Protein AF-A0A016WN87-F1 (afdb_monomer_lite)

Secondary structure (DSSP, 8-state):
---SS--HHHHHHHHHHHHHHHHHHHHH--TT-HHHHHHHHHHHHHHHHHHHHHHH---S-HHHHHHHHTTPPPPPP-TTT-SSSEETTEETTTTEE--TT-EEETTTTEEETT--EEETTTTEEESTTTHHHHHHHHHHHHHHHHHHHHHHHHHHHHHHH-HHHHHHHHHHHHSS---HHHHHHHHHHHHHHHHHHHHHHHHHHHHHHHHHHTT--HHHHHHHHHHHHHHHHHHHHHHHHHHHTTTHHHHHHHHHHHHHHHHHHHHHHHHHHHHHHTT--B-GGG-BPPPEES-BPPEE-HHHHHHHHHTTT-TT-S-TT-EEEEEE----SSS--HHHHHHHHHHHHHGGGGGS--SS--B--TTTSHHHHHHH-TT--EEEEEEEEETTEEEEEEEESS-PPTTSBSSEEPSSTTHHHHSS-TT-EEETTEEESS-------HHHHHHHHHHHHHHHHHHHTT--B-GGGPBPPPEES-PPPEE-HHHHHHHHHHTT-TT-S-TT-EEEEEE--SSSS---HHHHHHHHHHHHHGGGGGS--SS--B--HHHHHHHHHHH-TT--EEEEEEEEETTEEEEEEEESS-PPTTSBSSEE--S-----

Structure (mmCIF, N/CA/C/O backbone):
data_AF-A0A016WN87-F1
#
_entry.id   AF-A0A016WN87-F1
#
loop_
_atom_site.group_PDB
_atom_site.id
_atom_site.type_symbol
_atom_site.label_atom_id
_atom_site.label_alt_id
_atom_site.label_comp_id
_atom_site.label_asym_id
_atom_site.label_entity_id
_atom_site.label_seq_id
_atom_site.pdbx_PDB_ins_code
_atom_site.Cartn_x
_atom_site.Cartn_y
_atom_site.Cartn_z
_atom_site.occupancy
_atom_site.B_iso_or_equiv
_atom_site.auth_seq_id
_atom_site.auth_comp_id
_atom_site.auth_asym_id
_atom_site.auth_atom_id
_atom_site.pdbx_PDB_model_num
ATOM 1 N N . MET A 1 1 ? -21.874 7.101 -23.740 1.00 40.75 1 MET A N 1
ATOM 2 C CA . MET A 1 1 ? -20.552 7.629 -23.352 1.00 40.75 1 MET A CA 1
ATOM 3 C C . MET A 1 1 ? -19.689 6.450 -22.930 1.00 40.75 1 MET A C 1
ATOM 5 O O . MET A 1 1 ? -19.872 5.931 -21.836 1.00 40.75 1 MET A O 1
ATOM 9 N N . LEU A 1 2 ? -18.854 5.959 -23.849 1.00 48.97 2 LEU A N 1
ATOM 10 C CA . LEU A 1 2 ? -17.758 5.023 -23.563 1.00 48.97 2 LEU A CA 1
ATOM 11 C C . LEU A 1 2 ? -16.657 5.788 -22.791 1.00 48.97 2 LEU A C 1
ATOM 13 O O . LEU A 1 2 ? -16.644 7.016 -22.855 1.00 48.97 2 LEU A O 1
ATOM 17 N N . CYS A 1 3 ? -15.809 5.097 -22.015 1.00 54.56 3 CYS A N 1
ATOM 18 C CA . CYS A 1 3 ? -14.796 5.657 -21.096 1.00 54.56 3 CYS A CA 1
ATOM 19 C C . CYS A 1 3 ? -14.256 7.048 -21.502 1.00 54.56 3 CYS A C 1
ATOM 21 O O . CYS A 1 3 ? -13.516 7.177 -22.469 1.00 54.56 3 CYS A O 1
ATOM 23 N N . HIS A 1 4 ? -14.587 8.090 -20.730 1.00 58.31 4 HIS A N 1
ATOM 24 C CA . HIS A 1 4 ? -14.356 9.493 -21.114 1.00 58.31 4 HIS A CA 1
ATOM 25 C C . HIS A 1 4 ? -12.894 9.962 -21.142 1.00 58.31 4 HIS A C 1
ATOM 27 O O . HIS A 1 4 ? -12.640 11.107 -21.508 1.00 58.31 4 HIS A O 1
ATOM 33 N N . ARG A 1 5 ? -11.927 9.121 -20.760 1.00 70.88 5 ARG A N 1
ATOM 34 C CA . ARG A 1 5 ? -10.503 9.453 -20.872 1.00 70.88 5 ARG A CA 1
ATOM 35 C C . ARG A 1 5 ? -9.743 8.271 -21.472 1.00 70.88 5 ARG A C 1
ATOM 37 O O . ARG A 1 5 ? -9.840 7.172 -20.911 1.00 70.88 5 ARG A O 1
ATOM 44 N N . PRO A 1 6 ? -9.019 8.466 -22.589 1.00 75.88 6 PRO A N 1
ATOM 45 C CA . PRO A 1 6 ? -8.163 7.426 -23.133 1.00 75.88 6 PRO A CA 1
ATOM 46 C C . PRO A 1 6 ? -7.098 7.061 -22.096 1.00 75.88 6 PRO A C 1
ATOM 48 O O . PRO A 1 6 ? -6.611 7.916 -21.352 1.00 75.88 6 PRO A O 1
ATOM 51 N N . SER A 1 7 ? -6.777 5.773 -21.986 1.00 79.94 7 SER A N 1
ATOM 52 C CA . SER A 1 7 ? -5.687 5.347 -21.108 1.00 79.94 7 SER A CA 1
ATOM 53 C C . SER A 1 7 ? -4.349 5.784 -21.725 1.00 79.94 7 SER A C 1
ATOM 55 O O . SER A 1 7 ? -4.220 5.824 -22.949 1.00 79.94 7 SER A O 1
ATOM 57 N N . GLY A 1 8 ? -3.331 6.081 -20.908 1.00 81.88 8 GLY A N 1
ATOM 58 C CA . GLY A 1 8 ? -1.997 6.404 -21.438 1.00 81.88 8 GLY A CA 1
ATOM 59 C C . GLY A 1 8 ? -1.437 5.294 -22.339 1.00 81.88 8 GLY A C 1
ATOM 60 O O . GLY A 1 8 ? -0.814 5.578 -23.353 1.00 81.88 8 GLY A O 1
ATOM 61 N N . LEU A 1 9 ? -1.751 4.030 -22.033 1.00 77.56 9 LEU A N 1
ATOM 62 C CA . LEU A 1 9 ? -1.345 2.868 -22.832 1.00 77.56 9 LEU A CA 1
ATOM 63 C C . LEU A 1 9 ? -2.147 2.719 -24.135 1.00 77.56 9 LEU A C 1
ATOM 65 O O . LEU A 1 9 ? -1.607 2.238 -25.124 1.00 77.56 9 LEU A O 1
ATOM 69 N N . GLN A 1 10 ? -3.402 3.170 -24.174 1.00 83.25 10 GLN A N 1
ATOM 70 C CA . GLN A 1 10 ? -4.191 3.251 -25.406 1.00 83.25 10 GLN A CA 1
ATOM 71 C C . GLN A 1 10 ? -3.630 4.330 -26.339 1.00 83.25 10 GLN A C 1
ATOM 73 O O . GLN A 1 10 ? -3.434 4.074 -27.524 1.00 83.25 10 GLN A O 1
ATOM 78 N N . LEU A 1 11 ? -3.323 5.517 -25.801 1.00 85.12 11 LEU A N 1
ATOM 79 C CA . LEU A 1 11 ? -2.673 6.582 -26.569 1.00 85.12 11 LEU A CA 1
ATOM 80 C C . LEU A 1 11 ? -1.308 6.132 -27.087 1.00 85.12 11 LEU A C 1
ATOM 82 O O . LEU A 1 11 ? -1.008 6.341 -28.257 1.00 85.12 11 LEU A O 1
ATOM 86 N N . LEU A 1 12 ? -0.525 5.452 -26.247 1.00 81.69 12 LEU A N 1
ATOM 87 C CA . LEU A 1 12 ? 0.744 4.859 -26.650 1.00 81.69 12 LEU A CA 1
ATOM 88 C C . LEU A 1 12 ? 0.551 3.821 -27.762 1.00 81.69 12 LEU A C 1
ATOM 90 O O . LEU A 1 12 ? 1.290 3.847 -28.734 1.00 81.69 12 LEU A O 1
ATOM 94 N N . SER A 1 13 ? -0.453 2.945 -27.669 1.00 80.50 13 SER A N 1
ATOM 95 C CA . SER A 1 13 ? -0.749 1.962 -28.721 1.00 80.50 13 SER A CA 1
ATOM 96 C C . SER A 1 13 ? -1.072 2.632 -30.056 1.00 80.50 13 SER A C 1
ATOM 98 O O . SER A 1 13 ? -0.593 2.178 -31.094 1.00 80.50 13 SER A O 1
ATOM 100 N N . TYR A 1 14 ? -1.868 3.704 -30.051 1.00 83.62 14 TYR A N 1
ATOM 101 C CA . TYR A 1 14 ? -2.178 4.455 -31.269 1.00 83.62 14 TYR A CA 1
ATOM 102 C C . TYR A 1 14 ? -0.963 5.189 -31.810 1.00 83.62 14 TYR A C 1
ATOM 104 O O . TYR A 1 14 ? -0.691 5.096 -33.002 1.00 83.62 14 TYR A O 1
ATOM 112 N N . PHE A 1 15 ? -0.201 5.848 -30.941 1.00 82.00 15 PHE A N 1
ATOM 113 C CA . PHE A 1 15 ? 1.028 6.532 -31.318 1.00 82.00 15 PHE A CA 1
ATOM 114 C C . PHE A 1 15 ? 2.044 5.566 -31.933 1.00 82.00 15 PHE A C 1
ATOM 116 O O . PHE A 1 15 ? 2.549 5.822 -33.020 1.00 82.00 15 PHE A O 1
ATOM 123 N N . LEU A 1 16 ? 2.279 4.417 -31.293 1.00 78.12 16 LEU A N 1
ATOM 124 C CA . LEU A 1 16 ? 3.159 3.377 -31.818 1.00 78.12 16 LEU A CA 1
ATOM 125 C C . LEU A 1 16 ? 2.645 2.837 -33.151 1.00 78.12 16 LEU A C 1
ATOM 127 O O . LEU A 1 16 ? 3.438 2.659 -34.057 1.00 78.12 16 LEU A O 1
ATOM 131 N N . THR A 1 17 ? 1.339 2.630 -33.322 1.00 77.44 17 THR A N 1
ATOM 132 C CA . THR A 1 17 ? 0.797 2.156 -34.610 1.00 77.44 17 THR A CA 1
ATOM 133 C C . THR A 1 17 ? 0.990 3.193 -35.721 1.00 77.44 17 THR A C 1
ATOM 135 O O . THR A 1 17 ? 1.412 2.843 -36.819 1.00 77.44 17 THR A O 1
ATOM 138 N N . VAL A 1 18 ? 0.737 4.473 -35.429 1.00 79.88 18 VAL A N 1
ATOM 139 C CA . VAL A 1 18 ? 0.910 5.593 -36.371 1.00 79.88 18 VAL A CA 1
ATOM 140 C C . VAL A 1 18 ? 2.382 5.847 -36.696 1.00 79.88 18 VAL A C 1
ATOM 142 O O . VAL A 1 18 ? 2.680 6.252 -37.810 1.00 79.88 18 VAL A O 1
ATOM 145 N N . LEU A 1 19 ? 3.300 5.596 -35.762 1.00 80.31 19 LEU A N 1
ATOM 146 C CA . LEU A 1 19 ? 4.742 5.733 -35.977 1.00 80.31 19 LEU A CA 1
ATOM 147 C C . LEU A 1 19 ? 5.334 4.522 -36.712 1.00 80.31 19 LEU A C 1
ATOM 149 O O . LEU A 1 19 ? 6.142 4.679 -37.622 1.00 80.31 19 LEU A O 1
ATOM 153 N N . LEU A 1 20 ? 4.931 3.310 -36.329 1.00 78.69 20 LEU A N 1
ATOM 154 C CA . LEU A 1 20 ? 5.464 2.067 -36.883 1.00 78.69 20 LEU A CA 1
ATOM 155 C C . LEU A 1 20 ? 4.957 1.800 -38.295 1.00 78.69 20 LEU A C 1
ATOM 157 O O . LEU A 1 20 ? 5.686 1.197 -39.070 1.00 78.69 20 LEU A O 1
ATOM 161 N N . PHE A 1 21 ? 3.754 2.257 -38.654 1.00 82.19 21 PHE A N 1
ATOM 162 C CA . PHE A 1 21 ? 3.209 2.052 -39.994 1.00 82.19 21 PHE A CA 1
ATOM 163 C C . PHE A 1 21 ? 4.050 2.741 -41.091 1.00 82.19 21 PHE A C 1
ATOM 165 O O . PHE A 1 21 ? 4.522 2.037 -41.980 1.00 82.19 21 PHE A O 1
ATOM 172 N N . PRO A 1 22 ? 4.353 4.055 -41.030 1.00 78.94 22 PRO A N 1
ATOM 173 C CA . PRO A 1 22 ? 5.242 4.709 -41.988 1.00 78.94 22 PRO A CA 1
ATOM 174 C C . PRO A 1 22 ? 6.662 4.148 -41.973 1.00 78.94 22 PRO A C 1
ATOM 176 O O . PRO A 1 22 ? 7.257 4.028 -43.035 1.00 78.94 22 PRO A O 1
ATOM 179 N N . VAL A 1 23 ? 7.200 3.773 -40.805 1.00 81.19 23 VAL A N 1
ATOM 180 C CA . VAL A 1 23 ? 8.547 3.181 -40.696 1.00 81.19 23 VAL A CA 1
ATOM 181 C C . VAL A 1 23 ? 8.592 1.792 -41.338 1.00 81.19 23 VAL A C 1
ATOM 183 O O . VAL A 1 23 ? 9.526 1.494 -42.078 1.00 81.19 23 VAL A O 1
ATOM 186 N N . ALA A 1 24 ? 7.570 0.963 -41.115 1.00 77.81 24 ALA A N 1
ATOM 187 C CA . ALA A 1 24 ? 7.447 -0.355 -41.724 1.00 77.81 24 ALA A CA 1
ATOM 188 C C . ALA A 1 24 ? 7.248 -0.252 -43.239 1.00 77.81 24 ALA A C 1
ATOM 190 O O . ALA A 1 24 ? 7.931 -0.950 -43.989 1.00 77.81 24 ALA A O 1
ATOM 191 N N . CYS A 1 25 ? 6.387 0.663 -43.696 1.00 76.62 25 CYS A N 1
ATOM 192 C CA . CYS A 1 25 ? 6.214 0.980 -45.111 1.00 76.62 25 CYS A CA 1
ATOM 193 C C . CYS A 1 25 ? 7.535 1.455 -45.719 1.00 76.62 25 CYS A C 1
ATOM 195 O O . CYS A 1 25 ? 8.011 0.830 -46.653 1.00 76.62 25 CYS A O 1
ATOM 197 N N . PHE A 1 26 ? 8.190 2.463 -45.138 1.00 77.31 26 PHE A N 1
ATOM 198 C CA . PHE A 1 26 ? 9.492 2.953 -45.588 1.00 77.31 26 PHE A CA 1
ATOM 199 C C . PHE A 1 26 ? 10.503 1.805 -45.698 1.00 77.31 26 PHE A C 1
ATOM 201 O O . PHE A 1 26 ? 11.022 1.576 -46.782 1.00 77.31 26 PHE A O 1
ATOM 208 N N . SER A 1 27 ? 10.673 0.985 -44.651 1.00 69.50 27 SER A N 1
ATOM 209 C CA . SER A 1 27 ? 11.589 -0.168 -44.677 1.00 69.50 27 SER A CA 1
ATOM 210 C C . SER A 1 27 ? 11.236 -1.246 -45.712 1.00 69.50 27 SER A C 1
ATOM 212 O O . SER A 1 27 ? 12.127 -1.969 -46.147 1.00 69.50 27 SER A O 1
ATOM 214 N N . SER A 1 28 ? 9.966 -1.357 -46.123 1.00 65.56 28 SER A N 1
ATOM 215 C CA . SER A 1 28 ? 9.468 -2.372 -47.067 1.00 65.56 28 SER A CA 1
ATOM 216 C C . SER A 1 28 ? 9.258 -1.851 -48.493 1.00 65.56 28 SER A C 1
ATOM 218 O O . SER A 1 28 ? 8.869 -2.621 -49.367 1.00 65.56 28 SER A O 1
ATOM 220 N N . VAL A 1 29 ? 9.550 -0.577 -48.775 1.00 64.81 29 VAL A N 1
ATOM 221 C CA . VAL A 1 29 ? 9.397 0.053 -50.104 1.00 64.81 29 VAL A CA 1
ATOM 222 C C . VAL A 1 29 ? 10.481 -0.388 -51.112 1.00 64.81 29 VAL A C 1
ATOM 224 O O . VAL A 1 29 ? 10.650 0.225 -52.157 1.00 64.81 29 VAL A O 1
ATOM 227 N N . SER A 1 30 ? 11.186 -1.505 -50.897 1.00 61.44 30 SER A N 1
ATOM 228 C CA . SER A 1 30 ? 12.009 -2.060 -51.982 1.00 61.44 30 SER A CA 1
ATOM 229 C C . SER A 1 30 ? 11.111 -2.588 -53.111 1.00 61.44 30 SER A C 1
ATOM 231 O O . SER A 1 30 ? 10.244 -3.437 -52.884 1.00 61.44 30 SER A O 1
ATOM 233 N N . LEU A 1 31 ? 11.338 -2.110 -54.341 1.00 54.25 31 LEU A N 1
ATOM 234 C CA . LEU A 1 31 ? 10.675 -2.551 -55.584 1.00 54.25 31 LEU A CA 1
ATOM 235 C C . LEU A 1 31 ? 10.797 -4.069 -55.842 1.00 54.25 31 LEU A C 1
ATOM 237 O O . LEU A 1 31 ? 10.104 -4.593 -56.710 1.00 54.25 31 LEU A O 1
ATOM 241 N N . ALA A 1 32 ? 11.621 -4.786 -55.074 1.00 60.16 32 ALA A N 1
ATOM 242 C CA . ALA A 1 32 ? 11.737 -6.238 -55.124 1.00 60.16 32 ALA A CA 1
ATOM 243 C C . ALA A 1 32 ? 10.459 -6.982 -54.668 1.00 60.16 32 ALA A C 1
ATOM 245 O O . ALA A 1 32 ? 10.272 -8.137 -55.048 1.00 60.16 32 ALA A O 1
ATOM 246 N N . PHE A 1 33 ? 9.556 -6.354 -53.888 1.00 66.44 33 PHE A N 1
ATOM 247 C CA . PHE A 1 33 ? 8.383 -7.042 -53.307 1.00 66.44 33 PHE A CA 1
ATOM 248 C C . PHE A 1 33 ? 7.071 -6.214 -53.246 1.00 66.44 33 PHE A C 1
ATOM 250 O O . PHE A 1 33 ? 6.437 -6.140 -52.189 1.00 66.44 33 PHE A O 1
ATOM 257 N N . PRO A 1 34 ? 6.567 -5.644 -54.359 1.00 72.31 34 PRO A N 1
ATOM 258 C CA . PRO A 1 34 ? 5.395 -4.752 -54.358 1.00 72.31 34 PRO A CA 1
ATOM 259 C C . PRO A 1 34 ? 4.102 -5.423 -53.856 1.00 72.31 34 PRO A C 1
ATOM 261 O O . PRO A 1 34 ? 3.279 -4.803 -53.176 1.00 72.31 34 PRO A O 1
ATOM 264 N N . ILE A 1 35 ? 3.931 -6.717 -54.136 1.00 80.25 35 ILE A N 1
ATOM 265 C CA . ILE A 1 35 ? 2.786 -7.506 -53.656 1.00 80.25 35 ILE A CA 1
ATOM 266 C C . ILE A 1 35 ? 2.864 -7.698 -52.133 1.00 80.25 35 ILE A C 1
ATOM 268 O O . ILE A 1 35 ? 1.859 -7.586 -51.436 1.00 80.25 35 ILE A O 1
ATOM 272 N N . CYS A 1 36 ? 4.055 -7.933 -51.578 1.00 78.31 36 CYS A N 1
ATOM 273 C CA . CYS A 1 36 ? 4.224 -8.088 -50.133 1.00 78.31 36 CYS A CA 1
ATOM 274 C C . CYS A 1 36 ? 3.959 -6.770 -49.397 1.00 78.31 36 CYS A C 1
ATOM 276 O O . CYS A 1 36 ? 3.286 -6.775 -48.368 1.00 78.31 36 CYS A O 1
ATOM 278 N N . THR A 1 37 ? 4.425 -5.643 -49.939 1.00 77.50 37 THR A N 1
ATOM 279 C CA . THR A 1 37 ? 4.228 -4.311 -49.348 1.00 77.50 37 THR A CA 1
ATOM 280 C C . THR A 1 37 ? 2.756 -3.897 -49.364 1.00 77.50 37 THR A C 1
ATOM 282 O O . THR A 1 37 ? 2.237 -3.411 -48.360 1.00 77.50 37 THR A O 1
ATOM 285 N N . THR A 1 38 ? 2.032 -4.167 -50.454 1.00 83.00 38 THR A N 1
ATOM 286 C CA . THR A 1 38 ? 0.580 -3.918 -50.526 1.00 83.00 38 THR A CA 1
ATOM 287 C C . THR A 1 38 ? -0.213 -4.809 -49.564 1.00 83.00 38 THR A C 1
ATOM 289 O O . THR A 1 38 ? -1.077 -4.307 -48.840 1.00 83.00 38 THR A O 1
ATOM 292 N N . CYS A 1 39 ? 0.121 -6.100 -49.463 1.00 86.50 39 CYS A N 1
ATOM 293 C CA . CYS A 1 39 ? -0.459 -7.013 -48.471 1.00 86.50 39 CYS A CA 1
ATOM 294 C C . CYS A 1 39 ? -0.174 -6.574 -47.026 1.00 86.50 39 CYS A C 1
ATOM 296 O O . CYS A 1 39 ? -1.052 -6.668 -46.162 1.00 86.50 39 CYS A O 1
ATOM 298 N N . LEU A 1 40 ? 1.033 -6.070 -46.754 1.00 85.25 40 LEU A N 1
ATOM 299 C CA . LEU A 1 40 ? 1.427 -5.561 -45.444 1.00 85.25 40 LEU A CA 1
ATOM 300 C C . LEU A 1 40 ? 0.596 -4.327 -45.069 1.00 85.25 40 LEU A C 1
ATOM 302 O O . LEU A 1 40 ? 0.001 -4.297 -43.991 1.00 85.25 40 LEU A O 1
ATOM 306 N N . ILE A 1 41 ? 0.473 -3.356 -45.980 1.00 87.00 41 ILE A N 1
ATOM 307 C CA . ILE A 1 41 ? -0.356 -2.157 -45.790 1.00 87.00 41 ILE A CA 1
ATOM 308 C C . ILE A 1 41 ? -1.813 -2.541 -45.513 1.00 87.00 41 ILE A C 1
ATOM 310 O O . ILE A 1 41 ? -2.392 -2.085 -44.525 1.00 87.00 41 ILE A O 1
ATOM 314 N N . ALA A 1 42 ? -2.393 -3.419 -46.336 1.00 90.56 42 ALA A N 1
ATOM 315 C CA . ALA A 1 42 ? -3.761 -3.896 -46.146 1.00 90.56 42 ALA A CA 1
ATOM 316 C C . ALA A 1 42 ? -3.948 -4.569 -44.774 1.00 90.56 42 ALA A C 1
ATOM 318 O O . ALA A 1 42 ? -4.954 -4.344 -44.098 1.00 90.56 42 ALA A O 1
ATOM 319 N N . SER A 1 43 ? -2.950 -5.334 -44.322 1.00 91.06 43 SER A N 1
ATOM 320 C CA . SER A 1 43 ? -2.962 -6.000 -43.017 1.00 91.06 43 SER A CA 1
ATOM 321 C C . SER A 1 43 ? -2.903 -5.011 -41.845 1.00 91.06 43 SER A C 1
ATOM 323 O O . SER A 1 43 ? -3.639 -5.189 -40.873 1.00 91.06 43 SER A O 1
ATOM 325 N N . TYR A 1 44 ? -2.105 -3.938 -41.931 1.00 90.88 44 TYR A N 1
ATOM 326 C CA . TYR A 1 44 ? -2.117 -2.861 -40.927 1.00 90.88 44 TYR A CA 1
ATOM 327 C C . TYR A 1 44 ? -3.463 -2.152 -40.865 1.00 90.88 44 TYR A C 1
ATOM 329 O O . TYR A 1 44 ? -3.997 -1.959 -39.773 1.00 90.88 44 TYR A O 1
ATOM 337 N N . VAL A 1 45 ? -4.024 -1.786 -42.022 1.00 91.19 45 VAL A N 1
ATOM 338 C CA . VAL A 1 45 ? -5.336 -1.129 -42.099 1.00 91.19 45 VAL A CA 1
ATOM 339 C C . VAL A 1 45 ? -6.404 -2.017 -41.465 1.00 91.19 45 VAL A C 1
ATOM 341 O O . VAL A 1 45 ? -7.206 -1.542 -40.661 1.00 91.19 45 VAL A O 1
ATOM 344 N N . PHE A 1 46 ? -6.376 -3.318 -41.755 1.00 93.75 46 PHE A N 1
ATOM 345 C CA . PHE A 1 46 ? -7.298 -4.287 -41.177 1.00 93.75 46 PHE A CA 1
ATOM 346 C C . PHE A 1 46 ? -7.165 -4.394 -39.650 1.00 93.75 46 PHE A C 1
ATOM 348 O O . PHE A 1 46 ? -8.162 -4.258 -38.939 1.00 93.75 46 PHE A O 1
ATOM 355 N N . VAL A 1 47 ? -5.947 -4.571 -39.123 1.00 93.06 47 VAL A N 1
ATOM 356 C CA . VAL A 1 47 ? -5.696 -4.640 -37.670 1.00 93.06 47 VAL A CA 1
ATOM 357 C C . VAL A 1 47 ? -6.096 -3.338 -36.972 1.00 93.06 47 VAL A C 1
ATOM 359 O O . VAL A 1 47 ? -6.692 -3.362 -35.891 1.00 93.06 47 VAL A O 1
ATOM 362 N N . TYR A 1 48 ? -5.821 -2.191 -37.593 1.00 90.88 48 TYR A N 1
ATOM 363 C CA . TYR A 1 48 ? -6.195 -0.888 -37.054 1.00 90.88 48 TYR A CA 1
ATOM 364 C C . TYR A 1 48 ? -7.718 -0.705 -37.018 1.00 90.88 48 TYR A C 1
ATOM 366 O O . TYR A 1 48 ? -8.267 -0.294 -35.993 1.00 90.88 48 TYR A O 1
ATOM 374 N N . ALA A 1 49 ? -8.420 -1.107 -38.080 1.00 92.62 49 ALA A N 1
ATOM 375 C CA . ALA A 1 49 ? -9.878 -1.103 -38.125 1.00 92.62 49 ALA A CA 1
ATOM 376 C C . ALA A 1 49 ? -10.487 -2.010 -37.041 1.00 92.62 49 ALA A C 1
ATOM 378 O O . ALA A 1 49 ? -11.414 -1.596 -36.344 1.00 92.62 49 ALA A O 1
ATOM 379 N N . GLN A 1 50 ? -9.937 -3.212 -36.831 1.00 93.94 50 GLN A N 1
ATOM 380 C CA . GLN A 1 50 ? -10.354 -4.105 -35.743 1.00 93.94 50 GLN A CA 1
ATOM 381 C C . GLN A 1 50 ? -10.146 -3.470 -34.361 1.00 93.94 50 GLN A C 1
ATOM 383 O O . GLN A 1 50 ? -11.015 -3.584 -33.494 1.00 93.94 50 GLN A O 1
ATOM 388 N N . ASN A 1 51 ? -9.007 -2.803 -34.147 1.00 91.75 51 ASN A N 1
ATOM 389 C CA . ASN A 1 51 ? -8.687 -2.140 -32.885 1.00 91.75 51 ASN A CA 1
ATOM 390 C C . ASN A 1 51 ? -9.664 -0.988 -32.583 1.00 91.75 51 ASN A C 1
ATOM 392 O O . ASN A 1 51 ? -10.228 -0.934 -31.486 1.00 91.75 51 ASN A O 1
ATOM 396 N N . ILE A 1 52 ? -9.931 -0.125 -33.571 1.00 91.12 52 ILE A N 1
ATOM 397 C CA . ILE A 1 52 ? -10.936 0.944 -33.466 1.00 91.12 52 ILE A CA 1
ATOM 398 C C . ILE A 1 52 ? -12.306 0.339 -33.167 1.00 91.12 52 ILE A C 1
ATOM 400 O O . ILE A 1 52 ? -12.969 0.741 -32.210 1.00 91.12 52 ILE A O 1
ATOM 404 N N . PHE A 1 53 ? -12.717 -0.664 -33.942 1.00 94.75 53 PHE A N 1
ATOM 405 C CA . PHE A 1 53 ? -14.010 -1.310 -33.764 1.00 94.75 53 PHE A CA 1
ATOM 406 C C . PHE A 1 53 ? -14.176 -1.864 -32.344 1.00 94.75 53 PHE A C 1
ATOM 408 O O . PHE A 1 53 ? -15.172 -1.576 -31.685 1.00 94.75 53 PHE A O 1
ATOM 415 N N . LEU A 1 54 ? -13.182 -2.592 -31.827 1.00 94.25 54 LEU A N 1
ATOM 416 C CA . LEU A 1 54 ? -13.199 -3.143 -30.468 1.00 94.25 54 LEU A CA 1
ATOM 417 C C . LEU A 1 54 ? -13.141 -2.078 -29.368 1.00 94.25 54 LEU A C 1
ATOM 419 O O . LEU A 1 54 ? -13.744 -2.268 -28.309 1.00 94.25 54 LEU A O 1
ATOM 423 N N . THR A 1 55 ? -12.458 -0.959 -29.609 1.00 91.62 55 THR A N 1
ATOM 424 C CA . THR A 1 55 ? -12.443 0.192 -28.696 1.00 91.62 55 THR A CA 1
ATOM 425 C C . THR A 1 55 ? -13.847 0.772 -28.518 1.00 91.62 55 THR A C 1
ATOM 427 O O . THR A 1 55 ? -14.249 1.082 -27.396 1.00 91.62 55 THR A O 1
ATOM 430 N N . PHE A 1 56 ? -14.616 0.874 -29.606 1.00 91.50 56 PHE A N 1
ATOM 431 C CA . PHE A 1 56 ? -15.963 1.455 -29.588 1.00 91.50 56 PHE A CA 1
ATOM 432 C C . PHE A 1 56 ? -17.098 0.433 -29.443 1.00 91.50 56 PHE A C 1
ATOM 434 O O . PHE A 1 56 ? -18.262 0.820 -29.329 1.00 91.50 56 PHE A O 1
ATOM 441 N N . PHE A 1 57 ? -16.785 -0.863 -29.406 1.00 94.19 57 PHE A N 1
ATOM 442 C CA . PHE A 1 57 ? -17.780 -1.921 -29.288 1.00 94.19 57 PHE A CA 1
ATOM 443 C C . PHE A 1 57 ? -18.527 -1.842 -27.947 1.00 94.19 57 PHE A C 1
ATOM 445 O O . PHE A 1 57 ? -17.925 -2.005 -26.881 1.00 94.19 57 PHE A O 1
ATOM 452 N N . ASP A 1 58 ? -19.849 -1.637 -27.978 1.00 92.00 58 ASP A N 1
ATOM 453 C CA . ASP A 1 58 ? -20.654 -1.597 -26.754 1.00 92.00 58 ASP A CA 1
ATOM 454 C C . ASP A 1 58 ? -20.896 -3.016 -26.214 1.00 92.00 58 ASP A C 1
ATOM 456 O O . ASP A 1 58 ? -21.676 -3.805 -26.749 1.00 92.00 58 ASP A O 1
ATOM 460 N N . VAL A 1 59 ? -20.210 -3.344 -25.120 1.00 94.00 59 VAL A N 1
ATOM 461 C CA . VAL A 1 59 ? -20.328 -4.635 -24.428 1.00 94.00 59 VAL A CA 1
ATOM 462 C C . VAL A 1 59 ? -21.449 -4.647 -23.371 1.00 94.00 59 VAL A C 1
ATOM 464 O O . VAL A 1 59 ? -21.656 -5.658 -22.697 1.00 94.00 59 VAL A O 1
ATOM 467 N N . SER A 1 60 ? -22.192 -3.544 -23.217 1.00 91.62 60 SER A N 1
ATOM 468 C CA . SER A 1 60 ? -23.278 -3.421 -22.236 1.00 91.62 60 SER A CA 1
ATOM 469 C C . SER A 1 60 ? -24.396 -4.460 -22.475 1.00 91.62 60 SER A C 1
ATOM 471 O O . SER A 1 60 ? -24.700 -4.790 -23.628 1.00 91.62 60 SER A O 1
ATOM 473 N N . PRO A 1 61 ? -25.054 -4.972 -21.416 1.00 91.50 61 PRO A N 1
ATOM 474 C CA . PRO A 1 61 ? -26.283 -5.756 -21.523 1.00 91.50 61 PRO A CA 1
ATOM 475 C C . PRO A 1 61 ? -27.383 -4.984 -22.253 1.00 91.50 61 PRO A C 1
ATOM 477 O O . PRO A 1 61 ? -27.444 -3.758 -22.156 1.00 91.50 61 PRO A O 1
ATOM 480 N N . ASP A 1 62 ? -28.276 -5.693 -22.942 1.00 90.88 62 ASP A N 1
ATOM 481 C CA . ASP A 1 62 ? -29.313 -5.063 -23.776 1.00 90.88 62 ASP A CA 1
ATOM 482 C C . ASP A 1 62 ? -30.257 -4.182 -22.945 1.00 90.88 62 ASP A C 1
ATOM 484 O O . ASP A 1 62 ? -30.568 -3.059 -23.339 1.00 90.88 62 ASP A O 1
ATOM 488 N N . GLU A 1 63 ? -30.607 -4.626 -21.734 1.00 89.38 63 GLU A N 1
ATOM 489 C CA . GLU A 1 63 ? -31.400 -3.843 -20.778 1.00 89.38 63 GLU A CA 1
ATOM 490 C C . GLU A 1 63 ? -30.723 -2.507 -20.425 1.00 89.38 63 GLU A C 1
ATOM 492 O O . GLU A 1 63 ? -31.370 -1.459 -20.386 1.00 89.38 63 GLU A O 1
ATOM 497 N N . LEU A 1 64 ? -29.394 -2.500 -20.259 1.00 89.44 64 LEU A N 1
ATOM 498 C CA . LEU A 1 64 ? -28.638 -1.275 -19.987 1.00 89.44 64 LEU A CA 1
ATOM 499 C C . LEU A 1 64 ? -28.629 -0.326 -21.192 1.00 89.44 64 LEU A C 1
ATOM 501 O O . LEU A 1 64 ? -28.673 0.893 -21.017 1.00 89.44 64 LEU A O 1
ATOM 505 N N . VAL A 1 65 ? -28.570 -0.872 -22.410 1.00 89.75 65 VAL A N 1
ATOM 506 C CA . VAL A 1 65 ? -28.630 -0.088 -23.652 1.00 89.75 65 VAL A CA 1
ATOM 507 C C . VAL A 1 65 ? -29.993 0.591 -23.785 1.00 89.75 65 VAL A C 1
ATOM 509 O O . VAL A 1 65 ? -30.047 1.786 -24.077 1.00 89.75 65 VAL A O 1
ATOM 512 N N . ILE A 1 66 ? -31.083 -0.136 -23.519 1.00 90.69 66 ILE A N 1
ATOM 513 C CA . ILE A 1 66 ? -32.452 0.400 -23.556 1.00 90.69 66 ILE A CA 1
ATOM 514 C C . ILE A 1 66 ? -32.611 1.538 -22.540 1.00 90.69 66 ILE A C 1
ATOM 516 O O . ILE A 1 66 ? -33.013 2.640 -22.916 1.00 90.69 66 ILE A O 1
ATOM 520 N N . ARG A 1 67 ? -32.210 1.329 -21.279 1.00 89.50 67 ARG A N 1
ATOM 521 C CA . ARG A 1 67 ? -32.304 2.361 -20.226 1.00 89.50 67 ARG A CA 1
ATOM 522 C C . ARG A 1 67 ? -31.482 3.606 -20.551 1.00 89.50 67 ARG A C 1
ATOM 524 O O . ARG A 1 67 ? -31.933 4.727 -20.326 1.00 89.50 67 ARG A O 1
ATOM 531 N N . ARG A 1 68 ? -30.301 3.434 -21.156 1.00 87.94 68 ARG A N 1
ATOM 532 C CA . ARG A 1 68 ? -29.478 4.562 -21.615 1.00 87.94 68 ARG A CA 1
ATOM 533 C C . ARG A 1 68 ? -30.172 5.358 -22.725 1.00 87.94 68 ARG A C 1
ATOM 535 O O . ARG A 1 68 ? -30.108 6.583 -22.694 1.00 87.94 68 ARG A O 1
ATOM 542 N N . LYS A 1 69 ? -30.843 4.692 -23.677 1.00 90.25 69 LYS A N 1
ATOM 543 C CA . LYS A 1 69 ? -31.646 5.363 -24.722 1.00 90.25 69 LYS A CA 1
ATOM 544 C C . LYS A 1 69 ? -32.820 6.151 -24.132 1.00 90.25 69 LYS A C 1
ATOM 546 O O . LYS A 1 69 ? -33.171 7.189 -24.671 1.00 90.25 69 LYS A O 1
ATOM 551 N N . GLN A 1 70 ? -33.362 5.702 -23.001 1.00 90.31 70 GLN A N 1
ATOM 552 C CA . GLN A 1 70 ? -34.386 6.415 -22.226 1.00 90.31 70 GLN A CA 1
ATOM 553 C C . GLN A 1 70 ? -33.821 7.559 -21.359 1.00 90.31 70 GLN A C 1
ATOM 555 O O . GLN A 1 70 ? -34.560 8.182 -20.605 1.00 90.31 70 GLN A O 1
ATOM 560 N N . GLY A 1 71 ? -32.513 7.836 -21.417 1.00 87.00 71 GLY A N 1
ATOM 561 C CA . GLY A 1 71 ? -31.874 8.896 -20.630 1.00 87.00 71 GLY A CA 1
ATOM 562 C C . GLY A 1 71 ? -31.603 8.536 -19.164 1.00 87.00 71 GLY A C 1
ATOM 563 O O . GLY A 1 71 ? -31.122 9.381 -18.407 1.00 87.00 71 GLY A O 1
ATOM 564 N N . ILE A 1 72 ? -31.847 7.288 -18.754 1.00 84.19 72 ILE A N 1
ATOM 565 C CA . ILE A 1 72 ? -31.621 6.825 -17.383 1.00 84.19 72 ILE A CA 1
ATOM 566 C C . ILE A 1 72 ? -30.119 6.609 -17.171 1.00 84.19 72 ILE A C 1
ATOM 568 O O . ILE A 1 72 ? -29.479 5.794 -17.843 1.00 84.19 72 ILE A O 1
ATOM 572 N N . LYS A 1 73 ? -29.538 7.352 -16.226 1.00 80.81 73 LYS A N 1
ATOM 573 C CA . LYS A 1 73 ? -28.109 7.277 -15.893 1.00 80.81 73 LYS A CA 1
ATOM 574 C C . LYS A 1 73 ? -27.864 6.286 -14.745 1.00 80.81 73 LYS A C 1
ATOM 576 O O . LYS A 1 73 ? -28.708 6.186 -13.856 1.00 80.81 73 LYS A O 1
ATOM 581 N N . PRO A 1 74 ? -26.713 5.583 -14.725 1.00 81.44 74 PRO A N 1
ATOM 582 C CA . PRO A 1 74 ? -26.320 4.773 -13.575 1.00 81.44 74 PRO A CA 1
ATOM 583 C C . PRO A 1 74 ? -26.246 5.621 -12.303 1.00 81.44 74 PRO A C 1
ATOM 585 O O . PRO A 1 74 ? -25.735 6.745 -12.332 1.00 81.44 74 PRO A O 1
ATOM 588 N N . VAL A 1 75 ? -26.728 5.071 -11.194 1.00 86.44 75 VAL A N 1
ATOM 589 C CA . VAL A 1 75 ? -26.698 5.738 -9.888 1.00 86.44 75 VAL A CA 1
ATOM 590 C C . VAL A 1 75 ? -25.347 5.526 -9.210 1.00 86.44 75 VAL A C 1
ATOM 592 O O . VAL A 1 75 ? -24.612 4.591 -9.528 1.00 86.44 75 VAL A O 1
ATOM 595 N N . LYS A 1 76 ? -24.984 6.394 -8.265 1.00 79.81 76 LYS A N 1
ATOM 596 C CA . LYS A 1 76 ? -23.822 6.120 -7.413 1.00 79.81 76 LYS A CA 1
ATOM 597 C C . LYS A 1 76 ? -24.141 4.916 -6.528 1.00 79.81 76 LYS A C 1
ATOM 599 O O . LYS A 1 76 ? -25.250 4.807 -6.016 1.00 79.81 76 LYS A O 1
ATOM 604 N N . PHE A 1 77 ? -23.170 4.023 -6.369 1.00 81.19 77 PHE A N 1
ATOM 605 C CA . PHE A 1 77 ? -23.301 2.919 -5.426 1.00 81.19 77 PHE A CA 1
ATOM 606 C C . PHE A 1 77 ? -23.403 3.469 -4.005 1.00 81.19 77 PHE A C 1
ATOM 608 O O . PHE A 1 77 ? -22.576 4.301 -3.628 1.00 81.19 77 PHE A O 1
ATOM 615 N N . ASP A 1 78 ? -24.387 2.992 -3.249 1.00 76.94 78 ASP A N 1
ATOM 616 C CA . ASP A 1 78 ? -24.569 3.304 -1.834 1.00 76.94 78 ASP A CA 1
ATOM 617 C C . ASP A 1 78 ? -24.286 2.042 -0.999 1.00 76.94 78 ASP A C 1
ATOM 619 O O . ASP A 1 78 ? -25.155 1.166 -0.913 1.00 76.94 78 ASP A O 1
ATOM 623 N N . PRO A 1 79 ? -23.088 1.931 -0.392 1.00 62.25 79 PRO A N 1
ATOM 624 C CA . PRO A 1 79 ? -22.720 0.794 0.450 1.00 62.25 79 PRO A CA 1
ATOM 625 C C . PRO A 1 79 ? -23.605 0.628 1.694 1.00 62.25 79 PRO A C 1
ATOM 627 O O . PRO A 1 79 ? -23.584 -0.434 2.302 1.00 62.25 79 PRO A O 1
ATOM 630 N N . ARG A 1 80 ? -24.390 1.652 2.077 1.00 65.12 80 ARG A N 1
ATOM 631 C CA . ARG A 1 80 ? -25.319 1.586 3.221 1.00 65.12 80 ARG A CA 1
ATOM 632 C C . ARG A 1 80 ? -26.599 0.819 2.898 1.00 65.12 80 ARG A C 1
ATOM 634 O O . ARG A 1 80 ? -27.264 0.330 3.801 1.00 65.12 80 ARG A O 1
ATOM 641 N N . ARG A 1 81 ? -26.975 0.750 1.616 1.00 63.91 81 ARG A N 1
ATOM 642 C CA . ARG A 1 81 ? -28.190 0.059 1.145 1.00 63.91 81 ARG A CA 1
ATOM 643 C C . ARG A 1 81 ? -27.905 -1.332 0.597 1.00 63.91 81 ARG A C 1
ATOM 645 O O . ARG A 1 81 ? -28.796 -2.174 0.590 1.00 63.91 81 ARG A O 1
ATOM 652 N N . HIS A 1 82 ? -26.682 -1.550 0.123 1.00 63.88 82 HIS A N 1
ATOM 653 C CA . HIS A 1 82 ? -26.272 -2.768 -0.560 1.00 63.88 82 HIS A CA 1
ATOM 654 C C . HIS A 1 82 ? -24.847 -3.155 -0.137 1.00 63.88 82 HIS A C 1
ATOM 656 O O . HIS A 1 82 ? -23.911 -2.382 -0.324 1.00 63.88 82 HIS A O 1
ATOM 662 N N . SER A 1 83 ? -24.676 -4.375 0.370 1.00 63.62 83 SER A N 1
ATOM 663 C CA . SER A 1 83 ? -23.392 -5.026 0.672 1.00 63.62 83 SER A CA 1
ATOM 664 C C . SER A 1 83 ? -22.500 -5.219 -0.565 1.00 63.62 83 SER A C 1
ATOM 666 O O . SER A 1 83 ? -21.270 -5.147 -0.487 1.00 63.62 83 SER A O 1
ATOM 668 N N . HIS A 1 84 ? -23.098 -5.436 -1.742 1.00 69.31 84 HIS A N 1
ATOM 669 C CA . HIS A 1 84 ? -22.384 -5.649 -2.999 1.00 69.31 84 HIS A CA 1
ATOM 670 C C . HIS A 1 84 ? -23.002 -4.872 -4.169 1.00 69.31 84 HIS A C 1
ATOM 672 O O . HIS A 1 84 ? -24.198 -4.595 -4.239 1.00 69.31 84 HIS A O 1
ATOM 678 N N . VAL A 1 85 ? -22.166 -4.543 -5.162 1.00 80.31 85 VAL A N 1
ATOM 679 C CA . VAL A 1 85 ? -22.612 -3.863 -6.394 1.00 80.31 85 VAL A CA 1
ATOM 680 C C . VAL A 1 85 ? -23.625 -4.701 -7.176 1.00 80.31 85 VAL A C 1
ATOM 682 O O . VAL A 1 85 ? -24.492 -4.146 -7.851 1.00 80.31 85 VAL A O 1
ATOM 685 N N . ILE A 1 86 ? -23.491 -6.025 -7.104 1.00 84.88 86 ILE A N 1
ATOM 686 C CA . ILE A 1 86 ? -24.449 -6.978 -7.651 1.00 84.88 86 ILE A CA 1
ATOM 687 C C . ILE A 1 86 ? -24.905 -7.881 -6.508 1.00 84.88 86 ILE A C 1
ATOM 689 O O . ILE A 1 86 ? -24.080 -8.583 -5.926 1.00 84.88 86 ILE A O 1
ATOM 693 N N . GLU A 1 87 ? -26.203 -7.892 -6.230 1.00 80.88 87 GLU A N 1
ATOM 694 C CA . GLU A 1 87 ? -26.830 -8.696 -5.180 1.00 80.88 87 GLU A CA 1
ATOM 695 C C . GLU A 1 87 ? -28.003 -9.463 -5.761 1.00 80.88 87 GLU A C 1
ATOM 697 O O . GLU A 1 87 ? -28.817 -8.887 -6.475 1.00 80.88 87 GLU A O 1
ATOM 702 N N . ARG A 1 88 ? -28.086 -10.768 -5.474 1.00 86.00 88 ARG A N 1
ATOM 703 C CA . ARG A 1 88 ? -29.197 -11.630 -5.924 1.00 86.00 88 ARG A CA 1
ATOM 704 C C . ARG A 1 88 ? -29.526 -11.477 -7.424 1.00 86.00 88 ARG A C 1
ATOM 706 O O . ARG A 1 88 ? -30.682 -11.519 -7.820 1.00 86.00 88 ARG A O 1
ATOM 713 N N . GLY A 1 89 ? -28.502 -11.282 -8.261 1.00 87.12 89 GLY A N 1
ATOM 714 C CA . GLY A 1 89 ? -28.678 -11.105 -9.707 1.00 87.12 89 GLY A CA 1
ATOM 715 C C . GLY A 1 89 ? -29.165 -9.717 -10.136 1.00 87.12 89 GLY A C 1
ATOM 716 O O . GLY A 1 89 ? -29.592 -9.561 -11.272 1.00 87.12 89 GLY A O 1
ATOM 717 N N . PHE A 1 90 ? -29.079 -8.695 -9.285 1.00 90.19 90 PHE A N 1
ATOM 718 C CA . PHE A 1 90 ? -29.431 -7.314 -9.615 1.00 90.19 90 PHE A CA 1
ATOM 719 C C . PHE A 1 90 ? -28.240 -6.379 -9.400 1.00 90.19 90 PHE A C 1
ATOM 721 O O . PHE A 1 90 ? -27.554 -6.471 -8.385 1.00 90.19 90 PHE A O 1
ATOM 728 N N . CYS A 1 91 ? -27.961 -5.487 -10.355 1.00 90.81 91 CYS A N 1
ATOM 729 C CA . CYS A 1 91 ? -26.905 -4.489 -10.207 1.00 90.81 91 CYS A CA 1
ATOM 730 C C . CYS A 1 91 ? -27.452 -3.180 -9.641 1.00 90.81 91 CYS A C 1
ATOM 732 O O . CYS A 1 91 ? -28.183 -2.466 -10.320 1.00 90.81 91 CYS A O 1
ATOM 734 N N . ASN A 1 92 ? -26.976 -2.792 -8.462 1.00 90.31 92 ASN A N 1
ATOM 735 C CA . ASN A 1 92 ? -27.439 -1.606 -7.740 1.00 90.31 92 ASN A CA 1
ATOM 736 C C . ASN A 1 92 ? -26.934 -0.276 -8.331 1.00 90.31 92 ASN A C 1
ATOM 738 O O . ASN A 1 92 ? -27.458 0.784 -8.009 1.00 90.31 92 ASN A O 1
ATOM 742 N N . ILE A 1 93 ? -25.944 -0.313 -9.228 1.00 90.19 93 ILE A N 1
ATOM 743 C CA . ILE A 1 93 ? -25.430 0.870 -9.943 1.00 90.19 93 ILE A CA 1
ATOM 744 C C . ILE A 1 93 ? -26.163 1.060 -11.270 1.00 90.19 93 ILE A C 1
ATOM 746 O O . ILE A 1 93 ? -26.707 2.126 -11.558 1.00 90.19 93 ILE A O 1
ATOM 750 N N . CYS A 1 94 ? -26.167 0.016 -12.101 1.00 89.44 94 CYS A N 1
ATOM 751 C CA . CYS A 1 94 ? -26.828 0.039 -13.403 1.00 89.44 94 CYS A CA 1
ATOM 752 C C . CYS A 1 94 ? -28.354 -0.046 -13.285 1.00 89.44 94 CYS A C 1
ATOM 754 O O . CYS A 1 94 ? -29.043 0.338 -14.230 1.00 89.44 94 CYS A O 1
ATOM 756 N N . GLN A 1 95 ? -28.861 -0.504 -12.135 1.00 91.56 95 GLN A N 1
ATOM 757 C CA . GLN A 1 95 ? -30.280 -0.673 -11.828 1.00 91.56 95 GLN A CA 1
ATOM 758 C C . GLN A 1 95 ? -30.963 -1.579 -12.872 1.00 91.56 95 GLN A C 1
ATOM 760 O O . GLN A 1 95 ? -31.958 -1.202 -13.483 1.00 91.56 95 GLN A O 1
ATOM 765 N N . ILE A 1 96 ? -30.350 -2.741 -13.125 1.00 91.06 96 ILE A N 1
ATOM 766 C CA . ILE A 1 96 ? -30.798 -3.774 -14.078 1.00 91.06 96 ILE A CA 1
ATOM 767 C C . ILE A 1 96 ? -30.621 -5.160 -13.465 1.00 91.06 96 ILE A C 1
ATOM 769 O O . ILE A 1 96 ? -29.719 -5.363 -12.639 1.00 91.06 96 ILE A O 1
ATOM 773 N N . HIS A 1 97 ? -31.398 -6.128 -13.941 1.00 91.50 97 HIS A N 1
ATOM 774 C CA . HIS A 1 97 ? -31.124 -7.530 -13.651 1.00 91.50 97 HIS A CA 1
ATOM 775 C C . HIS A 1 97 ? -29.937 -8.015 -14.488 1.00 91.50 97 HIS A C 1
ATOM 777 O O . HIS A 1 97 ? -29.745 -7.650 -15.648 1.00 91.50 97 HIS A O 1
ATOM 783 N N . VAL A 1 98 ? -29.084 -8.824 -13.872 1.00 92.06 98 VAL A N 1
ATOM 784 C CA . VAL A 1 98 ? -27.854 -9.327 -14.469 1.00 92.06 98 VAL A CA 1
ATOM 785 C C . VAL A 1 98 ? -27.820 -10.845 -14.426 1.00 92.06 98 VAL A C 1
ATOM 787 O O . VAL A 1 98 ? -28.191 -11.480 -13.443 1.00 92.06 98 VAL A O 1
ATOM 790 N N . LYS A 1 99 ? -27.319 -11.442 -15.508 1.00 90.12 99 LYS A N 1
ATOM 791 C CA . LYS A 1 99 ? -27.123 -12.891 -15.600 1.00 90.12 99 LYS A CA 1
ATOM 792 C C . LYS A 1 99 ? -25.973 -13.344 -14.705 1.00 90.12 99 LYS A C 1
ATOM 794 O O . LYS A 1 99 ? -25.090 -12.554 -14.352 1.00 90.12 99 LYS A O 1
ATOM 799 N N . GLU A 1 100 ? -25.916 -14.640 -14.425 1.00 84.31 100 GLU A N 1
ATOM 800 C CA . GLU A 1 100 ? -24.775 -15.246 -13.744 1.00 84.31 100 GLU A CA 1
ATOM 801 C C . GLU A 1 100 ? -23.441 -14.903 -14.428 1.00 84.31 100 GLU A C 1
ATOM 803 O O . GLU A 1 100 ? -23.351 -14.752 -15.649 1.00 84.31 100 GLU A O 1
ATOM 808 N N . LYS A 1 101 ? -22.371 -14.799 -13.629 1.00 83.25 101 LYS A N 1
ATOM 809 C CA . LYS A 1 101 ? -21.012 -14.433 -14.084 1.00 83.25 101 LYS A CA 1
ATOM 810 C C . LYS A 1 101 ? -20.892 -13.008 -14.654 1.00 83.25 101 LYS A C 1
ATOM 812 O O . LYS A 1 101 ? -19.829 -12.659 -15.174 1.00 83.25 101 LYS A O 1
ATOM 817 N N . THR A 1 102 ? -21.931 -12.179 -14.545 1.00 89.69 102 THR A N 1
ATOM 818 C CA . THR A 1 102 ? -21.852 -10.744 -14.843 1.00 89.69 102 THR A CA 1
ATOM 819 C C . THR A 1 102 ? -21.037 -10.023 -13.778 1.00 89.69 102 THR A C 1
ATOM 821 O O . THR A 1 102 ? -21.120 -10.341 -12.591 1.00 89.69 102 THR A O 1
ATOM 824 N N . LYS A 1 103 ? -20.253 -9.025 -14.194 1.00 89.44 103 LYS A N 1
ATOM 825 C CA . LYS A 1 103 ? -19.595 -8.094 -13.271 1.00 89.44 103 LYS A CA 1
ATOM 826 C C . LYS A 1 103 ? -19.817 -6.657 -13.679 1.00 89.44 103 LYS A C 1
ATOM 828 O O . LYS A 1 103 ? -19.844 -6.340 -14.864 1.00 89.44 103 LYS A O 1
ATOM 833 N N . HIS A 1 104 ? -19.910 -5.790 -12.679 1.00 90.50 104 HIS A N 1
ATOM 834 C CA . HIS A 1 104 ? -19.863 -4.352 -12.881 1.00 90.50 104 HIS A CA 1
ATOM 835 C C . HIS A 1 104 ? -18.411 -3.895 -12.972 1.00 90.50 104 HIS A C 1
ATOM 837 O O . HIS A 1 104 ? -17.650 -4.007 -12.008 1.00 90.50 104 HIS A O 1
ATOM 843 N N . CYS A 1 105 ? -18.007 -3.373 -14.125 1.00 88.56 105 CYS A N 1
ATOM 844 C CA . CYS A 1 105 ? -16.705 -2.744 -14.260 1.00 88.56 105 CYS A CA 1
ATOM 845 C C . CYS A 1 105 ? -16.796 -1.304 -13.757 1.00 88.56 105 CYS A C 1
ATOM 847 O O . CYS A 1 105 ? -17.367 -0.451 -14.429 1.00 88.56 105 CYS A O 1
ATOM 849 N N . ARG A 1 106 ? -16.171 -1.003 -12.614 1.00 84.69 106 ARG A N 1
ATOM 850 C CA . ARG A 1 106 ? -16.123 0.365 -12.065 1.00 84.69 106 ARG A CA 1
ATOM 851 C C . ARG A 1 106 ? -15.527 1.383 -13.047 1.00 84.69 106 ARG A C 1
ATOM 853 O O . ARG A 1 106 ? -15.961 2.526 -13.067 1.00 84.69 106 ARG A O 1
ATOM 860 N N . ARG A 1 107 ? -14.551 0.968 -13.863 1.00 83.31 107 ARG A N 1
ATOM 861 C CA . ARG A 1 107 ? -13.835 1.846 -14.804 1.00 83.31 107 ARG A CA 1
ATOM 862 C C . ARG A 1 107 ? -14.689 2.264 -15.999 1.00 83.31 107 ARG A C 1
ATOM 864 O O . ARG A 1 107 ? -14.701 3.438 -16.349 1.00 83.31 107 ARG A O 1
ATOM 871 N N . CYS A 1 108 ? -15.418 1.320 -16.589 1.00 84.25 108 CYS A N 1
ATOM 872 C CA . CYS A 1 108 ? -16.373 1.610 -17.663 1.00 84.25 108 CYS A CA 1
ATOM 873 C C . CYS A 1 108 ? -17.750 2.036 -17.132 1.00 84.25 108 CYS A C 1
ATOM 875 O O . CYS A 1 108 ? -18.573 2.526 -17.894 1.00 84.25 108 CYS A O 1
ATOM 877 N N . ASN A 1 109 ? -17.991 1.845 -15.834 1.00 88.00 109 ASN A N 1
ATOM 878 C CA . ASN A 1 109 ? -19.261 2.038 -15.144 1.00 88.00 109 ASN A CA 1
ATOM 879 C C . ASN A 1 109 ? -20.453 1.338 -15.825 1.00 88.00 109 ASN A C 1
ATOM 881 O O . ASN A 1 109 ? -21.545 1.895 -15.936 1.00 88.00 109 ASN A O 1
ATOM 885 N N . ILE A 1 110 ? -20.225 0.107 -16.287 1.00 90.19 110 ILE A N 1
ATOM 886 C CA . ILE A 1 110 ? -21.227 -0.752 -16.925 1.00 90.19 110 ILE A CA 1
ATOM 887 C C . ILE A 1 110 ? -21.123 -2.178 -16.384 1.00 90.19 110 ILE A C 1
ATOM 889 O O . ILE A 1 110 ? -20.043 -2.639 -15.999 1.00 90.19 110 ILE A O 1
ATOM 893 N N . CYS A 1 111 ? -22.241 -2.895 -16.412 1.00 93.38 111 CYS A N 1
ATOM 894 C CA . CYS A 1 111 ? -22.249 -4.346 -16.273 1.00 93.38 111 CYS A CA 1
ATOM 895 C C . CYS A 1 111 ? -21.739 -5.013 -17.552 1.00 93.38 111 CYS A C 1
ATOM 897 O O . CYS A 1 111 ? -21.927 -4.487 -18.643 1.00 93.38 111 CYS A O 1
ATOM 899 N N . VAL A 1 112 ? -21.093 -6.169 -17.414 1.00 94.62 112 VAL A N 1
ATOM 900 C CA . VAL A 1 112 ? -20.523 -6.945 -18.521 1.00 94.62 112 VAL A CA 1
ATOM 901 C C . VAL A 1 112 ? -20.809 -8.424 -18.281 1.00 94.62 112 VAL A C 1
ATOM 903 O O . VAL A 1 112 ? -20.349 -8.993 -17.286 1.00 94.62 112 VAL A O 1
ATOM 906 N N . GLU A 1 113 ? -21.574 -9.046 -19.180 1.00 94.19 113 GLU A N 1
ATOM 907 C CA . GLU A 1 113 ? -21.887 -10.480 -19.115 1.00 94.19 113 GLU A CA 1
ATOM 908 C C . GLU A 1 113 ? -20.631 -11.332 -19.342 1.00 94.19 113 GLU A C 1
ATOM 910 O O . GLU A 1 113 ? -19.859 -11.068 -20.268 1.00 94.19 113 GLU A O 1
ATOM 915 N N . VAL A 1 114 ? -20.460 -12.388 -18.533 1.00 92.94 114 VAL A N 1
ATOM 916 C CA . VAL A 1 114 ? -19.286 -13.287 -18.561 1.00 92.94 114 VAL A CA 1
ATOM 917 C C . VAL A 1 114 ? -17.990 -12.472 -18.617 1.00 92.94 114 VAL A C 1
ATOM 919 O O . VAL A 1 114 ? -17.226 -12.530 -19.580 1.00 92.94 114 VAL A O 1
ATOM 922 N N . PHE A 1 115 ? -17.794 -11.641 -17.595 1.00 94.00 115 PHE A N 1
ATOM 923 C CA . PHE A 1 115 ? -16.685 -10.694 -17.548 1.00 94.00 115 PHE A CA 1
ATOM 924 C C . PHE A 1 115 ? -15.328 -11.408 -17.608 1.00 94.00 115 PHE A C 1
ATOM 926 O O . PHE A 1 115 ? -15.042 -12.289 -16.787 1.00 94.00 115 PHE A O 1
ATOM 933 N N . ASP A 1 116 ? -14.486 -10.992 -18.558 1.00 94.19 116 ASP A N 1
ATOM 934 C CA . ASP A 1 116 ? -13.123 -11.495 -18.693 1.00 94.19 116 ASP A CA 1
ATOM 935 C C . ASP A 1 116 ? -12.115 -10.561 -18.035 1.00 94.19 116 ASP A C 1
ATOM 937 O O . ASP A 1 116 ? -11.457 -10.955 -17.076 1.00 94.19 116 ASP A O 1
ATOM 941 N N . HIS A 1 117 ? -12.019 -9.323 -18.513 1.00 93.44 117 HIS A N 1
ATOM 942 C CA . HIS A 1 117 ? -11.193 -8.277 -17.918 1.00 93.44 117 HIS A CA 1
ATOM 943 C C . HIS A 1 117 ? -11.556 -6.902 -18.501 1.00 93.44 117 HIS A C 1
ATOM 945 O O . HIS A 1 117 ? -12.312 -6.781 -19.464 1.00 93.44 117 HIS A O 1
ATOM 951 N N . HIS A 1 118 ? -11.003 -5.838 -17.922 1.00 91.50 118 HIS A N 1
ATOM 952 C CA . HIS A 1 118 ? -10.958 -4.533 -18.576 1.00 91.50 118 HIS A CA 1
ATOM 953 C C . HIS A 1 118 ? -9.621 -4.409 -19.308 1.00 91.50 118 HIS A C 1
ATOM 955 O O . HIS A 1 118 ? -8.571 -4.417 -18.663 1.00 91.50 118 HIS A O 1
ATOM 961 N N . CYS A 1 119 ? -9.650 -4.330 -20.638 1.00 91.81 119 CYS A N 1
ATOM 962 C CA . CY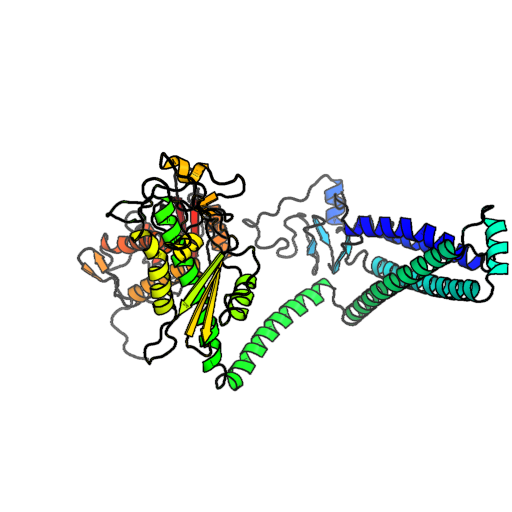S A 1 119 ? -8.444 -4.225 -21.445 1.00 91.81 119 CYS A CA 1
ATOM 963 C C . CYS A 1 119 ? -7.972 -2.773 -21.464 1.00 91.81 119 CYS A C 1
ATOM 965 O O . CYS A 1 119 ? -8.635 -1.895 -22.010 1.00 91.81 119 CYS A O 1
ATOM 967 N N . ILE A 1 120 ? -6.803 -2.523 -20.884 1.00 88.19 120 ILE A N 1
ATOM 968 C CA . ILE A 1 120 ? -6.184 -1.193 -20.836 1.00 88.19 120 ILE A CA 1
ATOM 969 C C . ILE A 1 120 ? -5.778 -0.660 -22.218 1.00 88.19 120 ILE A C 1
ATOM 971 O O . ILE A 1 120 ? -5.804 0.554 -22.409 1.00 88.19 120 ILE A O 1
ATOM 975 N N . TRP A 1 121 ? -5.451 -1.546 -23.164 1.00 87.94 121 TRP A N 1
ATOM 976 C CA . TRP A 1 121 ? -5.008 -1.205 -24.522 1.00 87.94 121 TRP A CA 1
ATOM 977 C C . TRP A 1 121 ? -6.166 -0.764 -25.420 1.00 87.94 121 TRP A C 1
ATOM 979 O O . TRP A 1 121 ? -6.034 0.199 -26.162 1.00 87.94 121 TRP A O 1
ATOM 989 N N . LEU A 1 122 ? -7.321 -1.422 -25.289 1.00 90.44 122 LEU A N 1
ATOM 990 C CA . LEU A 1 122 ? -8.569 -1.032 -25.961 1.00 90.44 122 LEU A CA 1
ATOM 991 C C . LEU A 1 122 ? -9.361 0.012 -25.156 1.00 90.44 122 LEU A C 1
ATOM 993 O O . LEU A 1 122 ? -10.346 0.556 -25.642 1.00 90.44 122 LEU A O 1
ATOM 997 N N . ASN A 1 123 ? -8.968 0.240 -23.895 1.00 89.25 123 ASN A N 1
ATOM 998 C CA . ASN A 1 123 ? -9.702 1.024 -22.895 1.00 89.25 123 ASN A CA 1
ATOM 999 C C . ASN A 1 123 ? -11.198 0.652 -22.826 1.00 89.25 123 ASN A C 1
ATOM 1001 O O . ASN A 1 123 ? -12.065 1.495 -22.597 1.00 89.25 123 ASN A O 1
ATOM 1005 N N . ASN A 1 124 ? -11.488 -0.634 -23.030 1.00 92.06 124 ASN A N 1
ATOM 1006 C CA . ASN A 1 124 ? -12.830 -1.195 -23.091 1.00 92.06 124 ASN A CA 1
ATOM 1007 C C . ASN A 1 124 ? -12.871 -2.551 -22.367 1.00 92.06 124 ASN A C 1
ATOM 1009 O O . ASN A 1 124 ? -11.849 -3.209 -22.147 1.00 92.06 124 ASN A O 1
ATOM 1013 N N . CYS A 1 125 ? -14.061 -2.973 -21.955 1.00 95.38 125 CYS A N 1
ATOM 1014 C CA . CYS A 1 125 ? -14.255 -4.261 -21.304 1.00 95.38 125 CYS A CA 1
ATOM 1015 C C . CYS A 1 125 ? -14.311 -5.412 -22.311 1.00 95.38 125 CYS A C 1
ATOM 1017 O O . CYS A 1 125 ? -14.963 -5.317 -23.348 1.00 95.38 125 CYS A O 1
ATOM 1019 N N . ILE A 1 126 ? -13.677 -6.528 -21.950 1.00 97.19 126 ILE A N 1
ATOM 1020 C CA . ILE A 1 126 ? -13.769 -7.798 -22.664 1.00 97.19 126 ILE A CA 1
ATOM 1021 C C . ILE A 1 126 ? -14.716 -8.718 -21.895 1.00 97.19 126 ILE A C 1
ATOM 1023 O O . ILE A 1 126 ? -14.563 -8.945 -20.690 1.00 97.19 126 ILE A O 1
ATOM 1027 N N . GLY A 1 127 ? -15.711 -9.242 -22.600 1.00 95.62 127 GLY A N 1
ATOM 1028 C CA . GLY A 1 127 ? -16.720 -10.142 -22.054 1.00 95.62 127 GLY A CA 1
ATOM 1029 C C . GLY A 1 127 ? -17.401 -10.948 -23.151 1.00 95.62 127 GLY A C 1
ATOM 1030 O O . GLY A 1 127 ? -16.919 -11.012 -24.282 1.00 95.62 127 GLY A O 1
ATOM 1031 N N . LYS A 1 128 ? -18.551 -11.551 -22.840 1.00 95.06 128 LYS A N 1
ATOM 1032 C CA . LYS A 1 128 ? -19.243 -12.493 -23.737 1.00 95.06 128 LYS A CA 1
ATOM 1033 C C . LYS A 1 128 ? -19.414 -11.979 -25.173 1.00 95.06 128 LYS A C 1
ATOM 1035 O O . LYS A 1 128 ? -19.170 -12.729 -26.114 1.00 95.06 128 LYS A O 1
ATOM 1040 N N . LYS A 1 129 ? -19.843 -10.720 -25.337 1.00 95.62 129 LYS A N 1
ATOM 1041 C CA . LYS A 1 129 ? -20.232 -10.153 -26.640 1.00 95.62 129 LYS A CA 1
ATOM 1042 C C . LYS A 1 129 ? -19.050 -9.892 -27.585 1.00 95.62 129 LYS A C 1
ATOM 1044 O O . LYS A 1 129 ? -19.236 -9.970 -28.791 1.00 95.62 129 LYS A O 1
ATOM 1049 N N . ASN A 1 130 ? -17.851 -9.612 -27.065 1.00 96.94 130 ASN A N 1
ATOM 1050 C CA . ASN A 1 130 ? -16.687 -9.228 -27.878 1.00 96.94 130 ASN A CA 1
ATOM 1051 C C . ASN A 1 130 ? -15.454 -10.132 -27.705 1.00 96.94 130 ASN A C 1
ATOM 1053 O O . ASN A 1 130 ? -14.456 -9.913 -28.385 1.00 96.94 130 ASN A O 1
ATOM 1057 N N . TYR A 1 131 ? -15.506 -11.174 -26.867 1.00 96.19 131 TYR A N 1
ATOM 1058 C CA . TYR A 1 131 ? -14.357 -12.058 -26.632 1.00 96.19 131 TYR A CA 1
ATOM 1059 C C . TYR A 1 131 ? -13.807 -12.690 -27.920 1.00 96.19 131 TYR A C 1
ATOM 1061 O O . TYR A 1 131 ? -12.600 -12.707 -28.129 1.00 96.19 131 TYR A O 1
ATOM 1069 N N . ARG A 1 132 ? -14.679 -13.170 -28.821 1.00 96.12 132 ARG A N 1
ATOM 1070 C CA . ARG A 1 132 ? -14.244 -13.754 -30.106 1.00 96.12 132 ARG A CA 1
ATOM 1071 C C . ARG A 1 132 ? -13.502 -12.736 -30.970 1.00 96.12 132 ARG A C 1
ATOM 1073 O O . ARG A 1 132 ? -12.442 -13.049 -31.492 1.00 96.12 132 ARG A O 1
ATOM 1080 N N . LEU A 1 133 ? -14.038 -11.522 -31.066 1.00 97.56 133 LEU A N 1
ATOM 1081 C CA . LEU A 1 133 ? -13.426 -10.424 -31.813 1.00 97.56 133 LEU A CA 1
ATOM 1082 C C . LEU A 1 133 ? -12.062 -10.044 -31.222 1.00 97.56 133 LEU A C 1
ATOM 1084 O O . LEU A 1 133 ? -11.112 -9.834 -31.965 1.00 97.56 133 LEU A O 1
ATOM 1088 N N . PHE A 1 134 ? -11.944 -10.033 -29.892 1.00 97.06 134 PHE A N 1
ATOM 1089 C CA . PHE A 1 134 ? -10.673 -9.820 -29.204 1.00 97.06 134 PHE A CA 1
ATOM 1090 C C . PHE A 1 134 ? -9.632 -10.899 -29.547 1.00 97.06 134 PHE A C 1
ATOM 1092 O O . PHE A 1 134 ? -8.488 -10.565 -29.835 1.00 97.06 134 PHE A O 1
ATOM 1099 N N . ILE A 1 135 ? -10.015 -12.181 -29.580 1.00 97.31 135 ILE A N 1
ATOM 1100 C CA . ILE A 1 135 ? -9.099 -13.259 -29.994 1.00 97.31 135 ILE A CA 1
ATOM 1101 C C . ILE A 1 135 ? -8.699 -13.118 -31.465 1.00 97.31 135 ILE A C 1
ATOM 1103 O O . ILE A 1 135 ? -7.524 -13.281 -31.781 1.00 97.31 135 ILE A O 1
ATOM 1107 N N . VAL A 1 136 ? -9.640 -12.777 -32.351 1.00 97.44 136 VAL A N 1
ATOM 1108 C CA . VAL A 1 136 ? -9.334 -12.518 -33.766 1.00 97.44 136 VAL A CA 1
ATOM 1109 C C . VAL A 1 136 ? -8.332 -11.367 -33.897 1.00 97.44 136 VAL A C 1
ATOM 1111 O O . VAL A 1 136 ? -7.359 -11.525 -34.621 1.00 97.44 136 VAL A O 1
ATOM 1114 N N . LEU A 1 137 ? -8.489 -10.275 -33.137 1.00 96.06 137 LEU A N 1
ATOM 1115 C CA . LEU A 1 137 ? -7.510 -9.181 -33.100 1.00 96.06 137 LEU A CA 1
ATOM 1116 C C . LEU A 1 137 ? -6.117 -9.675 -32.671 1.00 96.06 137 LEU A C 1
ATOM 1118 O O . LEU A 1 137 ? -5.132 -9.346 -33.324 1.00 96.06 137 LEU A O 1
ATOM 1122 N N . LEU A 1 138 ? -6.014 -10.477 -31.602 1.00 96.69 138 LEU A N 1
ATOM 1123 C CA . LEU A 1 138 ? -4.722 -11.023 -31.161 1.00 96.69 138 LEU A CA 1
ATOM 1124 C C . LEU A 1 138 ? -4.066 -11.888 -32.242 1.00 96.69 138 LEU A C 1
ATOM 1126 O O . LEU A 1 138 ? -2.867 -11.769 -32.476 1.00 96.69 138 LEU A O 1
ATOM 1130 N N . VAL A 1 139 ? -4.849 -12.737 -32.907 1.00 97.50 139 VAL A N 1
ATOM 1131 C CA . VAL A 1 139 ? -4.373 -13.576 -34.011 1.00 97.50 139 VAL A CA 1
ATOM 1132 C C . VAL A 1 139 ? -3.901 -12.705 -35.177 1.00 97.50 139 VAL A C 1
ATOM 1134 O O . VAL A 1 139 ? -2.786 -12.895 -35.654 1.00 97.50 139 VAL A O 1
ATOM 1137 N N . SER A 1 140 ? -4.691 -11.713 -35.594 1.00 96.31 140 SER A N 1
ATOM 1138 C CA . SER A 1 140 ? -4.333 -10.793 -36.678 1.00 96.31 140 SER A CA 1
ATOM 1139 C C . SER A 1 140 ? -3.057 -9.999 -36.377 1.00 96.31 140 SER A C 1
ATOM 1141 O O . SER A 1 140 ? -2.222 -9.861 -37.266 1.00 96.31 140 SER A O 1
ATOM 1143 N N . ILE A 1 141 ? -2.849 -9.549 -35.131 1.00 94.62 141 ILE A N 1
ATOM 1144 C CA . ILE A 1 141 ? -1.602 -8.876 -34.730 1.00 94.62 141 ILE A CA 1
ATOM 1145 C C . ILE A 1 141 ? -0.411 -9.837 -34.793 1.00 94.62 141 ILE A C 1
ATOM 1147 O O . ILE A 1 141 ? 0.626 -9.458 -35.327 1.00 94.62 141 ILE A O 1
ATOM 1151 N N . VAL A 1 142 ? -0.547 -11.076 -34.305 1.00 96.25 142 VAL A N 1
ATOM 1152 C CA . VAL A 1 142 ? 0.535 -12.074 -34.376 1.00 96.25 142 VAL A CA 1
ATOM 1153 C C . VAL A 1 142 ? 0.922 -12.351 -35.829 1.00 96.25 142 VAL A C 1
ATOM 1155 O O . VAL A 1 142 ? 2.103 -12.292 -36.152 1.00 96.25 142 VAL A O 1
ATOM 1158 N N . PHE A 1 143 ? -0.050 -12.582 -36.716 1.00 95.31 143 PHE A N 1
ATOM 1159 C CA . PHE A 1 143 ? 0.224 -12.808 -38.139 1.00 95.31 143 PHE A CA 1
ATOM 1160 C C . PHE A 1 143 ? 0.889 -11.599 -38.806 1.00 95.31 143 PHE A C 1
ATOM 1162 O O . PHE A 1 143 ? 1.892 -11.770 -39.499 1.00 95.31 143 PHE A O 1
ATOM 1169 N N . LEU A 1 144 ? 0.379 -10.387 -38.561 1.00 92.88 144 LEU A N 1
ATOM 1170 C CA . LEU A 1 144 ? 0.971 -9.152 -39.075 1.00 92.88 144 LEU A CA 1
ATOM 1171 C C . LEU A 1 144 ? 2.411 -8.974 -38.580 1.00 92.88 144 LEU A C 1
ATOM 1173 O O . LEU A 1 144 ? 3.310 -8.754 -39.386 1.00 92.88 144 LEU A O 1
ATOM 1177 N N . SER A 1 145 ? 2.646 -9.095 -37.271 1.00 93.19 145 SER A N 1
ATOM 1178 C CA . SER A 1 145 ? 3.978 -8.934 -36.682 1.00 93.19 145 SER A CA 1
ATOM 1179 C C . SER A 1 145 ? 4.953 -9.999 -37.176 1.00 93.19 145 SER A C 1
ATOM 1181 O O . SER A 1 145 ? 6.062 -9.652 -37.559 1.00 93.19 145 SER A O 1
ATOM 1183 N N . SER A 1 146 ? 4.550 -11.271 -37.247 1.00 92.50 146 SER A N 1
ATOM 1184 C CA . SER A 1 146 ? 5.402 -12.334 -37.793 1.00 92.50 146 SER A CA 1
ATOM 1185 C C . SER A 1 146 ? 5.740 -12.104 -39.267 1.00 92.50 146 SER A C 1
ATOM 1187 O O . SER A 1 146 ? 6.904 -12.227 -39.640 1.00 92.50 146 SER A O 1
ATOM 1189 N N . GLY A 1 147 ? 4.758 -11.722 -40.091 1.00 90.06 147 GLY A N 1
ATOM 1190 C CA . GLY A 1 147 ? 4.988 -11.385 -41.497 1.00 90.06 147 GLY A CA 1
ATOM 1191 C C . GLY A 1 147 ? 5.938 -10.196 -41.660 1.00 90.06 147 GLY A C 1
ATOM 1192 O O . GLY A 1 147 ? 6.909 -10.284 -42.407 1.00 90.06 147 GLY A O 1
ATOM 1193 N N . ALA A 1 148 ? 5.719 -9.120 -40.900 1.00 89.19 148 ALA A N 1
ATOM 1194 C CA . ALA A 1 148 ? 6.579 -7.939 -40.897 1.00 89.19 148 ALA A CA 1
ATOM 1195 C C . ALA A 1 148 ? 8.010 -8.251 -40.425 1.00 89.19 148 ALA A C 1
ATOM 1197 O O . ALA A 1 148 ? 8.966 -7.754 -41.011 1.00 89.19 148 ALA A O 1
ATOM 1198 N N . THR A 1 149 ? 8.182 -9.108 -39.411 1.00 90.81 149 THR A N 1
ATOM 1199 C CA . THR A 1 149 ? 9.504 -9.552 -38.941 1.00 90.81 149 THR A CA 1
ATOM 1200 C C . THR A 1 149 ? 10.248 -10.349 -40.009 1.00 90.81 149 THR A C 1
ATOM 1202 O O . THR A 1 149 ? 11.431 -10.097 -40.225 1.00 90.81 149 THR A O 1
ATOM 1205 N N . VAL A 1 150 ? 9.579 -11.284 -40.696 1.00 89.19 150 VAL A N 1
ATOM 1206 C CA . VAL A 1 150 ? 10.199 -12.065 -41.780 1.00 89.19 150 VAL A CA 1
ATOM 1207 C C . VAL A 1 150 ? 10.605 -11.151 -42.934 1.00 89.19 150 VAL A C 1
ATOM 1209 O O . VAL A 1 150 ? 11.747 -11.213 -43.380 1.00 89.19 150 VAL A O 1
ATOM 1212 N N . LEU A 1 151 ? 9.711 -10.259 -43.373 1.00 85.62 151 LEU A N 1
ATOM 1213 C CA . LEU A 1 151 ? 10.012 -9.293 -44.432 1.00 85.62 151 LEU A CA 1
ATOM 1214 C C . LEU A 1 151 ? 11.160 -8.354 -44.039 1.00 85.62 151 LEU A C 1
ATOM 1216 O O . LEU A 1 151 ? 12.077 -8.155 -44.829 1.00 85.62 151 LEU A O 1
ATOM 1220 N N . GLY A 1 152 ? 11.156 -7.830 -42.810 1.00 85.88 152 GLY A N 1
ATOM 1221 C CA . GLY A 1 152 ? 12.224 -6.971 -42.296 1.00 85.88 152 GLY A CA 1
ATOM 1222 C C . GLY A 1 152 ? 13.576 -7.683 -42.209 1.00 85.88 152 GLY A C 1
ATOM 1223 O O . GLY A 1 152 ? 14.602 -7.087 -42.520 1.00 85.88 152 GLY A O 1
ATOM 1224 N N . PHE A 1 153 ? 13.590 -8.969 -41.846 1.00 88.00 153 PHE A N 1
ATOM 1225 C CA . PHE A 1 153 ? 14.810 -9.775 -41.833 1.00 88.00 153 PHE A CA 1
ATOM 1226 C C . PHE A 1 153 ? 15.357 -10.021 -43.243 1.00 88.00 153 PHE A C 1
ATOM 1228 O O . PHE A 1 153 ? 16.537 -9.784 -43.481 1.00 88.00 153 PHE A O 1
ATOM 1235 N N . LEU A 1 154 ? 14.506 -10.438 -44.188 1.00 85.38 154 LEU A N 1
ATOM 1236 C CA . LEU A 1 154 ? 14.908 -10.637 -45.586 1.00 85.38 154 LEU A CA 1
ATOM 1237 C C . LEU A 1 154 ? 15.456 -9.343 -46.193 1.00 85.38 154 LEU A C 1
ATOM 1239 O O . LEU A 1 154 ? 16.506 -9.355 -46.825 1.00 85.38 154 LEU A O 1
ATOM 1243 N N . GLN A 1 155 ? 14.789 -8.221 -45.935 1.00 79.62 155 GLN A N 1
ATOM 1244 C CA . GLN A 1 155 ? 15.225 -6.898 -46.368 1.00 79.62 155 GLN A CA 1
ATOM 1245 C C . GLN A 1 155 ? 16.611 -6.538 -45.812 1.00 79.62 155 GLN A C 1
ATOM 1247 O O . GLN A 1 155 ? 17.466 -6.076 -46.563 1.00 79.62 155 GLN A O 1
ATOM 1252 N N . LEU A 1 156 ? 16.866 -6.776 -44.519 1.00 85.25 156 LEU A N 1
ATOM 1253 C CA . LEU A 1 156 ? 18.189 -6.562 -43.920 1.00 85.25 156 LEU A CA 1
ATOM 1254 C C . LEU A 1 156 ? 19.269 -7.421 -44.593 1.00 85.25 156 LEU A C 1
ATOM 1256 O O . LEU A 1 156 ? 20.368 -6.927 -44.821 1.00 85.25 156 LEU A O 1
ATOM 1260 N N . LEU A 1 157 ? 18.958 -8.674 -44.943 1.00 85.94 157 LEU A N 1
ATOM 1261 C CA . LEU A 1 157 ? 19.889 -9.536 -45.675 1.00 85.94 157 LEU A CA 1
ATOM 1262 C C . LEU A 1 157 ? 20.202 -8.984 -47.071 1.00 85.94 157 LEU A C 1
ATOM 1264 O O . LEU A 1 157 ? 21.375 -8.932 -47.427 1.00 85.94 157 LEU A O 1
ATOM 1268 N N . PHE A 1 158 ? 19.194 -8.517 -47.818 1.00 82.25 158 PHE A N 1
ATOM 1269 C CA . PHE A 1 158 ? 19.395 -7.915 -49.143 1.00 82.25 158 PHE A CA 1
ATOM 1270 C C . PHE A 1 158 ? 20.251 -6.646 -49.089 1.00 82.25 158 PHE A C 1
ATOM 1272 O O . PHE A 1 158 ? 21.167 -6.491 -49.893 1.00 82.25 158 PHE A O 1
ATOM 1279 N N . TRP A 1 159 ? 20.013 -5.770 -48.107 1.00 79.88 159 TRP A N 1
ATOM 1280 C CA . TRP A 1 159 ? 20.838 -4.575 -47.898 1.00 79.88 159 TRP A CA 1
ATOM 1281 C C . TRP A 1 159 ? 22.296 -4.899 -47.575 1.00 79.88 159 TRP A C 1
ATOM 1283 O O . TRP A 1 159 ? 23.165 -4.099 -47.895 1.00 79.88 159 TRP A O 1
ATOM 1293 N N . ILE A 1 160 ? 22.571 -6.033 -46.926 1.00 83.06 160 ILE A N 1
ATOM 1294 C CA . ILE A 1 160 ? 23.939 -6.459 -46.605 1.00 83.06 160 ILE A CA 1
ATOM 1295 C C . ILE A 1 160 ? 24.593 -7.158 -47.803 1.00 83.06 160 ILE A C 1
ATOM 1297 O O . ILE A 1 160 ? 25.800 -7.026 -47.988 1.00 83.06 160 ILE A O 1
ATOM 1301 N N . SER A 1 161 ? 23.827 -7.908 -48.602 1.00 85.81 161 SER A N 1
ATOM 1302 C CA . SER A 1 161 ? 24.368 -8.690 -49.717 1.00 85.81 161 SER A CA 1
ATOM 1303 C C . SER A 1 161 ? 24.643 -7.870 -50.975 1.00 85.81 161 SER A C 1
ATOM 1305 O O . SER A 1 161 ? 25.584 -8.191 -51.691 1.00 85.81 161 SER A O 1
ATOM 1307 N N . ASP A 1 162 ? 23.816 -6.861 -51.267 1.00 84.06 162 ASP A N 1
ATOM 1308 C CA . ASP A 1 162 ? 23.883 -6.094 -52.516 1.00 84.06 162 ASP A CA 1
ATOM 1309 C C . ASP A 1 162 ? 23.529 -4.615 -52.276 1.00 84.06 162 ASP A C 1
ATOM 1311 O O . ASP A 1 162 ? 22.426 -4.135 -52.552 1.00 84.06 162 ASP A O 1
ATOM 1315 N N . THR A 1 163 ? 24.471 -3.888 -51.670 1.00 82.19 163 THR A N 1
ATOM 1316 C CA . THR A 1 163 ? 24.284 -2.485 -51.275 1.00 82.19 163 THR A CA 1
ATOM 1317 C C . THR A 1 163 ? 24.105 -1.548 -52.467 1.00 82.19 163 THR A C 1
ATOM 1319 O O . THR A 1 163 ? 23.328 -0.599 -52.370 1.00 82.19 163 THR A O 1
ATOM 1322 N N . GLU A 1 164 ? 24.820 -1.791 -53.570 1.00 82.06 164 GLU A N 1
ATOM 1323 C CA . GLU A 1 164 ? 24.825 -0.910 -54.745 1.00 82.06 164 GLU A CA 1
ATOM 1324 C C . GLU A 1 164 ? 23.476 -0.969 -55.467 1.00 82.06 164 GLU A C 1
ATOM 1326 O O . GLU A 1 164 ? 22.838 0.069 -55.658 1.00 82.06 164 GLU A O 1
ATOM 1331 N N . HIS A 1 165 ? 22.974 -2.177 -55.742 1.00 81.38 165 HIS A N 1
ATOM 1332 C CA . HIS A 1 165 ? 21.670 -2.369 -56.373 1.00 81.38 165 HIS A CA 1
ATOM 1333 C C . HIS A 1 165 ? 20.528 -1.775 -55.535 1.00 81.38 165 HIS A C 1
ATOM 1335 O O . HIS A 1 165 ? 19.641 -1.089 -56.051 1.00 81.38 165 HIS A O 1
ATOM 1341 N N . MET A 1 166 ? 20.572 -1.972 -54.213 1.00 74.44 166 MET A N 1
ATOM 1342 C CA . MET A 1 166 ? 19.565 -1.430 -53.298 1.00 74.44 166 MET A CA 1
ATOM 1343 C C . MET A 1 166 ? 19.601 0.103 -53.230 1.00 74.44 166 MET A C 1
ATOM 1345 O O . MET A 1 166 ? 18.549 0.746 -53.146 1.00 74.44 166 MET A O 1
ATOM 1349 N N . GLN A 1 167 ? 20.788 0.711 -53.309 1.00 76.75 167 GLN A N 1
ATOM 1350 C CA . GLN A 1 167 ? 20.939 2.163 -53.331 1.00 76.75 167 GLN A CA 1
ATOM 1351 C C . GLN A 1 167 ? 20.403 2.767 -54.640 1.00 76.75 167 GLN A C 1
ATOM 1353 O O . GLN A 1 167 ? 19.662 3.752 -54.581 1.00 76.75 167 GLN A O 1
ATOM 1358 N N . GLU A 1 168 ? 20.674 2.144 -55.790 1.00 79.12 168 GLU A N 1
ATOM 1359 C CA . GLU A 1 168 ? 20.132 2.550 -57.096 1.00 79.12 168 GLU A CA 1
ATOM 1360 C C . GLU A 1 168 ? 18.601 2.457 -57.150 1.00 79.12 168 GLU A C 1
ATOM 1362 O O . GLU A 1 168 ? 17.929 3.433 -57.498 1.00 79.12 168 GLU A O 1
ATOM 1367 N N . MET A 1 169 ? 18.029 1.322 -56.728 1.00 74.56 169 MET A N 1
ATOM 1368 C CA . MET A 1 169 ? 16.574 1.140 -56.655 1.00 74.56 169 MET A CA 1
ATOM 1369 C C . MET A 1 169 ? 15.918 2.164 -55.721 1.00 74.56 169 MET A C 1
ATOM 1371 O O . MET A 1 169 ? 14.856 2.702 -56.035 1.00 74.56 169 MET A O 1
ATOM 1375 N N . SER A 1 170 ? 16.541 2.471 -54.577 1.00 71.19 170 SER A N 1
ATOM 1376 C CA . SER A 1 170 ? 16.002 3.461 -53.635 1.00 71.19 170 SER A CA 1
ATOM 1377 C C . SER A 1 170 ? 15.988 4.882 -54.214 1.00 71.19 170 SER A C 1
ATOM 1379 O O . SER A 1 170 ? 15.014 5.616 -54.021 1.00 71.19 170 SER A O 1
ATOM 1381 N N . ALA A 1 171 ? 17.022 5.256 -54.978 1.00 75.75 171 ALA A N 1
ATOM 1382 C CA . ALA A 1 171 ? 17.132 6.566 -55.613 1.00 75.75 171 ALA A CA 1
ATOM 1383 C C . ALA A 1 171 ? 16.048 6.780 -56.684 1.00 75.75 171 ALA A C 1
ATOM 1385 O O . ALA A 1 171 ? 15.520 7.887 -56.805 1.00 75.75 171 ALA A O 1
ATOM 1386 N N . GLN A 1 172 ? 15.657 5.716 -57.397 1.00 74.81 172 GLN A N 1
ATOM 1387 C CA . GLN A 1 172 ? 14.567 5.748 -58.378 1.00 74.81 172 GLN A CA 1
ATOM 1388 C C . GLN A 1 172 ? 13.188 5.997 -57.743 1.00 74.81 172 GLN A C 1
ATOM 1390 O O . GLN A 1 172 ? 12.345 6.647 -58.355 1.00 74.81 172 GLN A O 1
ATOM 1395 N N . ILE A 1 173 ? 12.949 5.511 -56.520 1.00 71.50 173 ILE A N 1
ATOM 1396 C CA . ILE A 1 173 ? 11.642 5.627 -55.848 1.00 71.50 173 ILE A CA 1
ATOM 1397 C C . ILE A 1 173 ? 11.489 6.966 -55.122 1.00 71.50 173 ILE A C 1
ATOM 1399 O O . ILE A 1 173 ? 10.447 7.611 -55.220 1.00 71.50 173 ILE A O 1
ATOM 1403 N N . PHE A 1 174 ? 12.507 7.387 -54.366 1.00 70.94 174 PHE A N 1
ATOM 1404 C CA . PHE A 1 174 ? 12.394 8.547 -53.474 1.00 70.94 174 PHE A CA 1
ATOM 1405 C C . PHE A 1 174 ? 12.872 9.859 -54.096 1.00 70.94 174 PHE A C 1
ATOM 1407 O O . PHE A 1 174 ? 12.728 10.906 -53.468 1.00 70.94 174 PHE A O 1
ATOM 1414 N N . SER A 1 175 ? 13.440 9.827 -55.311 1.00 67.31 175 SER A N 1
ATOM 1415 C CA . SER A 1 175 ? 14.058 10.991 -55.979 1.00 67.31 175 SER A CA 1
ATOM 1416 C C . SER A 1 175 ? 15.116 11.719 -55.121 1.00 67.31 175 SER A C 1
ATOM 1418 O O . SER A 1 175 ? 15.503 12.845 -55.422 1.00 67.31 175 SER A O 1
ATOM 1420 N N . LEU A 1 176 ? 15.581 11.081 -54.040 1.00 68.19 176 LEU A N 1
ATOM 142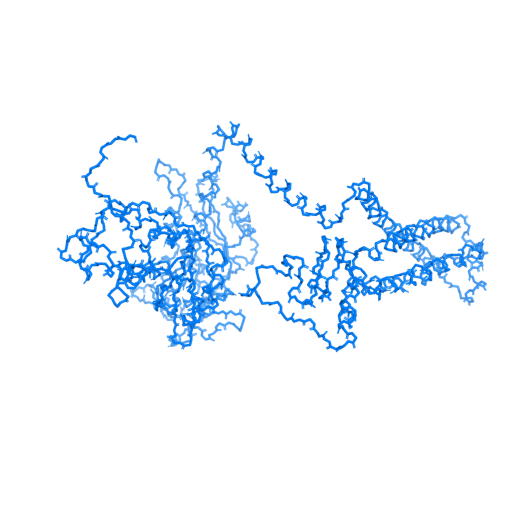1 C CA . LEU A 1 176 ? 16.503 11.600 -53.035 1.00 68.19 176 LEU A CA 1
ATOM 1422 C C . LEU A 1 176 ? 17.426 10.462 -52.590 1.00 68.19 176 LEU A C 1
ATOM 1424 O O . LEU A 1 176 ? 16.960 9.373 -52.252 1.00 68.19 176 LEU A O 1
ATOM 1428 N N . VAL A 1 177 ? 18.731 10.727 -52.540 1.00 71.56 177 VAL A N 1
ATOM 1429 C CA . VAL A 1 177 ? 19.715 9.766 -52.029 1.00 71.56 177 VAL A CA 1
ATOM 1430 C C . VAL A 1 177 ? 19.691 9.805 -50.502 1.00 71.56 177 VAL A C 1
ATOM 1432 O O . VAL A 1 177 ? 20.305 10.664 -49.872 1.00 71.56 177 VAL A O 1
ATOM 1435 N N . ILE A 1 178 ? 18.940 8.886 -49.899 1.00 79.06 178 ILE A N 1
ATOM 1436 C CA . ILE A 1 178 ? 18.910 8.710 -48.445 1.00 79.06 178 ILE A CA 1
ATOM 1437 C C . ILE A 1 178 ? 20.150 7.901 -48.023 1.00 79.06 178 ILE A C 1
ATOM 1439 O O . ILE A 1 178 ? 20.408 6.851 -48.617 1.00 79.06 178 ILE A O 1
ATOM 1443 N N . PRO A 1 179 ? 20.915 8.334 -47.001 1.00 84.50 179 PRO A N 1
ATOM 1444 C CA . PRO A 1 179 ? 22.113 7.617 -46.574 1.00 84.50 179 PRO A CA 1
ATOM 1445 C C . PRO A 1 179 ? 21.828 6.172 -46.136 1.00 84.50 179 PRO A C 1
ATOM 1447 O O . PRO A 1 179 ? 20.860 5.915 -45.419 1.00 84.50 179 PRO A O 1
ATOM 1450 N N . LEU A 1 180 ? 22.728 5.243 -46.478 1.00 80.81 180 LEU A N 1
ATOM 1451 C CA . LEU A 1 180 ? 22.627 3.813 -46.141 1.00 80.81 180 LEU A CA 1
ATOM 1452 C C . LEU A 1 180 ? 22.366 3.559 -44.645 1.00 80.81 180 LEU A C 1
ATOM 1454 O O . LEU A 1 180 ? 21.563 2.704 -44.278 1.00 80.81 180 LEU A O 1
ATOM 1458 N N . TRP A 1 181 ? 22.999 4.330 -43.760 1.00 85.12 181 TRP A N 1
ATOM 1459 C CA . TRP A 1 181 ? 22.817 4.173 -42.316 1.00 85.12 181 TRP A CA 1
ATOM 1460 C C . TRP A 1 181 ? 21.386 4.493 -41.852 1.00 85.12 181 TRP A C 1
ATOM 1462 O O . TRP A 1 181 ? 20.913 3.878 -40.899 1.00 85.12 181 TRP A O 1
ATOM 1472 N N . VAL A 1 182 ? 20.670 5.398 -42.533 1.00 85.06 182 VAL A N 1
ATOM 1473 C CA . VAL A 1 182 ? 19.261 5.715 -42.235 1.00 85.06 182 VAL A CA 1
ATOM 1474 C C . VAL A 1 182 ? 18.368 4.534 -42.616 1.00 85.06 182 VAL A C 1
ATOM 1476 O O . VAL A 1 182 ? 17.484 4.154 -41.849 1.00 85.06 182 VAL A O 1
ATOM 1479 N N . TRP A 1 183 ? 18.638 3.911 -43.766 1.00 81.31 183 TRP A N 1
ATOM 1480 C CA . TRP A 1 183 ? 17.940 2.713 -44.236 1.00 81.31 183 TRP A CA 1
ATOM 1481 C C . TRP A 1 183 ? 18.124 1.520 -43.304 1.00 81.31 183 TRP A C 1
ATOM 1483 O O . TRP A 1 183 ? 17.145 0.873 -42.918 1.00 81.31 183 TRP A O 1
ATOM 1493 N N . LEU A 1 184 ? 19.367 1.259 -42.901 1.00 84.94 184 LEU A N 1
ATOM 1494 C CA . LEU A 1 184 ? 19.700 0.191 -41.963 1.00 84.94 184 LEU A CA 1
ATOM 1495 C C . LEU A 1 184 ? 19.080 0.444 -40.586 1.00 84.94 184 LEU A C 1
ATOM 1497 O O . LEU A 1 184 ? 18.499 -0.471 -40.003 1.00 84.94 184 LEU A O 1
ATOM 1501 N N . LEU A 1 185 ? 19.123 1.687 -40.095 1.00 88.38 185 LEU A N 1
ATOM 1502 C CA . LEU A 1 185 ? 18.512 2.060 -38.821 1.00 88.38 185 LEU A CA 1
ATOM 1503 C C . LEU A 1 185 ? 16.990 1.874 -38.844 1.00 88.38 185 LEU A C 1
ATOM 1505 O O . LEU A 1 185 ? 16.438 1.269 -37.925 1.00 88.38 185 LEU A O 1
ATOM 1509 N N . ALA A 1 186 ? 16.310 2.345 -39.893 1.00 84.88 186 ALA A N 1
ATOM 1510 C CA . ALA A 1 186 ? 14.864 2.189 -40.038 1.00 84.88 186 ALA A CA 1
ATOM 1511 C C . ALA A 1 186 ? 14.455 0.713 -40.175 1.00 84.88 186 ALA A C 1
ATOM 1513 O O . ALA A 1 186 ? 13.500 0.275 -39.533 1.00 84.88 186 ALA A O 1
ATOM 1514 N N . SER A 1 187 ? 15.206 -0.071 -40.953 1.00 84.69 187 SER A N 1
ATOM 1515 C CA . SER A 1 187 ? 14.954 -1.506 -41.148 1.00 84.69 187 SER A CA 1
ATOM 1516 C C . SER A 1 187 ? 15.179 -2.301 -39.862 1.00 84.69 187 SER A C 1
ATOM 1518 O O . SER A 1 187 ? 14.349 -3.134 -39.499 1.00 84.69 187 SER A O 1
ATOM 1520 N N . PHE A 1 188 ? 16.243 -1.998 -39.114 1.00 89.75 188 PHE A N 1
ATOM 1521 C CA . PHE A 1 188 ? 16.508 -2.613 -37.815 1.00 89.75 188 PHE A CA 1
ATOM 1522 C C . PHE A 1 188 ? 15.453 -2.227 -36.771 1.00 89.75 188 PHE A C 1
ATOM 1524 O O . PHE A 1 188 ? 14.938 -3.096 -36.068 1.00 89.75 188 PHE A O 1
ATOM 1531 N N . ALA A 1 189 ? 15.073 -0.948 -36.696 1.00 89.12 189 ALA A N 1
ATOM 1532 C CA . ALA A 1 189 ? 14.027 -0.478 -35.789 1.00 89.12 189 ALA A CA 1
ATOM 1533 C C . ALA A 1 189 ? 12.666 -1.123 -36.106 1.00 89.12 189 ALA A C 1
ATOM 1535 O O . ALA A 1 189 ? 11.952 -1.565 -35.200 1.00 89.12 189 ALA A O 1
ATOM 1536 N N . SER A 1 190 ? 12.324 -1.235 -37.392 1.00 86.88 190 SER A N 1
ATOM 1537 C CA . SER A 1 190 ? 11.133 -1.942 -37.870 1.00 86.88 190 SER A CA 1
ATOM 1538 C C . SER A 1 190 ? 11.178 -3.427 -37.492 1.00 86.88 190 SER A C 1
ATOM 1540 O O . SER A 1 190 ? 10.243 -3.934 -36.874 1.00 86.88 190 SER A O 1
ATOM 1542 N N . PHE A 1 191 ? 12.287 -4.122 -37.753 1.00 90.75 191 PHE A N 1
ATOM 1543 C CA . PHE A 1 191 ? 12.460 -5.530 -37.385 1.00 90.75 191 PHE A CA 1
ATOM 1544 C C . PHE A 1 191 ? 12.324 -5.759 -35.871 1.00 90.75 191 PHE A C 1
ATOM 1546 O O . PHE A 1 191 ? 11.517 -6.585 -35.433 1.00 90.75 191 PHE A O 1
ATOM 1553 N N . ALA A 1 192 ? 13.073 -5.001 -35.065 1.00 91.94 192 ALA A N 1
ATOM 1554 C CA . ALA A 1 192 ? 13.112 -5.153 -33.614 1.00 91.94 192 ALA A CA 1
ATOM 1555 C C . ALA A 1 192 ? 11.749 -4.866 -32.964 1.00 91.94 192 ALA A C 1
ATOM 1557 O O . ALA A 1 192 ? 11.314 -5.602 -32.075 1.00 91.94 192 ALA A O 1
ATOM 1558 N N . SER A 1 193 ? 11.045 -3.832 -33.433 1.00 90.88 193 SER A N 1
ATOM 1559 C CA . SER A 1 193 ? 9.715 -3.481 -32.923 1.00 90.88 193 SER A CA 1
ATOM 1560 C C . SER A 1 193 ? 8.667 -4.554 -33.235 1.00 90.88 193 SER A C 1
ATOM 1562 O O . SER A 1 193 ? 7.942 -4.967 -32.328 1.00 90.88 193 SER A O 1
ATOM 1564 N N . HIS A 1 194 ? 8.618 -5.075 -34.466 1.00 91.62 194 HIS A N 1
ATOM 1565 C CA . HIS A 1 194 ? 7.677 -6.138 -34.837 1.00 91.62 194 HIS A CA 1
ATOM 1566 C C . HIS A 1 194 ? 7.980 -7.460 -34.141 1.00 91.62 194 HIS A C 1
ATOM 1568 O O . HIS A 1 194 ? 7.052 -8.138 -33.698 1.00 91.62 194 HIS A O 1
ATOM 1574 N N . LEU A 1 195 ? 9.260 -7.789 -33.952 1.00 94.31 195 LEU A N 1
ATOM 1575 C CA . LEU A 1 195 ? 9.659 -8.966 -33.186 1.00 94.31 195 LEU A CA 1
ATOM 1576 C C . LEU A 1 195 ? 9.180 -8.865 -31.730 1.00 94.31 195 LEU A C 1
ATOM 1578 O O . LEU A 1 195 ? 8.587 -9.810 -31.205 1.00 94.31 195 LEU A O 1
ATOM 1582 N N . ALA A 1 196 ? 9.380 -7.709 -31.089 1.00 93.69 196 ALA A N 1
ATOM 1583 C CA . ALA A 1 196 ? 8.944 -7.479 -29.714 1.00 93.69 196 ALA A CA 1
ATOM 1584 C C . ALA A 1 196 ? 7.412 -7.535 -29.575 1.00 93.69 196 ALA A C 1
ATOM 1586 O O . ALA A 1 196 ? 6.892 -8.235 -28.701 1.00 93.69 196 ALA A O 1
ATOM 1587 N N . ILE A 1 197 ? 6.677 -6.847 -30.458 1.00 91.88 197 ILE A N 1
ATOM 1588 C CA . ILE A 1 197 ? 5.205 -6.846 -30.459 1.00 91.88 197 ILE A CA 1
ATOM 1589 C C . ILE A 1 197 ? 4.670 -8.258 -30.715 1.00 91.88 197 ILE A C 1
ATOM 1591 O O . ILE A 1 197 ? 3.797 -8.728 -29.980 1.00 91.88 197 ILE A O 1
ATOM 1595 N N . GLY A 1 198 ? 5.220 -8.961 -31.706 1.00 93.88 198 GLY A N 1
ATOM 1596 C CA . GLY A 1 198 ? 4.855 -10.335 -32.036 1.00 93.88 198 GLY A CA 1
ATOM 1597 C C . GLY A 1 198 ? 5.082 -11.287 -30.864 1.00 93.88 198 GLY A C 1
ATOM 1598 O O . GLY A 1 198 ? 4.186 -12.050 -30.512 1.00 93.88 198 GLY A O 1
ATOM 1599 N N . ALA A 1 199 ? 6.230 -11.199 -30.187 1.00 95.50 199 ALA A N 1
ATOM 1600 C CA . ALA A 1 199 ? 6.537 -12.044 -29.034 1.00 95.50 199 ALA A CA 1
ATOM 1601 C C . ALA A 1 199 ? 5.567 -11.815 -27.861 1.00 95.50 199 ALA A C 1
ATOM 1603 O O . ALA A 1 199 ? 5.023 -12.773 -27.300 1.00 95.50 199 ALA A O 1
ATOM 1604 N N . VAL A 1 200 ? 5.302 -10.552 -27.508 1.00 93.38 200 VAL A N 1
ATOM 1605 C CA . VAL A 1 200 ? 4.389 -10.200 -26.406 1.00 93.38 200 VAL A CA 1
ATOM 1606 C C . VAL A 1 200 ? 2.954 -10.629 -26.721 1.00 93.38 200 VAL A C 1
ATOM 1608 O O . VAL A 1 200 ? 2.273 -11.217 -25.875 1.00 93.38 200 VAL A O 1
ATOM 1611 N N . THR A 1 201 ? 2.485 -10.381 -27.943 1.00 93.75 201 THR A N 1
ATOM 1612 C CA . THR A 1 201 ? 1.118 -10.731 -28.355 1.00 93.75 201 THR A CA 1
ATOM 1613 C C . THR A 1 201 ? 0.931 -12.234 -28.531 1.00 93.75 201 THR A C 1
ATOM 1615 O O . THR A 1 201 ? -0.097 -12.761 -28.105 1.00 93.75 201 THR A O 1
ATOM 1618 N N . ALA A 1 202 ? 1.935 -12.960 -29.029 1.00 96.06 202 ALA A N 1
ATOM 1619 C CA . ALA A 1 202 ? 1.923 -14.420 -29.080 1.00 96.06 202 ALA A CA 1
ATOM 1620 C C . ALA A 1 202 ? 1.885 -15.038 -27.674 1.00 96.06 202 ALA A C 1
ATOM 1622 O O . ALA A 1 202 ? 1.147 -15.999 -27.437 1.00 96.06 202 ALA A O 1
ATOM 1623 N N . HIS A 1 203 ? 2.619 -14.465 -26.712 1.00 95.75 203 HIS A N 1
ATOM 1624 C CA . HIS A 1 203 ? 2.545 -14.881 -25.311 1.00 95.75 203 HIS A CA 1
ATOM 1625 C C . HIS A 1 203 ? 1.133 -14.683 -24.736 1.00 95.75 203 HIS A C 1
ATOM 1627 O O . HIS A 1 203 ? 0.578 -15.598 -24.117 1.00 95.75 203 HIS A O 1
ATOM 1633 N N . LEU A 1 204 ? 0.516 -13.525 -24.994 1.00 94.12 204 LEU A N 1
ATOM 1634 C CA . LEU A 1 204 ? -0.856 -13.234 -24.577 1.00 94.12 204 LEU A CA 1
ATOM 1635 C C . LEU A 1 204 ? -1.870 -14.183 -25.236 1.00 94.12 204 LEU A C 1
ATOM 1637 O O . LEU A 1 204 ? -2.739 -14.732 -24.557 1.00 94.12 204 LEU A O 1
ATOM 1641 N N . LEU A 1 205 ? -1.736 -14.439 -26.538 1.00 95.81 205 LEU A N 1
ATOM 1642 C CA . LEU A 1 205 ? -2.589 -15.375 -27.266 1.00 95.81 205 LEU A CA 1
ATOM 1643 C C . LEU A 1 205 ? -2.474 -16.789 -26.684 1.00 95.81 205 LEU A C 1
ATOM 1645 O O . LEU A 1 205 ? -3.489 -17.427 -26.400 1.00 95.81 205 LEU A O 1
ATOM 1649 N N . ARG A 1 206 ? -1.251 -17.261 -26.411 1.00 96.62 206 ARG A N 1
ATOM 1650 C CA . ARG A 1 206 ? -1.008 -18.557 -25.758 1.00 96.62 206 ARG A CA 1
ATOM 1651 C C . ARG A 1 206 ? -1.674 -18.635 -24.386 1.00 96.62 206 ARG A C 1
ATOM 1653 O O . ARG A 1 206 ? -2.250 -19.670 -24.039 1.00 96.62 206 ARG A O 1
ATOM 1660 N N . PHE A 1 207 ? -1.612 -17.556 -23.609 1.00 95.56 207 PHE A N 1
ATOM 1661 C CA . PHE A 1 207 ? -2.296 -17.465 -22.325 1.00 95.56 207 PHE A CA 1
ATOM 1662 C C . PHE A 1 207 ? -3.818 -17.602 -22.489 1.00 95.56 207 PHE A C 1
ATOM 1664 O O . PHE A 1 207 ? -4.419 -18.459 -21.842 1.00 95.56 207 PHE A O 1
ATOM 1671 N N . HIS A 1 208 ? -4.434 -16.866 -23.415 1.00 94.00 208 HIS A N 1
ATOM 1672 C CA . HIS A 1 208 ? -5.874 -16.966 -23.673 1.00 94.00 208 HIS A CA 1
ATOM 1673 C C . HIS A 1 208 ? -6.303 -18.339 -24.216 1.00 94.00 208 HIS A C 1
ATOM 1675 O O . HIS A 1 208 ? -7.323 -18.867 -23.777 1.00 94.00 208 HIS A O 1
ATOM 1681 N N . ILE A 1 209 ? -5.501 -18.981 -25.074 1.00 94.88 209 ILE A N 1
ATOM 1682 C CA . ILE A 1 209 ? -5.744 -20.363 -25.527 1.00 94.88 209 ILE A CA 1
ATOM 1683 C C . ILE A 1 209 ? -5.772 -21.323 -24.329 1.00 94.88 209 ILE A C 1
ATOM 1685 O O . ILE A 1 209 ? -6.643 -22.192 -24.240 1.00 94.88 209 ILE A O 1
ATOM 1689 N N . LYS A 1 210 ? -4.847 -21.162 -23.374 1.00 94.94 210 LYS A N 1
ATOM 1690 C CA . LYS A 1 210 ? -4.809 -21.972 -22.146 1.00 94.94 210 LYS A CA 1
ATOM 1691 C C . LYS A 1 210 ? -6.057 -21.768 -21.285 1.00 94.94 210 LYS A C 1
ATOM 1693 O O . LYS A 1 210 ? -6.544 -22.736 -20.703 1.00 94.94 210 LYS A O 1
ATOM 1698 N N . LEU A 1 211 ? -6.565 -20.541 -21.188 1.00 93.31 211 LEU A N 1
ATOM 1699 C CA . LEU A 1 211 ? -7.794 -20.244 -20.448 1.00 93.31 211 LEU A CA 1
ATOM 1700 C C . LEU A 1 211 ? -9.031 -20.824 -21.137 1.00 93.31 211 LEU A C 1
ATOM 1702 O O . LEU A 1 211 ? -9.867 -21.439 -20.475 1.00 93.31 211 LEU A O 1
ATOM 1706 N N . TRP A 1 212 ? -9.099 -20.706 -22.464 1.00 92.00 212 TRP A N 1
ATOM 1707 C CA . TRP A 1 212 ? -10.188 -21.249 -23.268 1.00 92.00 212 TRP A CA 1
ATOM 1708 C C . TRP A 1 212 ? -10.298 -22.770 -23.131 1.00 92.00 212 TRP A C 1
ATOM 1710 O O . TRP A 1 212 ? -11.376 -23.269 -22.818 1.00 92.00 212 TRP A O 1
ATOM 1720 N N . LYS A 1 213 ? -9.173 -23.497 -23.227 1.00 93.38 213 LYS A N 1
ATOM 1721 C CA . LYS A 1 213 ? -9.125 -24.954 -22.987 1.00 93.38 213 LYS A CA 1
ATOM 1722 C C . LYS A 1 213 ? -9.627 -25.359 -21.595 1.00 93.38 213 LYS A C 1
ATOM 1724 O O . LYS A 1 213 ? -10.084 -26.479 -21.415 1.00 93.38 213 LYS A O 1
ATOM 1729 N N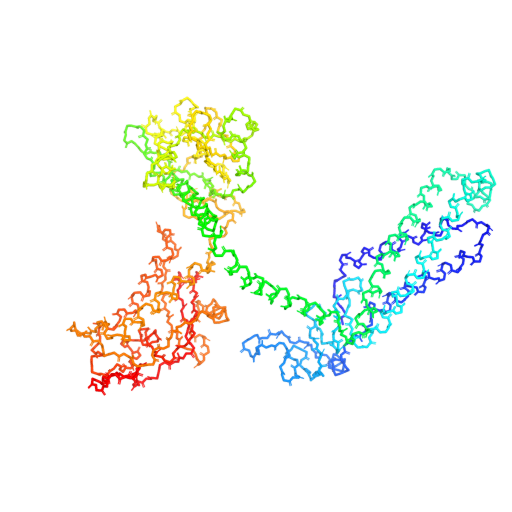 . LYS A 1 214 ? -9.530 -24.463 -20.609 1.00 89.44 214 LYS A N 1
ATOM 1730 C CA . LYS A 1 214 ? -9.991 -24.684 -19.231 1.00 89.44 214 LYS A CA 1
ATOM 1731 C C . LYS A 1 214 ? -11.414 -24.184 -18.969 1.00 89.44 214 LYS A C 1
ATOM 1733 O O . LYS A 1 214 ? -11.911 -24.367 -17.864 1.00 89.44 214 LYS A O 1
ATOM 1738 N N . GLY A 1 215 ? -12.055 -23.517 -19.930 1.00 90.69 215 GLY A N 1
ATOM 1739 C CA . GLY A 1 215 ? -13.391 -22.942 -19.752 1.00 90.69 215 GLY A CA 1
ATOM 1740 C C . GLY A 1 215 ? -13.469 -21.840 -18.684 1.00 90.69 215 GLY A C 1
ATOM 1741 O O . GLY A 1 215 ? -14.541 -21.602 -18.123 1.00 90.69 215 GLY A O 1
ATOM 1742 N N . ILE A 1 216 ? -12.353 -21.170 -18.376 1.00 91.25 216 ILE A N 1
ATOM 1743 C CA . ILE A 1 216 ? -12.289 -20.101 -17.367 1.00 91.25 216 ILE A CA 1
ATOM 1744 C C . ILE A 1 216 ? -11.965 -18.755 -18.011 1.00 91.25 216 ILE A C 1
ATOM 1746 O O . ILE A 1 216 ? -11.282 -18.685 -19.028 1.00 91.25 216 ILE A O 1
ATOM 1750 N N . THR A 1 217 ? -12.444 -17.676 -17.397 1.00 92.19 217 THR A N 1
ATOM 1751 C CA . THR A 1 217 ? -12.084 -16.313 -17.799 1.00 92.19 217 THR A CA 1
ATOM 1752 C C . THR A 1 217 ? -10.773 -15.878 -17.148 1.00 92.19 217 THR A C 1
ATOM 1754 O O . THR A 1 217 ? -10.371 -16.421 -16.115 1.00 92.19 217 THR A O 1
ATOM 1757 N N . THR A 1 218 ? -10.127 -14.858 -17.709 1.00 88.38 218 THR A N 1
ATOM 1758 C CA . THR A 1 218 ? -8.932 -14.219 -17.142 1.00 88.38 218 THR A CA 1
ATOM 1759 C C . THR A 1 218 ? -9.194 -13.741 -15.718 1.00 88.38 218 THR A C 1
ATOM 1761 O O . THR A 1 218 ? -8.405 -14.013 -14.815 1.00 88.38 218 THR A O 1
ATOM 1764 N N . TYR A 1 219 ? -10.350 -13.109 -15.488 1.00 86.94 219 TYR A N 1
ATOM 1765 C CA . TYR A 1 219 ? -10.805 -12.720 -14.158 1.00 86.94 219 TYR A CA 1
ATOM 1766 C C . TYR A 1 219 ? -10.802 -13.905 -13.183 1.00 86.94 219 TYR A C 1
ATOM 1768 O O . TYR A 1 219 ? -10.215 -13.803 -12.107 1.00 86.94 219 TYR A O 1
ATOM 1776 N N . ARG A 1 220 ? -11.425 -15.034 -13.555 1.00 84.12 220 ARG A N 1
ATOM 1777 C CA . ARG A 1 220 ? -11.479 -16.228 -12.695 1.00 84.12 220 ARG A CA 1
ATOM 1778 C C . ARG A 1 220 ? -10.085 -16.775 -12.420 1.00 84.12 220 ARG A C 1
ATOM 1780 O O . ARG A 1 220 ? -9.749 -16.989 -11.266 1.00 84.12 220 ARG A O 1
ATOM 1787 N N . PHE A 1 221 ? -9.246 -16.886 -13.449 1.00 87.31 221 PHE A N 1
ATOM 1788 C CA . PHE A 1 221 ? -7.860 -17.318 -13.289 1.00 87.31 221 PHE A CA 1
ATOM 1789 C C . PHE A 1 221 ? -7.091 -16.457 -12.275 1.00 87.31 221 PHE A C 1
ATOM 1791 O O . PHE A 1 221 ? -6.405 -16.999 -11.415 1.00 87.31 221 PHE A O 1
ATOM 1798 N N . ILE A 1 222 ? -7.220 -15.127 -12.336 1.00 78.06 222 ILE A N 1
ATOM 1799 C CA . ILE A 1 222 ? -6.536 -14.214 -11.406 1.00 78.06 222 ILE A CA 1
ATOM 1800 C C . ILE A 1 222 ? -7.055 -14.380 -9.973 1.00 78.06 222 ILE A C 1
ATOM 1802 O O . ILE A 1 222 ? -6.257 -14.375 -9.036 1.00 78.06 222 ILE A O 1
ATOM 1806 N N . ILE A 1 223 ? -8.369 -14.520 -9.786 1.00 75.62 223 ILE A N 1
ATOM 1807 C CA . ILE A 1 223 ? -8.954 -14.743 -8.458 1.00 75.62 223 ILE A CA 1
ATOM 1808 C C . ILE A 1 223 ? -8.498 -16.081 -7.880 1.00 75.62 223 ILE A C 1
ATOM 1810 O O . ILE A 1 223 ? -8.008 -16.105 -6.753 1.00 75.62 223 ILE A O 1
ATOM 1814 N N . ASP A 1 224 ? -8.550 -17.153 -8.667 1.00 78.44 224 ASP A N 1
ATOM 1815 C CA . ASP A 1 224 ? -8.117 -18.482 -8.239 1.00 78.44 224 ASP A CA 1
ATOM 1816 C C . ASP A 1 224 ? -6.624 -18.492 -7.889 1.00 78.44 224 ASP A C 1
ATOM 1818 O O . ASP A 1 224 ? -6.216 -19.135 -6.930 1.00 78.44 224 ASP A O 1
ATOM 1822 N N . GLN A 1 225 ? -5.785 -17.762 -8.632 1.00 73.75 225 GLN A N 1
ATOM 1823 C CA . GLN A 1 225 ? -4.360 -17.615 -8.312 1.00 73.75 225 GLN A CA 1
ATOM 1824 C C . GLN A 1 225 ? -4.138 -16.855 -7.004 1.00 73.75 225 GLN A C 1
ATOM 1826 O O . GLN A 1 225 ? -3.272 -17.234 -6.219 1.00 73.75 225 GLN A O 1
ATOM 1831 N N . ARG A 1 226 ? -4.918 -15.801 -6.740 1.00 67.50 226 ARG A N 1
ATOM 1832 C CA . ARG A 1 226 ? -4.848 -15.069 -5.466 1.00 67.50 226 ARG A CA 1
ATOM 1833 C C . ARG A 1 226 ? -5.253 -15.966 -4.305 1.00 67.50 226 ARG A C 1
ATOM 1835 O O . ARG A 1 226 ? -4.520 -16.031 -3.330 1.00 67.50 226 ARG A O 1
ATOM 1842 N N . GLN A 1 227 ? -6.346 -16.708 -4.452 1.00 68.94 227 GLN A N 1
ATOM 1843 C CA . GLN A 1 227 ? -6.814 -17.654 -3.441 1.00 68.94 227 GLN A CA 1
ATOM 1844 C C . GLN A 1 227 ? -5.820 -18.797 -3.228 1.00 68.94 227 GLN A C 1
ATOM 1846 O O . GLN A 1 227 ? -5.495 -19.102 -2.091 1.00 68.94 227 GLN A O 1
ATOM 1851 N N . LYS A 1 228 ? -5.256 -19.368 -4.299 1.00 67.12 228 LYS A N 1
ATOM 1852 C CA . LYS A 1 228 ? -4.206 -20.392 -4.206 1.00 67.12 228 LYS A CA 1
ATOM 1853 C C . LYS A 1 228 ? -2.928 -19.864 -3.577 1.00 67.12 228 LYS A C 1
ATOM 1855 O O . LYS A 1 228 ? -2.302 -20.607 -2.845 1.00 67.12 228 LYS A O 1
ATOM 1860 N N . LYS A 1 229 ? -2.544 -18.610 -3.826 1.00 57.75 229 LYS A N 1
ATOM 1861 C CA . LYS A 1 229 ? -1.383 -17.978 -3.184 1.00 57.75 229 LYS A CA 1
ATOM 1862 C C . LYS A 1 229 ? -1.631 -17.717 -1.696 1.00 57.75 229 LYS A C 1
ATOM 1864 O O . LYS A 1 229 ? -0.697 -17.828 -0.911 1.00 57.75 229 LYS A O 1
ATOM 1869 N N . THR A 1 230 ? -2.862 -17.386 -1.308 1.00 55.09 230 THR A N 1
ATOM 1870 C CA . THR A 1 230 ? -3.266 -17.278 0.103 1.00 55.09 230 THR A CA 1
ATOM 1871 C C . THR A 1 230 ? -3.271 -18.655 0.768 1.00 55.09 230 THR A C 1
ATOM 1873 O O . THR A 1 230 ? -2.553 -18.850 1.739 1.00 55.09 230 THR A O 1
ATOM 1876 N N . ALA A 1 231 ? -3.926 -19.647 0.163 1.00 53.12 231 ALA A N 1
ATOM 1877 C CA . ALA A 1 231 ? -3.984 -21.016 0.670 1.00 53.12 231 ALA A CA 1
ATOM 1878 C C . ALA A 1 231 ? -2.613 -21.717 0.676 1.00 53.12 231 ALA A C 1
ATOM 1880 O O . ALA A 1 231 ? -2.311 -22.482 1.585 1.00 53.12 231 ALA A O 1
ATOM 1881 N N . SER A 1 232 ? -1.741 -21.451 -0.304 1.00 49.34 232 SER A N 1
ATOM 1882 C CA . SER A 1 232 ? -0.372 -21.978 -0.314 1.00 49.34 232 SER A CA 1
ATOM 1883 C C . SER A 1 232 ? 0.490 -21.292 0.733 1.00 49.34 232 SER A C 1
ATOM 1885 O O . SER A 1 232 ? 1.346 -21.946 1.304 1.00 49.34 232 SER A O 1
ATOM 1887 N N . ARG A 1 233 ? 0.282 -19.997 1.011 1.00 52.06 233 ARG A N 1
ATOM 1888 C CA . ARG A 1 233 ? 0.931 -19.323 2.145 1.00 52.06 233 ARG A CA 1
ATOM 1889 C C . ARG A 1 233 ? 0.481 -19.936 3.468 1.00 52.06 233 ARG A C 1
ATOM 1891 O O . ARG A 1 233 ? 1.330 -20.182 4.307 1.00 52.06 233 ARG A O 1
ATOM 1898 N N . GLU A 1 234 ? -0.800 -20.261 3.605 1.00 50.78 234 GLU A N 1
ATOM 1899 C CA . GLU A 1 234 ? -1.355 -20.938 4.787 1.00 50.78 234 GLU A CA 1
ATOM 1900 C C . GLU A 1 234 ? -0.853 -22.392 4.920 1.00 50.78 234 GLU A C 1
ATOM 1902 O O . GLU A 1 234 ? -0.488 -22.824 6.006 1.00 50.78 234 GLU A O 1
ATOM 1907 N N . THR A 1 235 ? -0.731 -23.137 3.816 1.00 45.66 235 THR A N 1
ATOM 1908 C CA . THR A 1 235 ? -0.250 -24.536 3.820 1.00 45.66 235 THR A CA 1
ATOM 1909 C C . THR A 1 235 ? 1.270 -24.636 4.008 1.00 45.66 235 THR A C 1
ATOM 1911 O O . THR A 1 235 ? 1.747 -25.502 4.736 1.00 45.66 235 THR A O 1
ATOM 1914 N N . ILE A 1 236 ? 2.044 -23.733 3.391 1.00 46.91 236 ILE A N 1
ATOM 1915 C CA . ILE A 1 236 ? 3.497 -23.619 3.604 1.00 46.91 236 ILE A CA 1
ATOM 1916 C C . ILE A 1 236 ? 3.776 -23.152 5.039 1.00 46.91 236 ILE A C 1
ATOM 1918 O O . ILE A 1 236 ? 4.737 -23.626 5.629 1.00 46.91 236 ILE A O 1
ATOM 1922 N N . SER A 1 237 ? 2.921 -22.299 5.622 1.00 44.53 237 SER A N 1
ATOM 1923 C CA . SER A 1 237 ? 2.956 -21.941 7.052 1.00 44.53 237 SER A CA 1
ATOM 1924 C C . SER A 1 237 ? 2.793 -23.183 7.938 1.00 44.53 237 SER A C 1
ATOM 1926 O O . SER A 1 237 ? 3.630 -23.418 8.800 1.00 44.53 237 SER A O 1
ATOM 1928 N N . ALA A 1 238 ? 1.803 -24.036 7.653 1.00 44.28 238 ALA A N 1
ATOM 1929 C CA . ALA A 1 238 ? 1.500 -25.227 8.451 1.00 44.28 238 ALA A CA 1
ATOM 1930 C C . ALA A 1 238 ? 2.526 -26.377 8.319 1.00 44.28 238 ALA A C 1
ATOM 1932 O O . ALA A 1 238 ? 2.780 -27.099 9.279 1.00 44.28 238 ALA A O 1
ATOM 1933 N N . GLN A 1 239 ? 3.140 -26.577 7.144 1.00 42.56 239 GLN A N 1
ATOM 1934 C CA . GLN A 1 239 ? 4.190 -27.599 6.964 1.00 42.56 239 GLN A CA 1
ATOM 1935 C C . GLN A 1 239 ? 5.558 -27.148 7.488 1.00 42.56 239 GLN A C 1
ATOM 1937 O O . GLN A 1 239 ? 6.325 -27.972 7.985 1.00 42.56 239 GLN A O 1
ATOM 1942 N N . ASN A 1 240 ? 5.852 -25.847 7.419 1.00 40.31 240 ASN A N 1
ATOM 1943 C CA . ASN A 1 240 ? 7.052 -25.280 8.020 1.00 40.31 240 ASN A CA 1
ATOM 1944 C C . ASN A 1 240 ? 6.977 -25.253 9.556 1.00 40.31 240 ASN A C 1
ATOM 1946 O O . ASN A 1 240 ? 8.014 -25.321 10.203 1.00 40.31 240 ASN A O 1
ATOM 1950 N N . GLU A 1 241 ? 5.793 -25.220 10.168 1.00 40.19 241 GLU A N 1
ATOM 1951 C CA . GLU A 1 241 ? 5.660 -25.270 11.632 1.00 40.19 241 GLU A CA 1
ATOM 1952 C C . GLU A 1 241 ? 6.252 -26.555 12.247 1.00 40.19 241 GLU A C 1
ATOM 1954 O O . GLU A 1 241 ? 6.951 -26.463 13.249 1.00 40.19 241 GLU A O 1
ATOM 1959 N N . GLY A 1 242 ? 6.111 -27.731 11.618 1.00 41.22 242 GLY A N 1
ATOM 1960 C CA . GLY A 1 242 ? 6.583 -28.999 12.206 1.00 41.22 242 GLY A CA 1
ATOM 1961 C C . GLY A 1 242 ? 8.091 -29.276 12.093 1.00 41.22 242 GLY A C 1
ATOM 1962 O O . GLY A 1 242 ? 8.692 -29.878 12.982 1.00 41.22 242 GLY A O 1
ATOM 1963 N N . SER A 1 243 ? 8.739 -28.852 11.005 1.00 39.50 243 SER A N 1
ATOM 1964 C CA . SER A 1 243 ? 10.189 -29.033 10.819 1.00 39.50 243 SER A CA 1
ATOM 1965 C C . SER A 1 243 ? 10.999 -27.831 11.286 1.00 39.50 243 SER A C 1
ATOM 1967 O O . SER A 1 243 ? 12.177 -27.973 11.615 1.00 39.50 243 SER A O 1
ATOM 1969 N N . ILE A 1 244 ? 10.376 -26.653 11.333 1.00 40.78 244 ILE A N 1
ATOM 1970 C CA . ILE A 1 244 ? 11.039 -25.429 11.749 1.00 40.78 244 ILE A CA 1
ATOM 1971 C C . ILE A 1 244 ? 10.789 -25.101 13.238 1.00 40.78 244 ILE A C 1
ATOM 1973 O O . ILE A 1 244 ? 11.548 -24.325 13.802 1.00 40.78 244 ILE A O 1
ATOM 1977 N N . GLU A 1 245 ? 9.894 -25.782 13.964 1.00 41.31 245 GLU A N 1
ATOM 1978 C CA . GLU A 1 245 ? 9.788 -25.662 15.440 1.00 41.31 245 GLU A CA 1
ATOM 1979 C C . GLU A 1 245 ? 11.126 -25.868 16.187 1.00 41.31 245 GLU A C 1
ATOM 1981 O O . GLU A 1 245 ? 11.358 -25.281 17.243 1.00 41.31 245 GLU A O 1
ATOM 1986 N N . ARG A 1 246 ? 12.051 -26.653 15.613 1.00 38.09 246 ARG A N 1
ATOM 1987 C CA . ARG A 1 246 ? 13.396 -26.884 16.170 1.00 38.09 246 ARG A CA 1
ATOM 1988 C C . ARG A 1 246 ? 14.464 -25.864 15.751 1.00 38.09 246 ARG A C 1
ATOM 1990 O O . ARG A 1 246 ? 15.504 -25.826 16.394 1.00 38.09 246 ARG A O 1
ATOM 1997 N N . VAL A 1 247 ? 14.232 -25.051 14.714 1.00 41.34 247 VAL A N 1
ATOM 1998 C CA . VAL A 1 247 ? 15.228 -24.104 14.152 1.00 41.34 247 VAL A CA 1
ATOM 1999 C C . VAL A 1 247 ? 14.752 -22.634 14.207 1.00 41.34 247 VAL A C 1
ATOM 2001 O O . VAL A 1 247 ? 15.566 -21.728 14.349 1.00 41.34 247 VAL A O 1
ATOM 2004 N N . LEU A 1 248 ? 13.442 -22.355 14.170 1.00 38.81 248 LEU A N 1
ATOM 2005 C CA . LEU A 1 248 ? 12.857 -20.999 14.231 1.00 38.81 248 LEU A CA 1
ATOM 2006 C C . LEU A 1 248 ? 12.723 -20.425 15.642 1.00 38.81 248 LEU A C 1
ATOM 2008 O O . LEU A 1 248 ? 12.560 -19.209 15.762 1.00 38.81 248 LEU A O 1
ATOM 2012 N N . ASN A 1 249 ? 12.820 -21.246 16.691 1.00 39.81 249 ASN A N 1
ATOM 2013 C CA . ASN A 1 249 ? 12.787 -20.739 18.066 1.00 39.81 249 ASN A CA 1
ATOM 2014 C C . ASN A 1 249 ? 13.964 -19.793 18.377 1.00 39.81 249 ASN A C 1
ATOM 2016 O O . ASN A 1 249 ? 13.838 -18.945 19.256 1.00 39.81 249 ASN A O 1
ATOM 2020 N N . GLU A 1 250 ? 15.058 -19.850 17.608 1.00 37.47 250 GLU A N 1
ATOM 2021 C CA . GLU A 1 250 ? 16.193 -18.926 17.744 1.00 37.47 250 GLU A CA 1
ATOM 2022 C C . GLU A 1 250 ? 16.119 -17.710 16.791 1.00 37.47 250 GLU A C 1
ATOM 2024 O O . GLU A 1 250 ? 16.590 -16.632 17.144 1.00 37.47 250 GLU A O 1
ATOM 2029 N N . GLY A 1 251 ? 15.482 -17.817 15.614 1.00 37.53 251 GLY A N 1
ATOM 2030 C CA . GLY A 1 251 ? 15.467 -16.754 14.588 1.00 37.53 251 GLY A CA 1
ATOM 2031 C C . GLY A 1 251 ? 14.320 -15.731 14.684 1.00 37.53 251 GLY A C 1
ATOM 2032 O O . GLY A 1 251 ? 14.540 -14.535 14.490 1.00 37.53 251 GLY A O 1
ATOM 2033 N N . HIS A 1 252 ? 13.097 -16.154 15.029 1.00 33.78 252 HIS A N 1
ATOM 2034 C CA . HIS A 1 252 ? 11.917 -15.265 15.083 1.00 33.78 252 HIS A CA 1
ATOM 2035 C C . HIS A 1 252 ? 11.938 -14.307 16.294 1.00 33.78 252 HIS A C 1
ATOM 2037 O O . HIS A 1 252 ? 11.294 -13.255 16.289 1.00 33.78 252 HIS A O 1
ATOM 2043 N N . ALA A 1 253 ? 12.712 -14.642 17.332 1.00 34.06 253 ALA A N 1
ATOM 2044 C CA . ALA A 1 253 ? 12.977 -13.754 18.461 1.00 34.06 253 ALA A CA 1
ATOM 2045 C C . ALA A 1 253 ? 13.847 -12.549 18.051 1.00 34.06 253 ALA A C 1
ATOM 2047 O O . ALA A 1 253 ? 13.626 -11.443 18.540 1.00 34.06 253 ALA A O 1
ATOM 2048 N N . VAL A 1 254 ? 14.788 -12.730 17.116 1.00 39.78 254 VAL A N 1
ATOM 2049 C CA . VAL A 1 254 ? 15.792 -11.721 16.733 1.00 39.78 254 VAL A CA 1
ATOM 2050 C C . VAL A 1 254 ? 15.204 -10.598 15.862 1.00 39.78 254 VAL A C 1
ATOM 2052 O O . VAL A 1 254 ? 15.526 -9.430 16.081 1.00 39.78 254 VAL A O 1
ATOM 2055 N N . GLU A 1 255 ? 14.295 -10.900 14.927 1.00 39.47 255 GLU A N 1
ATOM 2056 C CA . GLU A 1 255 ? 13.673 -9.891 14.042 1.00 39.47 255 GLU A CA 1
ATOM 2057 C C . GLU A 1 255 ? 12.676 -8.985 14.794 1.00 39.47 255 GLU A C 1
ATOM 2059 O O . GLU A 1 255 ? 12.705 -7.760 14.655 1.00 39.47 255 GLU A O 1
ATOM 2064 N N . LYS A 1 256 ? 11.880 -9.568 15.702 1.00 40.75 256 LYS A N 1
ATOM 2065 C CA . LYS A 1 256 ? 10.961 -8.835 16.589 1.00 40.75 256 LYS A CA 1
ATOM 2066 C C . LYS A 1 256 ? 11.698 -7.937 17.594 1.00 40.75 256 LYS A C 1
ATOM 2068 O O . LYS A 1 256 ? 11.259 -6.815 17.847 1.00 40.75 256 LYS A O 1
ATOM 2073 N N . LEU A 1 257 ? 12.839 -8.394 18.124 1.00 48.78 257 LEU A N 1
ATOM 2074 C CA . LEU A 1 257 ? 13.733 -7.573 18.953 1.00 48.78 257 LEU A CA 1
ATOM 2075 C C . LEU A 1 257 ? 14.326 -6.389 18.166 1.00 48.78 257 LEU A C 1
ATOM 2077 O O . LEU A 1 257 ? 14.494 -5.306 18.730 1.00 48.78 257 LEU A O 1
ATOM 2081 N N . GLY A 1 258 ? 14.594 -6.568 16.867 1.00 64.50 258 GLY A N 1
ATOM 2082 C CA . GLY A 1 258 ? 15.084 -5.515 15.975 1.00 64.50 258 GLY A CA 1
ATOM 2083 C C . GLY A 1 258 ? 14.100 -4.352 15.816 1.00 64.50 258 GLY A C 1
ATOM 2084 O O . GLY A 1 258 ? 14.481 -3.197 15.999 1.00 64.50 258 GLY A O 1
ATOM 2085 N N . ASP A 1 259 ? 12.823 -4.627 15.545 1.00 69.00 259 ASP A N 1
ATOM 2086 C CA . ASP A 1 259 ? 11.815 -3.571 15.356 1.00 69.00 259 ASP A CA 1
ATOM 2087 C C . ASP A 1 259 ? 11.457 -2.837 16.652 1.00 69.00 259 ASP A C 1
ATOM 2089 O O . ASP A 1 259 ? 11.235 -1.622 16.650 1.00 69.00 259 ASP A O 1
ATOM 2093 N N . GLU A 1 260 ? 11.435 -3.537 17.787 1.00 71.75 260 GLU A N 1
ATOM 2094 C CA . GLU A 1 260 ? 11.262 -2.899 19.095 1.00 71.75 260 GLU A CA 1
ATOM 2095 C C . GLU A 1 260 ? 12.417 -1.940 19.412 1.00 71.75 260 GLU A C 1
ATOM 2097 O O . GLU A 1 260 ? 12.190 -0.835 19.919 1.00 71.75 260 GLU A O 1
ATOM 2102 N N . TRP A 1 261 ? 13.643 -2.324 19.058 1.00 82.62 261 TRP A N 1
ATOM 2103 C CA . TRP A 1 261 ? 14.827 -1.493 19.231 1.00 82.62 261 TRP A CA 1
ATOM 2104 C C . TRP A 1 261 ? 14.813 -0.250 18.330 1.00 82.62 261 TRP A C 1
ATOM 2106 O O . TRP A 1 261 ? 14.963 0.864 18.843 1.00 82.62 261 TRP A O 1
ATOM 2116 N N . ARG A 1 262 ? 14.539 -0.401 17.024 1.00 82.50 262 ARG A N 1
ATOM 2117 C CA . ARG A 1 262 ? 14.402 0.731 16.078 1.00 82.50 262 ARG A CA 1
ATOM 2118 C C . ARG A 1 262 ? 13.397 1.759 16.587 1.00 82.50 262 ARG A C 1
ATOM 2120 O O . ARG A 1 262 ? 13.686 2.954 16.671 1.00 82.50 262 ARG A O 1
ATOM 2127 N N . ASN A 1 263 ? 12.233 1.274 17.020 1.00 79.00 263 ASN A N 1
ATOM 2128 C CA . ASN A 1 263 ? 11.180 2.109 17.587 1.00 79.00 263 ASN A CA 1
ATOM 2129 C C . ASN A 1 263 ? 11.626 2.818 18.872 1.00 79.00 263 ASN A C 1
ATOM 2131 O O . ASN A 1 263 ? 11.302 3.990 19.067 1.00 79.00 263 ASN A O 1
ATOM 2135 N N . ALA A 1 264 ? 12.369 2.144 19.754 1.00 78.75 264 ALA A N 1
ATOM 2136 C CA . ALA A 1 264 ? 12.882 2.748 20.981 1.00 78.75 264 ALA A CA 1
ATOM 2137 C C . ALA A 1 264 ? 13.878 3.886 20.701 1.00 78.75 264 ALA A C 1
ATOM 2139 O O . ALA A 1 264 ? 13.820 4.924 21.368 1.00 78.75 264 ALA A O 1
ATOM 2140 N N . VAL A 1 265 ? 14.753 3.710 19.708 1.00 88.50 265 VAL A N 1
ATOM 2141 C CA . VAL A 1 265 ? 15.732 4.714 19.271 1.00 88.50 265 VAL A CA 1
ATOM 2142 C C . VAL A 1 265 ? 15.040 5.911 18.627 1.00 88.50 265 VAL A C 1
ATOM 2144 O O . VAL A 1 265 ? 15.263 7.044 19.059 1.00 88.50 265 VAL A O 1
ATOM 2147 N N . LEU A 1 266 ? 14.157 5.680 17.653 1.00 88.81 266 LEU A N 1
ATOM 2148 C CA . LEU A 1 266 ? 13.419 6.746 16.971 1.00 88.81 266 LEU A CA 1
ATOM 2149 C C . LEU A 1 266 ? 12.570 7.560 17.956 1.00 88.81 266 LEU A C 1
ATOM 2151 O O . LEU A 1 266 ? 12.589 8.792 17.954 1.00 88.81 266 LEU A O 1
ATOM 2155 N N . LYS A 1 267 ? 11.877 6.863 18.867 1.00 82.62 267 LYS A N 1
ATOM 2156 C CA . LYS A 1 267 ? 11.082 7.484 19.929 1.00 82.62 267 LYS A CA 1
ATOM 2157 C C . LYS A 1 267 ? 11.939 8.363 20.833 1.00 82.62 267 LYS A C 1
ATOM 2159 O O . LYS A 1 267 ? 11.530 9.481 21.126 1.00 82.62 267 LYS A O 1
ATOM 2164 N N . PHE A 1 268 ? 13.119 7.892 21.247 1.00 91.88 268 PHE A N 1
ATOM 2165 C CA . PHE A 1 268 ? 14.032 8.692 22.062 1.00 91.88 268 PHE A CA 1
ATOM 2166 C C . PHE A 1 268 ? 14.369 10.015 21.369 1.00 91.88 268 PHE A C 1
ATOM 2168 O O . PHE A 1 268 ? 14.212 11.069 21.982 1.00 91.88 268 PHE A O 1
ATOM 2175 N N . HIS A 1 269 ? 14.784 9.975 20.101 1.00 97.12 269 HIS A N 1
ATOM 2176 C CA . HIS A 1 269 ? 15.175 11.178 19.368 1.00 97.12 269 HIS A CA 1
ATOM 2177 C C . HIS A 1 269 ? 14.013 12.163 19.245 1.00 97.12 269 HIS A C 1
ATOM 2179 O O . HIS A 1 269 ? 14.139 13.317 19.652 1.00 97.12 269 HIS A O 1
ATOM 2185 N N . ASN A 1 270 ? 12.854 11.703 18.769 1.00 92.12 270 ASN A N 1
ATOM 2186 C CA . ASN A 1 270 ? 11.709 12.583 18.557 1.00 92.12 270 ASN A CA 1
ATOM 2187 C C . ASN A 1 270 ? 11.130 13.127 19.876 1.00 92.12 270 ASN A C 1
ATOM 2189 O O . ASN A 1 270 ? 10.742 14.288 19.931 1.00 92.12 270 ASN A O 1
ATOM 2193 N N . GLU A 1 271 ? 11.113 12.363 20.976 1.00 88.38 271 GLU A N 1
ATOM 2194 C CA . GLU A 1 271 ? 10.708 12.886 22.296 1.00 88.38 271 GLU A CA 1
ATOM 2195 C C . GLU A 1 271 ? 11.620 14.010 22.796 1.00 88.38 271 GLU A C 1
ATOM 2197 O O . GLU A 1 271 ? 11.148 14.982 23.388 1.00 88.38 271 GLU A O 1
ATOM 2202 N N . HIS A 1 272 ? 12.926 13.889 22.574 1.00 94.38 272 HIS A N 1
ATOM 2203 C CA . HIS A 1 272 ? 13.878 14.897 23.019 1.00 94.38 272 HIS A CA 1
ATOM 2204 C C . HIS A 1 272 ? 13.887 16.126 22.100 1.00 94.38 272 HIS A C 1
ATOM 2206 O O . HIS A 1 272 ? 13.904 17.250 22.602 1.00 94.38 272 HIS A O 1
ATOM 2212 N N . ARG A 1 273 ? 13.745 15.938 20.781 1.00 95.94 273 ARG A N 1
ATOM 2213 C CA . ARG A 1 273 ? 13.528 17.030 19.815 1.00 95.94 273 ARG A CA 1
ATOM 2214 C C . ARG A 1 273 ? 12.259 17.825 20.128 1.00 95.94 273 ARG A C 1
ATOM 2216 O O . ARG A 1 273 ? 12.306 19.047 20.103 1.00 95.94 273 ARG A O 1
ATOM 2223 N N . ARG A 1 274 ? 11.162 17.168 20.535 1.00 90.75 274 ARG A N 1
ATOM 2224 C CA . ARG A 1 274 ? 9.932 17.845 21.009 1.00 90.75 274 ARG A CA 1
ATOM 2225 C C . ARG A 1 274 ? 10.183 18.726 22.226 1.00 90.75 274 ARG A C 1
ATOM 2227 O O . ARG A 1 274 ? 9.735 19.867 22.272 1.00 90.75 274 ARG A O 1
ATOM 2234 N N . LYS A 1 275 ? 10.897 18.201 23.227 1.00 89.19 275 LYS A N 1
ATOM 2235 C CA . LYS A 1 275 ? 11.254 18.971 24.429 1.00 89.19 275 LYS A CA 1
ATOM 2236 C C . LYS A 1 275 ? 12.127 20.171 24.078 1.00 89.19 275 LYS A C 1
ATOM 2238 O O . LYS A 1 275 ? 11.884 21.254 24.597 1.00 89.19 275 LYS A O 1
ATOM 2243 N N . LEU A 1 276 ? 13.098 19.989 23.184 1.00 94.12 276 LEU A N 1
ATOM 2244 C CA . LEU A 1 276 ? 13.941 21.070 22.681 1.00 94.12 276 LEU A CA 1
ATOM 2245 C C . LEU A 1 276 ? 13.119 22.129 21.938 1.00 94.12 276 LEU A C 1
ATOM 2247 O O . LEU A 1 276 ? 13.240 23.307 22.251 1.00 94.12 276 LEU A O 1
ATOM 2251 N N . ALA A 1 277 ? 12.223 21.717 21.038 1.00 92.00 277 ALA A N 1
ATOM 2252 C CA . ALA A 1 277 ? 11.350 22.630 20.303 1.00 92.00 277 ALA A CA 1
ATOM 2253 C C . ALA A 1 277 ? 10.472 23.483 21.230 1.00 92.00 277 ALA A C 1
ATOM 2255 O O . ALA A 1 277 ? 10.277 24.666 20.975 1.00 92.00 277 ALA A O 1
ATOM 2256 N N . LYS A 1 278 ? 10.026 22.916 22.356 1.00 89.81 278 LYS A N 1
ATOM 2257 C CA . LYS A 1 278 ? 9.257 23.610 23.403 1.00 89.81 278 LYS A CA 1
ATOM 2258 C C . LYS A 1 278 ? 10.110 24.455 24.362 1.00 89.81 278 LYS A C 1
ATOM 2260 O O . LYS A 1 278 ? 9.561 25.026 25.298 1.00 89.81 278 LYS A O 1
ATOM 2265 N N . GLY A 1 279 ? 11.433 24.505 24.184 1.00 89.88 279 GLY A N 1
ATOM 2266 C CA . GLY A 1 279 ? 12.352 25.207 25.087 1.00 89.88 279 GLY A CA 1
ATOM 2267 C C . GLY A 1 279 ? 12.492 24.551 26.465 1.00 89.88 279 GLY A C 1
ATOM 2268 O O . GLY A 1 279 ? 12.823 25.205 27.443 1.00 89.88 279 GLY A O 1
ATOM 2269 N N . MET A 1 280 ? 12.211 23.250 26.573 1.00 89.81 280 MET A N 1
ATOM 2270 C CA . MET A 1 280 ? 12.286 22.488 27.829 1.00 89.81 280 MET A CA 1
ATOM 2271 C C . MET A 1 280 ? 13.616 21.741 27.996 1.00 89.81 280 MET A C 1
ATOM 2273 O O . MET A 1 280 ? 13.764 20.944 28.923 1.00 89.81 280 MET A O 1
ATOM 2277 N N . GLN A 1 281 ? 14.567 21.929 27.080 1.00 94.00 281 GLN A N 1
ATOM 2278 C CA . GLN A 1 281 ? 15.855 21.244 27.107 1.00 94.00 281 GLN A CA 1
ATOM 2279 C C . GLN A 1 281 ? 16.855 22.002 27.996 1.00 94.00 281 GLN A C 1
ATOM 2281 O O . GLN A 1 281 ? 17.182 23.141 27.675 1.00 94.00 281 GLN A O 1
ATOM 2286 N N . PRO A 1 282 ? 17.404 21.388 29.061 1.00 93.31 282 PRO A N 1
ATOM 2287 C CA . PRO A 1 282 ? 18.433 22.027 29.875 1.00 93.31 282 PRO A CA 1
ATOM 2288 C C . PRO A 1 282 ? 19.764 22.185 29.142 1.00 93.31 282 PRO A C 1
ATOM 2290 O O . PRO A 1 282 ? 20.163 21.315 28.359 1.00 93.31 282 PRO A O 1
ATOM 2293 N N . THR A 1 283 ? 20.476 23.252 29.486 1.00 94.25 283 THR A N 1
ATOM 2294 C CA . THR A 1 283 ? 21.833 23.563 29.036 1.00 94.25 283 THR A CA 1
ATOM 2295 C C . THR A 1 283 ? 22.746 23.880 30.230 1.00 94.25 283 THR A C 1
ATOM 2297 O O . THR A 1 283 ? 22.341 23.677 31.379 1.00 94.25 283 THR A O 1
ATOM 2300 N N . ALA A 1 284 ? 24.004 24.271 30.002 1.00 92.12 284 ALA A N 1
ATOM 2301 C CA . ALA A 1 284 ? 24.918 24.581 31.101 1.00 92.12 284 ALA A CA 1
ATOM 2302 C C . ALA A 1 284 ? 24.391 25.726 31.986 1.00 92.12 284 ALA A C 1
ATOM 2304 O O . ALA A 1 284 ? 23.708 26.636 31.517 1.00 92.12 284 ALA A O 1
ATOM 2305 N N . GLY A 1 285 ? 24.721 25.673 33.279 1.00 88.56 285 GLY A N 1
ATOM 2306 C CA . GLY A 1 285 ? 24.321 26.696 34.252 1.00 88.56 285 GLY A CA 1
ATOM 2307 C C . GLY A 1 285 ? 22.839 26.666 34.641 1.00 88.56 285 GLY A C 1
ATOM 2308 O O . GLY A 1 285 ? 22.285 27.717 34.935 1.00 88.56 285 GLY A O 1
ATOM 2309 N N . GLU A 1 286 ? 22.193 25.493 34.595 1.00 83.81 286 GLU A N 1
ATOM 2310 C CA . GLU A 1 286 ? 20.768 25.288 34.946 1.00 83.81 286 GLU A CA 1
ATOM 2311 C C . GLU A 1 286 ? 19.766 26.086 34.093 1.00 83.81 286 GLU A C 1
ATOM 2313 O O . GLU A 1 286 ? 18.576 26.154 34.400 1.00 83.81 286 GLU A O 1
ATOM 2318 N N . LYS A 1 287 ? 20.227 26.647 32.973 1.00 92.62 287 LYS A N 1
ATOM 2319 C CA . LYS A 1 287 ? 19.383 27.353 32.010 1.00 92.62 287 LYS A CA 1
ATOM 2320 C C . LYS A 1 287 ? 18.666 26.374 31.083 1.00 92.62 287 LYS A C 1
ATOM 2322 O O . LYS A 1 287 ? 19.031 25.200 30.966 1.00 92.62 287 LYS A O 1
ATOM 2327 N N . LEU A 1 288 ? 17.665 26.881 30.371 1.00 93.56 288 LEU A N 1
ATOM 2328 C CA . LEU A 1 288 ? 16.985 26.170 29.292 1.00 93.56 288 LEU A CA 1
ATOM 2329 C C . LEU A 1 288 ? 17.419 26.727 27.935 1.00 93.56 288 LEU A C 1
ATOM 2331 O O . LEU A 1 288 ? 17.690 27.918 27.793 1.00 93.56 288 LEU A O 1
ATOM 2335 N N . MET A 1 289 ? 17.486 25.848 26.941 1.00 94.44 289 MET A N 1
ATOM 2336 C CA . MET A 1 289 ? 17.679 26.231 25.548 1.00 94.44 289 MET A CA 1
ATOM 2337 C C . MET A 1 289 ? 16.422 26.931 25.009 1.00 94.44 289 MET A C 1
ATOM 2339 O O . MET A 1 289 ? 15.310 26.574 25.412 1.00 94.44 289 MET A O 1
ATOM 2343 N N . PRO A 1 290 ? 16.564 27.889 24.078 1.00 94.12 290 PRO A N 1
ATOM 2344 C CA . PRO A 1 290 ? 15.424 28.606 23.518 1.00 94.12 290 PRO A CA 1
ATOM 2345 C C . PRO A 1 290 ? 14.514 27.667 22.704 1.00 94.12 290 PRO A C 1
ATOM 2347 O O . PRO A 1 290 ? 15.023 26.721 22.094 1.00 94.12 290 PRO A O 1
ATOM 2350 N N . PRO A 1 291 ? 13.193 27.918 22.636 1.00 92.81 291 PRO A N 1
ATOM 2351 C CA . PRO A 1 291 ? 12.279 27.168 21.774 1.00 92.81 291 PRO A CA 1
ATOM 2352 C C . PRO A 1 291 ? 12.709 27.202 20.300 1.00 92.81 291 PRO A C 1
ATOM 2354 O O . PRO A 1 291 ? 13.319 28.175 19.852 1.00 92.81 291 PRO A O 1
ATOM 2357 N N . ALA A 1 292 ? 12.379 26.161 19.535 1.00 92.62 292 ALA A N 1
ATOM 2358 C CA . ALA A 1 292 ? 12.794 26.016 18.138 1.00 92.62 292 ALA A CA 1
ATOM 2359 C C . ALA A 1 292 ? 11.620 26.177 17.166 1.00 92.62 292 ALA A C 1
ATOM 2361 O O . ALA A 1 292 ? 10.554 25.603 17.378 1.00 92.62 292 ALA A O 1
ATOM 2362 N N . LYS A 1 293 ? 11.856 26.899 16.069 1.00 89.88 293 LYS A N 1
ATOM 2363 C CA . LYS A 1 293 ? 11.048 26.862 14.844 1.00 89.88 293 LYS A CA 1
ATOM 2364 C C . LYS A 1 293 ? 11.534 25.714 13.953 1.00 89.88 293 LYS A C 1
ATOM 2366 O O . LYS A 1 293 ? 12.709 25.345 14.019 1.00 89.88 293 LYS A O 1
ATOM 2371 N N . ASP A 1 294 ? 10.653 25.178 13.112 1.00 86.62 294 ASP A N 1
ATOM 2372 C CA . ASP A 1 294 ? 11.001 24.230 12.038 1.00 86.62 294 ASP A CA 1
ATOM 2373 C C . ASP A 1 294 ? 11.741 22.961 12.463 1.00 86.62 294 ASP A C 1
ATOM 2375 O O . ASP A 1 294 ? 12.521 22.386 11.705 1.00 86.62 294 ASP A O 1
ATOM 2379 N N . MET A 1 295 ? 11.507 22.494 13.688 1.00 92.62 295 MET A N 1
ATOM 2380 C CA . MET A 1 295 ? 12.099 21.248 14.159 1.00 92.62 295 MET A CA 1
ATOM 2381 C C . MET A 1 295 ? 11.398 20.063 13.488 1.00 92.62 295 MET A C 1
ATOM 2383 O O . MET A 1 295 ? 10.276 19.720 13.852 1.00 92.62 295 MET A O 1
ATOM 2387 N N . ASN A 1 296 ? 12.046 19.411 12.526 1.00 91.56 296 ASN A N 1
ATOM 2388 C CA . ASN A 1 296 ? 11.449 18.274 11.826 1.00 91.56 296 ASN A CA 1
ATOM 2389 C C . ASN A 1 296 ? 11.357 17.020 12.715 1.00 91.56 296 ASN A C 1
ATOM 2391 O O . ASN A 1 296 ? 12.237 16.750 13.545 1.00 91.56 296 ASN A O 1
ATOM 2395 N N . GLU A 1 297 ? 10.296 16.238 12.514 1.00 89.50 297 GLU A N 1
ATOM 2396 C CA . GLU A 1 297 ? 10.184 14.871 13.024 1.00 89.50 297 GLU A CA 1
ATOM 2397 C C . GLU A 1 297 ? 11.073 13.930 12.208 1.00 89.50 297 GLU A C 1
ATOM 2399 O O . GLU A 1 297 ? 11.056 13.963 10.981 1.00 89.50 297 GLU A O 1
ATOM 2404 N N . LEU A 1 298 ? 11.857 13.095 12.895 1.00 90.88 298 LEU A N 1
ATOM 2405 C CA . LEU A 1 298 ? 12.713 12.110 12.242 1.00 90.88 298 LEU A CA 1
ATOM 2406 C C . LEU A 1 298 ? 11.913 10.859 11.888 1.00 90.88 298 LEU A C 1
ATOM 2408 O O . LEU A 1 298 ? 11.149 10.349 12.715 1.00 90.88 298 LEU A O 1
ATOM 2412 N N . GLU A 1 299 ? 12.165 10.319 10.701 1.00 88.06 299 GLU A N 1
ATOM 2413 C CA . GLU A 1 299 ? 11.680 9.016 10.252 1.00 88.06 299 GLU A CA 1
ATOM 2414 C C . GLU A 1 299 ? 12.824 8.000 10.153 1.00 88.06 299 GLU A C 1
ATOM 2416 O O . GLU A 1 299 ? 13.973 8.368 9.913 1.00 88.06 299 GLU A O 1
ATOM 2421 N N . TRP A 1 300 ? 12.517 6.713 10.359 1.00 85.69 300 TRP A N 1
ATOM 2422 C CA . TRP A 1 300 ? 13.517 5.655 10.206 1.00 85.69 300 TRP A CA 1
ATOM 2423 C C . TRP A 1 300 ? 13.773 5.368 8.725 1.00 85.69 300 TRP A C 1
ATOM 2425 O O . TRP A 1 300 ? 12.831 5.039 8.004 1.00 85.69 300 TRP A O 1
ATOM 2435 N N . ASP A 1 301 ? 15.030 5.434 8.290 1.00 85.06 301 ASP A N 1
ATOM 2436 C CA . ASP A 1 301 ? 15.436 5.121 6.916 1.00 85.06 301 ASP A CA 1
ATOM 2437 C C . ASP A 1 301 ? 16.180 3.773 6.875 1.00 85.06 301 ASP A C 1
ATOM 2439 O O . ASP A 1 301 ? 17.265 3.603 7.433 1.00 85.06 301 ASP A O 1
ATOM 2443 N N . SER A 1 302 ? 15.573 2.770 6.237 1.00 81.69 302 SER A N 1
ATOM 2444 C CA . SER A 1 302 ? 16.128 1.413 6.190 1.00 81.69 302 SER A CA 1
ATOM 2445 C C . SER A 1 302 ? 17.371 1.281 5.313 1.00 81.69 302 SER A C 1
ATOM 2447 O O . SER A 1 302 ? 18.144 0.343 5.505 1.00 81.69 302 SER A O 1
ATOM 2449 N N . ASP A 1 303 ? 17.561 2.170 4.338 1.00 80.81 303 ASP A N 1
ATOM 2450 C CA . ASP A 1 303 ? 18.742 2.135 3.477 1.00 80.81 303 ASP A CA 1
ATOM 2451 C C . ASP A 1 303 ? 19.933 2.778 4.193 1.00 80.81 303 ASP A C 1
ATOM 2453 O O . ASP A 1 303 ? 21.008 2.176 4.230 1.00 80.81 303 ASP A O 1
ATOM 2457 N N . MET A 1 304 ? 19.705 3.881 4.916 1.00 85.44 304 MET A N 1
ATOM 2458 C CA . MET A 1 304 ? 20.694 4.435 5.850 1.00 85.44 304 MET A CA 1
ATOM 2459 C C . MET A 1 304 ? 21.052 3.446 6.973 1.00 85.44 304 MET A C 1
ATOM 2461 O O . MET A 1 304 ? 22.180 3.444 7.454 1.00 85.44 304 MET A O 1
ATOM 2465 N N . GLU A 1 305 ? 20.136 2.564 7.400 1.00 87.81 305 GLU A N 1
ATOM 2466 C CA . GLU A 1 305 ? 20.451 1.518 8.390 1.00 87.81 305 GLU A CA 1
ATOM 2467 C C . GLU A 1 305 ? 21.454 0.492 7.841 1.00 87.81 305 GLU A C 1
ATOM 2469 O O . GLU A 1 305 ? 22.347 0.047 8.565 1.00 87.81 305 GLU A O 1
ATOM 2474 N N . LYS A 1 306 ? 21.313 0.098 6.569 1.00 83.62 306 LYS A N 1
ATOM 2475 C CA . LYS A 1 306 ? 22.261 -0.819 5.916 1.00 83.62 306 LYS A CA 1
ATOM 2476 C C . LYS A 1 306 ? 23.639 -0.178 5.820 1.00 83.62 306 LYS A C 1
ATOM 2478 O O . LYS A 1 306 ? 24.635 -0.841 6.097 1.00 83.62 306 LYS A O 1
ATOM 2483 N N . GLU A 1 307 ? 23.675 1.103 5.478 1.00 84.38 307 GLU A N 1
ATOM 2484 C CA . GLU A 1 307 ? 24.903 1.888 5.416 1.00 84.38 307 GLU A CA 1
ATOM 2485 C C . GLU A 1 307 ? 25.552 2.016 6.804 1.00 84.38 307 GLU A C 1
ATOM 2487 O O . GLU A 1 307 ? 26.721 1.678 6.981 1.00 84.38 307 GLU A O 1
ATOM 2492 N N . ALA A 1 308 ? 24.765 2.348 7.831 1.00 86.50 308 ALA A N 1
ATOM 2493 C CA . ALA A 1 308 ? 25.223 2.418 9.216 1.00 86.50 308 ALA A CA 1
ATOM 2494 C C . ALA A 1 308 ? 25.808 1.086 9.715 1.00 86.50 308 ALA A C 1
ATOM 2496 O O . ALA A 1 308 ? 26.784 1.085 10.465 1.00 86.50 308 ALA A O 1
ATOM 2497 N N . LYS A 1 309 ? 25.233 -0.052 9.298 1.00 87.88 309 LYS A N 1
ATOM 2498 C CA . LYS A 1 309 ? 25.770 -1.391 9.595 1.00 87.88 309 LYS A CA 1
ATOM 2499 C C . LYS A 1 309 ? 27.091 -1.653 8.884 1.00 87.88 309 LYS A C 1
ATOM 2501 O O . LYS A 1 309 ? 27.978 -2.241 9.492 1.00 87.88 309 LYS A O 1
ATOM 2506 N N . ALA A 1 310 ? 27.220 -1.236 7.627 1.00 83.81 310 ALA A N 1
ATOM 2507 C CA . ALA A 1 310 ? 28.441 -1.429 6.853 1.00 83.81 310 ALA A CA 1
ATOM 2508 C C . ALA A 1 310 ? 29.631 -0.656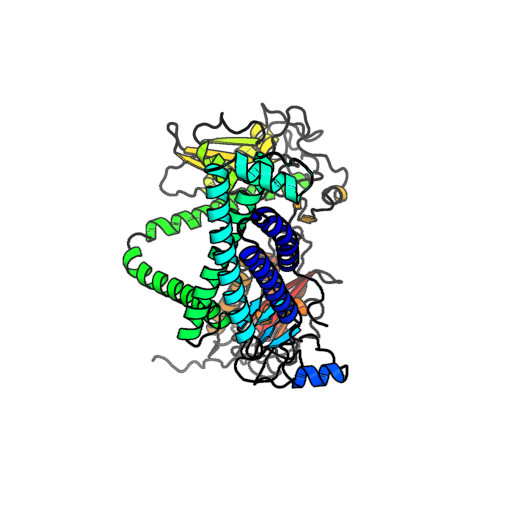 7.451 1.00 83.81 310 ALA A C 1
ATOM 2510 O O . ALA A 1 310 ? 30.740 -1.180 7.485 1.00 83.81 310 ALA A O 1
ATOM 2511 N N . PHE A 1 311 ? 29.389 0.544 7.987 1.00 83.38 311 PHE A N 1
ATOM 2512 C CA . PHE A 1 311 ? 30.434 1.425 8.530 1.00 83.38 311 PHE A CA 1
ATOM 2513 C C . PHE A 1 311 ? 30.603 1.358 10.053 1.00 83.38 311 PHE A C 1
ATOM 2515 O O . PHE A 1 311 ? 31.348 2.142 10.637 1.00 83.38 311 PHE A O 1
ATOM 2522 N N . ILE A 1 312 ? 29.936 0.428 10.737 1.00 87.31 312 ILE A N 1
ATOM 2523 C CA . ILE A 1 312 ? 29.898 0.424 12.205 1.00 87.31 312 ILE A CA 1
ATOM 2524 C C . ILE A 1 312 ? 31.270 0.231 12.872 1.00 87.31 312 ILE A C 1
ATOM 2526 O O . ILE A 1 312 ? 31.515 0.784 13.945 1.00 87.31 312 ILE A O 1
ATOM 2530 N N . CYS A 1 313 ? 32.162 -0.528 12.233 1.00 84.94 313 CYS A N 1
ATOM 2531 C CA . CYS A 1 313 ? 33.520 -0.777 12.719 1.00 84.94 313 CYS A CA 1
ATOM 2532 C C . CYS A 1 313 ? 34.570 0.165 12.112 1.00 84.94 313 CYS A C 1
ATOM 2534 O O . CYS A 1 313 ? 35.720 0.124 12.536 1.00 84.94 313 CYS A O 1
ATOM 2536 N N . ASP A 1 314 ? 34.177 1.014 11.159 1.00 81.31 314 ASP A N 1
ATOM 2537 C CA . ASP A 1 314 ? 35.020 2.060 10.580 1.00 81.31 314 ASP A CA 1
ATOM 2538 C C . ASP A 1 314 ? 34.171 3.307 10.255 1.00 81.31 314 ASP A C 1
ATOM 2540 O O . ASP A 1 314 ? 33.717 3.501 9.122 1.00 81.31 314 ASP A O 1
ATOM 2544 N N . PRO A 1 315 ? 33.917 4.168 11.258 1.00 63.47 315 PRO A N 1
ATOM 2545 C CA . PRO A 1 315 ? 33.039 5.324 11.113 1.00 63.47 315 PRO A CA 1
ATOM 2546 C C . PRO A 1 315 ? 33.680 6.489 10.338 1.00 63.47 315 PRO A C 1
ATOM 2548 O O . PRO A 1 315 ? 33.088 7.566 10.288 1.00 63.47 315 PRO A O 1
ATOM 2551 N N . THR A 1 316 ? 34.883 6.321 9.770 1.00 63.94 316 THR A N 1
ATOM 2552 C CA . THR A 1 316 ? 35.612 7.397 9.071 1.00 63.94 316 THR A CA 1
ATOM 2553 C C . THR A 1 316 ? 35.247 7.543 7.589 1.00 63.94 316 THR A C 1
ATOM 2555 O O . THR A 1 316 ? 35.636 8.524 6.959 1.00 63.94 316 THR A O 1
ATOM 2558 N N . LEU A 1 317 ? 34.465 6.602 7.052 1.00 53.22 317 LEU A N 1
ATOM 2559 C CA . LEU A 1 317 ? 34.125 6.469 5.631 1.00 53.22 317 LEU A CA 1
ATOM 2560 C C . LEU A 1 317 ? 32.720 6.913 5.150 1.00 53.22 317 LEU A C 1
ATOM 2562 O O . LEU A 1 317 ? 32.527 6.887 3.931 1.00 53.22 317 LEU A O 1
ATOM 2566 N N . PRO A 1 318 ? 31.726 7.302 5.983 1.00 55.59 318 PRO A N 1
ATOM 2567 C CA . PRO A 1 318 ? 30.435 7.746 5.451 1.00 55.59 318 PRO A CA 1
ATOM 2568 C C . PRO A 1 318 ? 30.577 8.963 4.527 1.00 55.59 318 PRO A C 1
ATOM 2570 O O . PRO A 1 318 ? 31.448 9.811 4.736 1.00 55.59 318 PRO A O 1
ATOM 2573 N N . SER A 1 319 ? 29.711 9.048 3.509 1.00 54.41 319 SER A N 1
ATOM 2574 C CA . SER A 1 319 ? 29.702 10.150 2.537 1.00 54.41 319 SER A CA 1
ATOM 2575 C C . SER A 1 319 ? 29.672 11.522 3.233 1.00 54.41 319 SER A C 1
ATOM 2577 O O . SER A 1 319 ? 29.097 11.675 4.314 1.00 54.41 319 SER A O 1
ATOM 2579 N N . VAL A 1 320 ? 30.278 12.527 2.589 1.00 56.88 320 VAL A N 1
ATOM 2580 C CA . VAL A 1 320 ? 30.472 13.895 3.111 1.00 56.88 320 VAL A CA 1
ATOM 2581 C C . VAL A 1 320 ? 29.153 14.582 3.505 1.00 56.88 320 VAL A C 1
ATOM 2583 O O . VAL A 1 320 ? 29.195 15.588 4.198 1.00 56.88 320 VAL A O 1
ATOM 2586 N N . ASP A 1 321 ? 27.989 14.034 3.151 1.00 69.62 321 ASP A N 1
ATOM 2587 C CA . ASP A 1 321 ? 26.689 14.690 3.314 1.00 69.62 321 ASP A CA 1
ATOM 2588 C C . ASP A 1 321 ? 25.878 14.244 4.551 1.00 69.62 321 ASP A C 1
ATOM 2590 O O . ASP A 1 321 ? 24.854 14.860 4.860 1.00 69.62 321 ASP A O 1
ATOM 2594 N N . PHE A 1 322 ? 26.319 13.224 5.303 1.00 84.62 322 PHE A N 1
ATOM 2595 C CA . PHE A 1 322 ? 25.574 12.693 6.459 1.00 84.62 322 PHE A CA 1
ATOM 2596 C C . PHE A 1 322 ? 26.120 13.161 7.815 1.00 84.62 322 PHE A C 1
ATOM 2598 O O . PHE A 1 322 ? 27.325 13.209 8.063 1.00 84.62 322 PHE A O 1
ATOM 2605 N N . GLY A 1 323 ? 25.216 13.428 8.762 1.00 87.69 323 GLY A N 1
ATOM 2606 C CA . GLY A 1 323 ? 25.571 13.533 10.176 1.00 87.69 323 GLY A CA 1
ATOM 2607 C C . GLY A 1 323 ? 25.824 12.140 10.752 1.00 87.69 323 GLY A C 1
ATOM 2608 O O . GLY A 1 323 ? 25.025 11.234 10.530 1.00 87.69 323 GLY A O 1
ATOM 2609 N N . VAL A 1 324 ? 26.908 11.946 11.509 1.00 90.50 324 VAL A N 1
ATOM 2610 C CA . VAL A 1 324 ? 27.262 10.628 12.072 1.00 90.50 324 VAL A CA 1
ATOM 2611 C C . VAL A 1 324 ? 27.652 10.744 13.541 1.00 90.50 324 VAL A C 1
ATOM 2613 O O . VAL A 1 324 ? 28.497 11.556 13.926 1.00 90.50 324 VAL A O 1
ATOM 2616 N N . THR A 1 325 ? 27.049 9.899 14.375 1.00 92.25 325 THR A N 1
ATOM 2617 C CA . THR A 1 325 ? 27.389 9.741 15.796 1.00 92.25 325 THR A CA 1
ATOM 2618 C C . THR A 1 325 ? 27.710 8.290 16.088 1.00 92.25 325 THR A C 1
ATOM 2620 O O . THR A 1 325 ? 26.940 7.411 15.707 1.00 92.25 325 THR A O 1
ATOM 2623 N N . TYR A 1 326 ? 28.807 8.035 16.792 1.00 91.50 326 TYR A N 1
ATOM 2624 C CA . TYR A 1 326 ? 29.230 6.684 17.140 1.00 91.50 326 TYR A CA 1
ATOM 2625 C C . TYR A 1 326 ? 29.805 6.648 18.556 1.00 91.50 326 TYR A C 1
ATOM 2627 O O . TYR A 1 326 ? 30.370 7.636 19.026 1.00 91.50 326 TYR A O 1
ATOM 2635 N N . ASP A 1 327 ? 29.646 5.519 19.241 1.00 92.94 327 ASP A N 1
ATOM 2636 C CA . ASP A 1 327 ? 30.191 5.286 20.582 1.00 92.94 327 ASP A CA 1
ATOM 2637 C C . ASP A 1 327 ? 30.287 3.781 20.851 1.00 92.94 327 ASP A C 1
ATOM 2639 O O . ASP A 1 327 ? 29.677 2.961 20.154 1.00 92.94 327 ASP A O 1
ATOM 2643 N N . SER A 1 328 ? 31.038 3.413 21.883 1.00 91.69 328 SER A N 1
ATOM 2644 C CA . SER A 1 328 ? 31.085 2.029 22.342 1.00 91.69 328 SER A CA 1
ATOM 2645 C C . SER A 1 328 ? 29.795 1.672 23.085 1.00 91.69 328 SER A C 1
ATOM 2647 O O . SER A 1 328 ? 29.254 2.465 23.859 1.00 91.69 328 SER A O 1
ATOM 2649 N N . ILE A 1 329 ? 29.310 0.453 22.874 1.00 90.19 329 ILE A N 1
ATOM 2650 C CA . ILE A 1 329 ? 28.160 -0.111 23.577 1.00 90.19 329 ILE A CA 1
ATOM 2651 C C . ILE A 1 329 ? 28.521 -1.499 24.091 1.00 90.19 329 ILE A C 1
ATOM 2653 O O . ILE A 1 329 ? 29.080 -2.324 23.374 1.00 90.19 329 ILE A O 1
ATOM 2657 N N . ASP A 1 330 ? 28.196 -1.770 25.351 1.00 85.69 330 ASP A N 1
ATOM 2658 C CA . ASP A 1 330 ? 28.382 -3.103 25.906 1.00 85.69 330 ASP A CA 1
ATOM 2659 C C . ASP A 1 330 ? 27.376 -4.069 25.263 1.00 85.69 330 ASP A C 1
ATOM 2661 O O . ASP A 1 330 ? 26.161 -3.851 25.330 1.00 85.69 330 ASP A O 1
ATOM 2665 N N . LEU A 1 331 ? 27.875 -5.152 24.665 1.00 83.56 331 LEU A N 1
ATOM 2666 C CA . LEU A 1 331 ? 27.072 -6.226 24.072 1.00 83.56 331 LEU A CA 1
ATOM 2667 C C . LEU A 1 331 ? 27.101 -7.534 24.892 1.00 83.56 331 LEU A C 1
ATOM 2669 O O . LEU A 1 331 ? 26.540 -8.534 24.462 1.00 83.56 331 LEU A O 1
ATOM 2673 N N . SER A 1 332 ? 27.718 -7.531 26.080 1.00 72.88 332 SER A N 1
ATOM 2674 C CA . SER A 1 332 ? 27.954 -8.712 26.929 1.00 72.88 332 SER A CA 1
ATOM 2675 C C . SER A 1 332 ? 27.079 -8.758 28.199 1.00 72.88 332 SER A C 1
ATOM 2677 O O . SER A 1 332 ? 26.650 -7.717 28.685 1.00 72.88 332 SER A O 1
ATOM 2679 N N . GLY A 1 333 ? 26.806 -9.939 28.774 1.00 65.75 333 GLY A N 1
ATOM 2680 C CA . GLY A 1 333 ? 26.172 -10.102 30.103 1.00 65.75 333 GLY A CA 1
ATOM 2681 C C . GLY A 1 333 ? 24.806 -10.812 30.123 1.00 65.75 333 GLY A C 1
ATOM 2682 O O . GLY A 1 333 ? 24.062 -10.786 29.150 1.00 65.75 333 GLY A O 1
ATOM 2683 N N . SER A 1 334 ? 24.463 -11.442 31.257 1.00 45.38 334 SER A N 1
ATOM 2684 C CA . SER A 1 334 ? 23.323 -12.375 31.402 1.00 45.38 334 SER A CA 1
ATOM 2685 C C . SER A 1 334 ? 21.923 -11.735 31.455 1.00 45.38 334 SER A C 1
ATOM 2687 O O . SER A 1 334 ? 20.944 -12.420 31.186 1.00 45.38 334 SER A O 1
ATOM 2689 N N . ASN A 1 335 ? 21.813 -10.425 31.724 1.00 54.47 335 ASN A N 1
ATOM 2690 C CA . ASN A 1 335 ? 20.560 -9.643 31.688 1.00 54.47 335 ASN A CA 1
ATOM 2691 C C . ASN A 1 335 ? 20.591 -8.601 30.549 1.00 54.47 335 ASN A C 1
ATOM 2693 O O . ASN A 1 335 ? 20.507 -7.388 30.766 1.00 54.47 335 ASN A O 1
ATOM 2697 N N . PHE A 1 336 ? 20.791 -9.075 29.320 1.00 67.06 336 PHE A N 1
ATOM 2698 C CA . PHE A 1 336 ? 20.996 -8.246 28.134 1.00 67.06 336 PHE A CA 1
ATOM 2699 C C . PHE A 1 336 ? 19.684 -7.628 27.609 1.00 67.06 336 PHE A C 1
ATOM 2701 O O . PHE A 1 336 ? 18.815 -8.326 27.094 1.00 67.06 336 PHE A O 1
ATOM 2708 N N . ASN A 1 337 ? 19.547 -6.298 27.690 1.00 78.50 337 ASN A N 1
ATOM 2709 C CA . ASN A 1 337 ? 18.521 -5.543 26.961 1.00 78.50 337 ASN A CA 1
ATOM 2710 C C . ASN A 1 337 ? 19.184 -4.421 26.156 1.00 78.50 337 ASN A C 1
ATOM 2712 O O . ASN A 1 337 ? 19.564 -3.378 26.702 1.00 78.50 337 ASN A O 1
ATOM 2716 N N . ILE A 1 338 ? 19.306 -4.642 24.847 1.00 83.38 338 ILE A N 1
ATOM 2717 C CA . ILE A 1 338 ? 19.971 -3.716 23.931 1.00 83.38 338 ILE A CA 1
ATOM 2718 C C . ILE A 1 338 ? 19.315 -2.328 23.925 1.00 83.38 338 ILE A C 1
ATOM 2720 O O . ILE A 1 338 ? 20.018 -1.324 23.972 1.00 83.38 338 ILE A O 1
ATOM 2724 N N . SER A 1 339 ? 17.984 -2.239 23.999 1.00 82.94 339 SER A N 1
ATOM 2725 C CA . SER A 1 339 ? 17.252 -0.963 24.031 1.00 82.94 339 SER A CA 1
ATOM 2726 C C . SER A 1 339 ? 17.592 -0.118 25.261 1.00 82.94 339 SER A C 1
ATOM 2728 O O . SER A 1 339 ? 17.712 1.106 25.160 1.00 82.94 339 SER A O 1
ATOM 2730 N N . THR A 1 340 ? 17.792 -0.748 26.423 1.00 83.75 340 THR A N 1
ATOM 2731 C CA . THR A 1 340 ? 18.220 -0.053 27.648 1.00 83.75 340 THR A CA 1
ATOM 2732 C C . THR A 1 340 ? 19.644 0.484 27.516 1.00 83.75 340 THR A C 1
ATOM 2734 O O . THR A 1 340 ? 19.905 1.633 27.877 1.00 83.75 340 THR A O 1
ATOM 2737 N N . ARG A 1 341 ? 20.557 -0.313 26.952 1.00 87.75 341 ARG A N 1
ATOM 2738 C CA . ARG A 1 341 ? 21.960 0.083 26.752 1.00 87.75 341 ARG A CA 1
ATOM 2739 C C . ARG A 1 341 ? 22.089 1.194 25.721 1.00 87.75 341 ARG A C 1
ATOM 2741 O O . ARG A 1 341 ? 22.726 2.208 25.988 1.00 87.75 341 ARG A O 1
ATOM 2748 N N . THR A 1 342 ? 21.390 1.067 24.598 1.00 91.12 342 THR A N 1
ATOM 2749 C CA . THR A 1 342 ? 21.313 2.115 23.581 1.00 91.12 342 THR A CA 1
ATOM 2750 C C . THR A 1 342 ? 20.752 3.403 24.170 1.00 91.12 342 THR A C 1
ATOM 2752 O O . THR A 1 342 ? 21.345 4.458 23.984 1.00 91.12 342 THR A O 1
ATOM 2755 N N . ARG A 1 343 ? 19.681 3.345 24.973 1.00 90.06 343 ARG A N 1
ATOM 2756 C CA . ARG A 1 343 ? 19.137 4.533 25.653 1.00 90.06 343 ARG A CA 1
ATOM 2757 C C . ARG A 1 343 ? 20.163 5.220 26.559 1.00 90.06 343 ARG A C 1
ATOM 2759 O O . ARG A 1 343 ? 20.147 6.446 26.644 1.00 90.06 343 ARG A O 1
ATOM 2766 N N . ALA A 1 344 ? 21.037 4.471 27.232 1.00 91.94 344 ALA A N 1
ATOM 2767 C CA . ALA A 1 344 ? 22.105 5.054 28.042 1.00 91.94 344 ALA A CA 1
ATOM 2768 C C . ALA A 1 344 ? 23.111 5.835 27.178 1.00 91.94 344 ALA A C 1
ATOM 2770 O O . ALA A 1 344 ? 23.450 6.968 27.522 1.00 91.94 344 ALA A O 1
ATOM 2771 N N . VAL A 1 345 ? 23.507 5.279 26.027 1.00 95.75 345 VAL A N 1
ATOM 2772 C CA . VAL A 1 345 ? 24.383 5.953 25.051 1.00 95.75 345 VAL A CA 1
ATOM 2773 C C . VAL A 1 345 ? 23.705 7.195 24.461 1.00 95.75 345 VAL A C 1
ATOM 2775 O O . VAL A 1 345 ? 24.263 8.287 24.527 1.00 95.75 345 VAL A O 1
ATOM 2778 N N . LEU A 1 346 ? 22.455 7.086 24.000 1.00 96.75 346 LEU A N 1
ATOM 2779 C CA . LEU A 1 346 ? 21.699 8.232 23.476 1.00 96.75 346 LEU A CA 1
ATOM 2780 C C . LEU A 1 346 ? 21.534 9.341 24.529 1.00 96.75 346 LEU A C 1
ATOM 2782 O O . LEU A 1 346 ? 21.628 10.525 24.217 1.00 96.75 346 LEU A O 1
ATOM 2786 N N . LYS A 1 347 ? 21.332 8.976 25.802 1.00 95.56 347 LYS A N 1
ATOM 2787 C CA . LYS A 1 347 ? 21.276 9.930 26.919 1.00 95.56 347 LYS A CA 1
ATOM 2788 C C . LYS A 1 347 ? 22.631 10.594 27.172 1.00 95.56 347 LYS A C 1
ATOM 2790 O O . LYS A 1 347 ? 22.656 11.782 27.488 1.00 95.56 347 LYS A O 1
ATOM 2795 N N . LYS A 1 348 ? 23.744 9.863 27.046 1.00 96.44 348 LYS A N 1
ATOM 2796 C CA . LYS A 1 348 ? 25.107 10.417 27.125 1.00 96.44 348 LYS A CA 1
ATOM 2797 C C . LYS A 1 348 ? 25.325 11.460 26.025 1.00 96.44 348 LYS A C 1
ATOM 2799 O O . LYS A 1 348 ? 25.751 12.566 26.349 1.00 96.44 348 LYS A O 1
ATOM 2804 N N . TRP A 1 349 ? 24.979 11.138 24.778 1.00 97.56 349 TRP A N 1
ATOM 2805 C CA . TRP A 1 349 ? 25.061 12.061 23.640 1.00 97.56 349 TRP A CA 1
ATOM 2806 C C . TRP A 1 349 ? 24.192 13.299 23.850 1.00 97.56 349 TRP A C 1
ATOM 2808 O O . TRP A 1 349 ? 24.691 14.420 23.824 1.00 97.56 349 TRP A O 1
ATOM 2818 N N . TRP A 1 350 ? 22.913 13.108 24.179 1.00 97.19 350 TRP A N 1
ATOM 2819 C CA . TRP A 1 350 ? 21.975 14.215 24.356 1.00 97.19 350 TRP A CA 1
ATOM 2820 C C . TRP A 1 350 ? 22.353 15.151 25.519 1.00 97.19 350 TRP A C 1
ATOM 2822 O O . TRP A 1 350 ? 22.151 16.362 25.455 1.00 97.19 350 TRP A O 1
ATOM 2832 N N . ASN A 1 351 ? 22.953 14.619 26.590 1.00 95.31 351 ASN A N 1
ATOM 2833 C CA . ASN A 1 351 ? 23.392 15.416 27.740 1.00 95.31 351 ASN A CA 1
ATOM 2834 C C . ASN A 1 351 ? 24.631 16.284 27.476 1.00 95.31 351 ASN A C 1
ATOM 2836 O O . ASN A 1 351 ? 24.990 17.070 28.353 1.00 95.31 351 ASN A O 1
ATOM 2840 N N . GLN A 1 352 ? 25.272 16.203 26.307 1.00 95.94 352 GLN A N 1
ATOM 2841 C CA . GLN A 1 352 ? 26.339 17.146 25.954 1.00 95.94 352 GLN A CA 1
ATOM 2842 C C . GLN A 1 352 ? 25.856 18.598 25.965 1.00 95.94 352 GLN A C 1
ATOM 2844 O O . GLN A 1 352 ? 26.617 19.474 26.364 1.00 95.94 352 GLN A O 1
ATOM 2849 N N . ALA A 1 353 ? 24.573 18.846 25.672 1.00 94.56 353 ALA A N 1
ATOM 2850 C CA . ALA A 1 353 ? 23.956 20.170 25.782 1.00 94.56 353 ALA A CA 1
ATOM 2851 C C . ALA A 1 353 ? 24.108 20.816 27.169 1.00 94.56 353 ALA A C 1
ATOM 2853 O O . ALA A 1 353 ? 24.091 22.037 27.283 1.00 94.56 353 ALA A O 1
ATOM 2854 N N . LYS A 1 354 ? 24.278 20.017 28.232 1.00 93.69 354 LYS A N 1
ATOM 2855 C CA . LYS A 1 354 ? 24.478 20.508 29.606 1.00 93.69 354 LYS A CA 1
ATOM 2856 C C . LYS A 1 354 ? 25.912 20.957 29.896 1.00 93.69 354 LYS A C 1
ATOM 2858 O O . LYS A 1 354 ? 26.164 21.495 30.968 1.00 93.69 354 LYS A O 1
ATOM 2863 N N . LYS A 1 355 ? 26.855 20.703 28.985 1.00 89.50 355 LYS A N 1
ATOM 2864 C CA . LYS A 1 355 ? 28.278 21.043 29.143 1.00 89.50 355 LYS A CA 1
ATOM 2865 C C . LYS A 1 355 ? 28.639 22.409 28.557 1.00 89.50 355 LYS A C 1
ATOM 2867 O O . LYS A 1 355 ? 29.716 22.924 28.832 1.00 89.50 355 LYS A O 1
ATOM 2872 N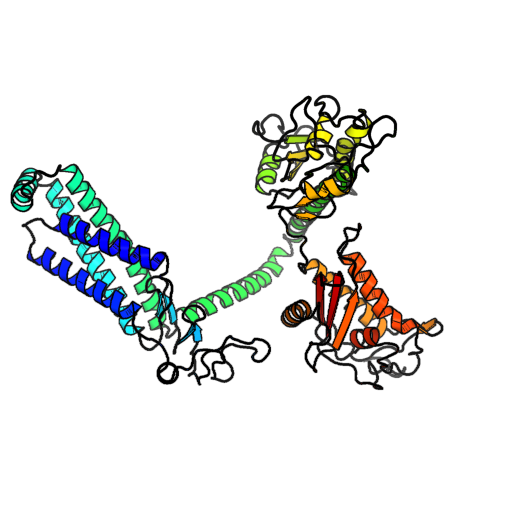 N . THR A 1 356 ? 27.775 22.983 27.730 1.00 88.81 356 THR A N 1
ATOM 2873 C CA . THR A 1 356 ? 27.989 24.263 27.041 1.00 88.81 356 THR A CA 1
ATOM 2874 C C . THR A 1 356 ? 26.735 25.109 27.211 1.00 88.81 356 THR A C 1
ATOM 2876 O O . THR A 1 356 ? 25.653 24.539 27.186 1.00 88.81 356 THR A O 1
ATOM 2879 N N . ASP A 1 357 ? 26.856 26.420 27.444 1.00 92.31 357 ASP A N 1
ATOM 2880 C CA . ASP A 1 357 ? 25.693 27.314 27.557 1.00 92.31 357 ASP A CA 1
ATOM 2881 C C . ASP A 1 357 ? 25.156 27.617 26.153 1.00 92.31 357 ASP A C 1
ATOM 2883 O O . ASP A 1 357 ? 25.811 28.286 25.359 1.00 92.31 357 ASP A O 1
ATOM 2887 N N . LEU A 1 358 ? 23.973 27.087 25.855 1.00 93.62 358 LEU A N 1
ATOM 2888 C CA . LEU A 1 358 ? 23.256 27.244 24.589 1.00 93.62 358 LEU A CA 1
ATOM 2889 C C . LEU A 1 358 ? 21.956 28.049 24.767 1.00 93.62 358 LEU A C 1
ATOM 2891 O O . LEU A 1 358 ? 21.045 27.953 23.943 1.00 93.62 358 LEU A O 1
ATOM 2895 N N . SER A 1 359 ? 21.834 28.789 25.875 1.00 91.12 359 SER A N 1
ATOM 2896 C CA . SER A 1 359 ? 20.616 29.517 26.256 1.00 91.12 359 SER A CA 1
ATOM 2897 C C . SER A 1 359 ? 20.383 30.781 25.424 1.00 91.12 359 SER A C 1
ATOM 2899 O O . SER A 1 359 ? 19.235 31.125 25.143 1.00 91.12 359 SER A O 1
ATOM 2901 N N . SER A 1 360 ? 21.458 31.441 24.982 1.00 87.19 360 SER A N 1
ATOM 2902 C CA . SER A 1 360 ? 21.387 32.661 24.166 1.00 87.19 360 SER A CA 1
ATOM 2903 C C . SER A 1 360 ? 21.224 32.327 22.686 1.00 87.19 360 SER A C 1
ATOM 2905 O O . SER A 1 360 ? 20.224 32.699 22.066 1.00 87.19 360 SER A O 1
ATOM 2907 N N . ASP A 1 361 ? 22.182 31.576 22.139 1.00 86.88 361 ASP A N 1
ATOM 2908 C CA . ASP A 1 361 ? 22.202 31.115 20.755 1.00 86.88 361 ASP A CA 1
ATOM 2909 C C . ASP A 1 361 ? 22.645 29.646 20.713 1.00 86.88 361 ASP A C 1
ATOM 2911 O O . ASP A 1 361 ? 23.726 29.322 21.213 1.00 86.88 361 ASP A O 1
ATOM 2915 N N . PRO A 1 362 ? 21.846 28.738 20.123 1.00 92.44 362 PRO A N 1
ATOM 2916 C CA . PRO A 1 362 ? 22.161 27.313 20.068 1.00 92.44 362 PRO A CA 1
ATOM 2917 C C . PRO A 1 362 ? 23.187 27.019 18.959 1.00 92.44 362 PRO A C 1
ATOM 2919 O O . PRO A 1 362 ? 22.903 26.279 18.015 1.00 92.44 362 PRO A O 1
ATOM 2922 N N . ILE A 1 363 ? 24.365 27.644 19.040 1.00 93.88 363 ILE A N 1
ATOM 2923 C CA . ILE A 1 363 ? 25.452 27.504 18.066 1.00 93.88 363 ILE A CA 1
ATOM 2924 C C . ILE A 1 363 ? 26.115 26.136 18.214 1.00 93.88 363 ILE A C 1
ATOM 2926 O O . ILE A 1 363 ? 26.463 25.705 19.313 1.00 93.88 363 ILE A O 1
ATOM 2930 N N . TYR A 1 364 ? 26.305 25.454 17.087 1.00 94.44 364 TYR A N 1
ATOM 2931 C CA . TYR A 1 364 ? 26.971 24.167 17.041 1.00 94.44 364 TYR A CA 1
ATOM 2932 C C . TYR A 1 364 ? 28.488 24.297 17.222 1.00 94.44 364 TYR A C 1
ATOM 2934 O O . TYR A 1 364 ? 29.181 24.940 16.428 1.00 94.44 364 TYR A O 1
ATOM 2942 N N . ASP A 1 365 ? 28.997 23.610 18.242 1.00 91.19 365 ASP A N 1
ATOM 2943 C CA . ASP A 1 365 ? 30.419 23.434 18.525 1.00 91.19 365 ASP A CA 1
ATOM 2944 C C . ASP A 1 365 ? 30.772 21.946 18.368 1.00 91.19 365 ASP A C 1
ATOM 2946 O O . ASP A 1 365 ? 30.365 21.095 19.167 1.00 91.19 365 ASP A O 1
ATOM 2950 N N . ARG A 1 366 ? 31.527 21.630 17.310 1.00 90.00 366 ARG A N 1
ATOM 2951 C CA . ARG A 1 366 ? 31.914 20.255 16.968 1.00 90.00 366 ARG A CA 1
ATOM 2952 C C . ARG A 1 366 ? 32.766 19.600 18.055 1.00 90.00 366 ARG A C 1
ATOM 2954 O O . ARG A 1 366 ? 32.739 18.383 18.164 1.00 90.00 366 ARG A O 1
ATOM 2961 N N . GLU A 1 367 ? 33.519 20.353 18.845 1.00 89.88 367 GLU A N 1
ATOM 2962 C CA . GLU A 1 367 ? 34.399 19.772 19.862 1.00 89.88 367 GLU A CA 1
ATOM 2963 C C . GLU A 1 367 ? 33.643 19.468 21.157 1.00 89.88 367 GLU A C 1
ATOM 2965 O O . GLU A 1 367 ? 33.966 18.513 21.864 1.00 89.88 367 GLU A O 1
ATOM 2970 N N . LYS A 1 368 ? 32.602 20.250 21.464 1.00 90.50 368 LYS A N 1
ATOM 2971 C CA . LYS A 1 368 ? 31.878 20.146 22.742 1.00 90.50 368 LYS A CA 1
ATOM 2972 C C . LYS A 1 368 ? 30.575 19.362 22.665 1.00 90.50 368 LYS A C 1
ATOM 2974 O O . LYS A 1 368 ? 30.214 18.682 23.629 1.00 90.50 368 LYS A O 1
ATOM 2979 N N . ILE A 1 369 ? 29.856 19.480 21.549 1.00 94.06 369 ILE A N 1
ATOM 2980 C CA . ILE A 1 369 ? 28.478 18.993 21.404 1.00 94.06 369 ILE A CA 1
ATOM 2981 C C . ILE A 1 369 ? 28.250 18.242 20.089 1.00 94.06 369 ILE A C 1
ATOM 2983 O O . ILE A 1 369 ? 27.147 18.293 19.547 1.00 94.06 369 ILE A O 1
ATOM 2987 N N . ARG A 1 370 ? 29.270 17.555 19.558 1.00 92.75 370 ARG A N 1
ATOM 2988 C CA . ARG A 1 370 ? 29.207 16.843 18.269 1.00 92.75 370 ARG A CA 1
ATOM 2989 C C . ARG A 1 370 ? 27.964 15.967 18.140 1.00 92.75 370 ARG A C 1
ATOM 2991 O O . ARG A 1 370 ? 27.190 16.096 17.194 1.00 92.75 370 ARG A O 1
ATOM 2998 N N . GLU A 1 371 ? 27.761 15.079 19.105 1.00 95.50 371 GLU A N 1
ATOM 2999 C CA . GLU A 1 371 ? 26.696 14.091 19.063 1.00 95.50 371 GLU A CA 1
ATOM 3000 C C . GLU A 1 371 ? 25.337 14.728 19.330 1.00 95.50 371 GLU A C 1
ATOM 3002 O O . GLU A 1 371 ? 24.383 14.461 18.599 1.00 95.50 371 GLU A O 1
ATOM 3007 N N . PHE A 1 372 ? 25.256 15.635 20.307 1.00 96.94 372 PHE A N 1
ATOM 3008 C CA . PHE A 1 372 ? 24.035 16.407 20.534 1.00 96.94 372 PHE A CA 1
ATOM 3009 C C . PHE A 1 372 ? 23.630 17.214 19.294 1.00 96.94 372 PHE A C 1
ATOM 3011 O O . PHE A 1 372 ? 22.457 17.219 18.936 1.00 96.94 372 PHE A O 1
ATOM 3018 N N . GLY A 1 373 ? 24.581 17.849 18.608 1.00 95.56 373 GLY A N 1
ATOM 3019 C CA . GLY A 1 373 ? 24.314 18.664 17.429 1.00 95.56 373 GLY A CA 1
ATOM 3020 C C . GLY A 1 373 ? 23.693 17.868 16.286 1.00 95.56 373 GLY A C 1
ATOM 3021 O O . GLY A 1 373 ? 22.697 18.304 15.715 1.00 95.56 373 GLY A O 1
ATOM 3022 N N . ASN A 1 374 ? 24.206 16.666 16.010 1.00 95.31 374 ASN A N 1
ATOM 3023 C CA . ASN A 1 374 ? 23.612 15.762 15.020 1.00 95.31 374 ASN A CA 1
ATOM 3024 C C . ASN A 1 374 ? 22.169 15.366 15.394 1.00 95.31 374 ASN A C 1
ATOM 3026 O O . ASN A 1 374 ? 21.269 15.410 14.555 1.00 95.31 374 ASN A O 1
ATOM 3030 N N . MET A 1 375 ? 21.924 15.045 16.670 1.00 97.31 375 MET A N 1
ATOM 3031 C CA . MET A 1 375 ? 20.591 14.671 17.162 1.00 97.31 375 MET A CA 1
ATOM 3032 C C . MET A 1 375 ? 19.591 15.847 17.156 1.00 97.31 375 MET A C 1
ATOM 3034 O O . MET A 1 375 ? 18.386 15.645 16.966 1.00 97.31 375 MET A O 1
ATOM 3038 N N . ALA A 1 376 ? 20.075 17.069 17.396 1.00 96.94 376 ALA A N 1
ATOM 3039 C CA . ALA A 1 376 ? 19.271 18.269 17.632 1.00 96.94 376 ALA A CA 1
ATOM 3040 C C . ALA A 1 376 ? 19.065 19.161 16.395 1.00 96.94 376 ALA A C 1
ATOM 3042 O O . ALA A 1 376 ? 18.217 20.050 16.444 1.00 96.94 376 ALA A O 1
ATOM 3043 N N . LEU A 1 377 ? 19.798 18.943 15.297 1.00 96.38 377 LEU A N 1
ATOM 3044 C CA . LEU A 1 377 ? 19.693 19.750 14.076 1.00 96.38 377 LEU A CA 1
ATOM 3045 C C . LEU A 1 377 ? 18.254 19.748 13.531 1.00 96.38 377 LEU A C 1
ATOM 3047 O O . LEU A 1 377 ? 17.728 18.697 13.152 1.00 96.38 377 LEU A O 1
ATOM 3051 N N . ALA A 1 378 ? 17.616 20.920 13.471 1.00 93.81 378 ALA A N 1
ATOM 3052 C CA . ALA A 1 378 ? 16.202 21.042 13.104 1.00 93.81 378 ALA A CA 1
ATOM 3053 C C . ALA A 1 378 ? 15.893 20.519 11.699 1.00 93.81 378 ALA A C 1
ATOM 3055 O O . ALA A 1 378 ? 14.857 19.891 11.498 1.00 93.81 378 ALA A O 1
ATOM 3056 N N . LYS A 1 379 ? 16.823 20.706 10.759 1.00 91.69 379 LYS A N 1
ATOM 3057 C CA . LYS A 1 379 ? 16.631 20.345 9.353 1.00 91.69 379 LYS A CA 1
ATOM 3058 C C . LYS A 1 379 ? 16.595 18.838 9.076 1.00 91.69 379 LYS A C 1
ATOM 3060 O O . LYS A 1 379 ? 16.005 18.464 8.068 1.00 91.69 379 LYS A O 1
ATOM 3065 N N . ASN A 1 380 ? 17.171 17.998 9.940 1.00 93.38 380 ASN A N 1
ATOM 3066 C CA . ASN A 1 380 ? 17.188 16.543 9.741 1.00 93.38 380 ASN A CA 1
ATOM 3067 C C . ASN A 1 380 ? 15.769 15.972 9.665 1.00 93.38 380 ASN A C 1
ATOM 3069 O O . ASN A 1 380 ? 14.941 16.293 10.515 1.00 93.38 380 ASN A O 1
ATOM 3073 N N . THR A 1 381 ? 15.510 15.107 8.683 1.00 90.69 381 THR A N 1
ATOM 3074 C CA . THR A 1 381 ? 14.211 14.435 8.489 1.00 90.69 381 THR A CA 1
ATOM 3075 C C . THR A 1 381 ? 14.300 12.919 8.616 1.00 90.69 381 THR A C 1
ATOM 3077 O O . THR A 1 381 ? 13.286 12.260 8.843 1.00 90.69 381 THR A O 1
ATOM 3080 N N . ARG A 1 382 ? 15.504 12.346 8.519 1.00 90.50 382 ARG A N 1
ATOM 3081 C CA . ARG A 1 382 ? 15.714 10.895 8.520 1.00 90.50 382 ARG A CA 1
ATOM 3082 C C . ARG A 1 382 ? 16.835 10.491 9.466 1.00 90.50 382 ARG A C 1
ATOM 3084 O O . ARG A 1 382 ? 17.818 11.207 9.646 1.00 90.50 382 ARG A O 1
ATOM 3091 N N . LEU A 1 383 ? 16.654 9.330 10.082 1.00 94.19 383 LEU A N 1
ATOM 3092 C CA . LEU A 1 383 ? 17.551 8.729 11.059 1.00 94.19 383 LEU A CA 1
ATOM 3093 C C . LEU A 1 383 ? 17.652 7.232 10.794 1.00 94.19 383 LEU A C 1
ATOM 3095 O O . LEU A 1 383 ? 16.648 6.567 10.554 1.00 94.19 383 LEU A O 1
ATOM 3099 N N . ALA A 1 384 ? 18.842 6.677 10.967 1.00 92.75 384 ALA A N 1
ATOM 3100 C CA . ALA A 1 384 ? 19.010 5.242 11.116 1.00 92.75 384 ALA A CA 1
ATOM 3101 C C . ALA A 1 384 ? 20.154 4.936 12.071 1.00 92.75 384 ALA A C 1
ATOM 3103 O O . ALA A 1 384 ? 21.126 5.683 12.132 1.00 92.75 384 ALA A O 1
ATOM 3104 N N . CYS A 1 385 ? 20.058 3.833 12.808 1.00 94.06 385 CYS A N 1
ATOM 3105 C CA . CYS A 1 385 ? 21.138 3.389 13.680 1.00 94.06 385 CYS A CA 1
ATOM 3106 C C . CYS A 1 385 ? 21.417 1.900 13.516 1.00 94.06 385 CYS A C 1
ATOM 3108 O O . CYS A 1 385 ? 20.519 1.111 13.233 1.00 94.06 385 CYS A O 1
ATOM 3110 N N . ALA A 1 386 ? 22.654 1.516 13.799 1.00 92.06 386 ALA A N 1
ATOM 3111 C CA . ALA A 1 386 ? 23.136 0.150 13.817 1.00 92.06 386 ALA A CA 1
ATOM 3112 C C . ALA A 1 386 ? 23.954 -0.105 15.086 1.00 92.06 386 ALA A C 1
ATOM 3114 O O . ALA A 1 386 ? 24.679 0.774 15.548 1.00 92.06 386 ALA A O 1
ATOM 3115 N N . TYR A 1 387 ? 23.858 -1.313 15.636 1.00 91.38 387 TYR A N 1
ATOM 3116 C CA . TYR A 1 387 ? 24.767 -1.809 16.669 1.00 91.38 387 TYR A CA 1
ATOM 3117 C C . TYR A 1 387 ? 25.402 -3.126 16.209 1.00 91.38 387 TYR A C 1
ATOM 3119 O O . TYR A 1 387 ? 24.810 -3.850 15.405 1.00 91.38 387 TYR A O 1
ATOM 3127 N N . GLY A 1 388 ? 26.595 -3.445 16.704 1.00 88.44 388 GLY A N 1
ATOM 3128 C CA . GLY A 1 388 ? 27.336 -4.624 16.258 1.00 88.44 388 GLY A CA 1
ATOM 3129 C C . GLY A 1 388 ? 28.670 -4.795 16.973 1.00 88.44 388 GLY A C 1
ATOM 3130 O O . GLY A 1 388 ? 29.137 -3.887 17.659 1.00 88.44 388 GLY A O 1
ATOM 3131 N N . SER A 1 389 ? 29.258 -5.981 16.839 1.00 88.00 389 SER A N 1
ATOM 3132 C CA . SER A 1 389 ? 30.555 -6.319 17.432 1.00 88.00 389 SER A CA 1
ATOM 3133 C C . SER A 1 389 ? 31.689 -6.009 16.458 1.00 88.00 389 SER A C 1
ATOM 3135 O O . SER A 1 389 ? 31.653 -6.457 15.315 1.00 88.00 389 SER A O 1
ATOM 3137 N N . CYS A 1 390 ? 32.703 -5.295 16.935 1.00 86.56 390 CYS A N 1
ATOM 3138 C CA . CYS A 1 390 ? 33.927 -4.962 16.211 1.00 86.56 390 CYS A CA 1
ATOM 3139 C C . CYS A 1 390 ? 35.152 -5.544 16.934 1.00 86.56 390 CYS A C 1
ATOM 3141 O O . CYS A 1 390 ? 35.037 -6.063 18.048 1.00 86.56 390 CYS A O 1
ATOM 3143 N N . ALA A 1 391 ? 36.331 -5.461 16.310 1.00 86.31 391 ALA A N 1
ATOM 3144 C CA . ALA A 1 391 ? 37.576 -5.998 16.871 1.00 86.31 391 ALA A CA 1
ATOM 3145 C C . ALA A 1 391 ? 37.937 -5.396 18.246 1.00 86.31 391 ALA A C 1
ATOM 3147 O O . ALA A 1 391 ? 38.561 -6.059 19.068 1.00 86.31 391 ALA A O 1
ATOM 3148 N N . ASP A 1 392 ? 37.508 -4.161 18.511 1.00 85.12 392 ASP A N 1
ATOM 3149 C CA . ASP A 1 392 ? 37.746 -3.404 19.742 1.00 85.12 392 ASP A CA 1
ATOM 3150 C C . ASP A 1 392 ? 36.513 -3.342 20.673 1.00 85.12 392 ASP A C 1
ATOM 3152 O O . ASP A 1 392 ? 36.467 -2.539 21.607 1.00 85.12 392 ASP A O 1
ATOM 3156 N N . GLY A 1 393 ? 35.507 -4.192 20.436 1.00 87.00 393 GLY A N 1
ATOM 3157 C CA . GLY A 1 393 ? 34.305 -4.319 21.263 1.00 87.00 393 GLY A CA 1
ATOM 3158 C C . GLY A 1 393 ? 33.009 -3.929 20.549 1.00 87.00 393 GLY A C 1
ATOM 3159 O O . GLY A 1 393 ? 32.960 -3.747 19.335 1.00 87.00 393 GLY A O 1
ATOM 3160 N N . GLY A 1 394 ? 31.916 -3.842 21.308 1.00 89.31 394 GLY A N 1
ATOM 3161 C CA . GLY A 1 394 ? 30.607 -3.481 20.767 1.00 89.31 394 GLY A CA 1
ATOM 3162 C C . GLY A 1 394 ? 30.511 -1.997 20.414 1.00 89.31 394 GLY A C 1
ATOM 3163 O O . GLY A 1 394 ? 30.959 -1.133 21.172 1.00 89.31 394 GLY A O 1
ATOM 3164 N N . LYS A 1 395 ? 29.893 -1.691 19.274 1.00 91.56 395 LYS A N 1
ATOM 3165 C CA . LYS A 1 395 ? 29.712 -0.333 18.749 1.00 91.56 395 LYS A CA 1
ATOM 3166 C C . LYS A 1 395 ? 28.245 -0.031 18.472 1.00 91.56 395 LYS A C 1
ATOM 3168 O O . LYS A 1 395 ? 27.463 -0.929 18.161 1.00 91.56 395 LYS A O 1
ATOM 3173 N N . LEU A 1 396 ? 27.884 1.243 18.605 1.00 93.38 396 LEU A N 1
ATOM 3174 C CA . LEU A 1 396 ? 26.616 1.826 18.175 1.00 93.38 396 LEU A CA 1
ATOM 3175 C C . LEU A 1 396 ? 26.926 3.008 17.258 1.00 93.38 396 LEU A C 1
ATOM 3177 O O . LEU A 1 396 ? 27.681 3.896 17.649 1.00 93.38 396 LEU A O 1
ATOM 3181 N N . LEU A 1 397 ? 26.299 3.045 16.088 1.00 93.50 397 LEU A N 1
ATOM 3182 C CA . LEU A 1 397 ? 26.413 4.124 15.115 1.00 93.50 397 LEU A CA 1
ATOM 3183 C C . LEU A 1 397 ? 25.015 4.601 14.716 1.00 93.50 397 LEU A C 1
ATOM 3185 O O . LEU A 1 397 ? 24.138 3.783 14.460 1.00 93.50 397 LEU A O 1
ATOM 3189 N N . CYS A 1 398 ? 24.805 5.914 14.665 1.00 95.06 398 CYS A N 1
ATOM 3190 C CA . CYS A 1 398 ? 23.601 6.541 14.122 1.00 95.06 398 CYS A CA 1
ATOM 3191 C C . CYS A 1 398 ? 23.971 7.536 13.018 1.00 95.06 398 CYS A C 1
ATOM 3193 O O . CYS A 1 398 ? 24.903 8.326 13.185 1.00 95.06 398 CYS A O 1
ATOM 3195 N N . MET A 1 399 ? 23.215 7.499 11.924 1.00 93.38 399 MET A N 1
ATOM 3196 C CA . MET A 1 399 ? 23.328 8.375 10.762 1.00 93.38 399 MET A CA 1
ATOM 3197 C C . MET A 1 399 ? 22.102 9.280 10.647 1.00 93.38 399 MET A C 1
ATOM 3199 O O . MET A 1 399 ? 20.979 8.857 10.931 1.00 93.38 399 MET A O 1
ATOM 3203 N N . TYR A 1 400 ? 22.329 10.506 10.187 1.00 94.38 400 TYR A N 1
ATOM 3204 C CA . TYR A 1 400 ? 21.326 11.544 9.969 1.00 94.38 400 TYR A CA 1
ATOM 3205 C C . TYR A 1 400 ? 21.500 12.116 8.568 1.00 94.38 400 TYR A C 1
ATOM 3207 O O . TYR A 1 400 ? 22.627 12.270 8.105 1.00 94.38 400 TYR A O 1
ATOM 3215 N N . ASP A 1 401 ? 20.397 12.448 7.904 1.00 90.69 401 ASP A N 1
ATOM 3216 C CA . ASP A 1 401 ? 20.391 12.874 6.501 1.00 90.69 401 ASP A CA 1
ATOM 3217 C C . ASP A 1 401 ? 21.041 14.235 6.223 1.00 90.69 401 ASP A C 1
ATOM 3219 O O . ASP A 1 401 ? 21.219 14.584 5.059 1.00 90.69 401 ASP A O 1
ATOM 3223 N N . GLN A 1 402 ? 21.392 14.998 7.260 1.00 91.00 402 GLN A N 1
ATOM 3224 C CA . GLN A 1 402 ? 22.216 16.201 7.158 1.00 91.00 402 GLN A CA 1
ATOM 3225 C C . GLN A 1 402 ? 23.183 16.292 8.344 1.00 91.00 402 GLN A C 1
ATOM 3227 O O . GLN A 1 402 ? 22.971 15.698 9.409 1.00 91.00 402 GLN A O 1
ATOM 3232 N N . MET A 1 403 ? 24.234 17.098 8.180 1.00 89.44 403 MET A N 1
ATOM 3233 C CA . MET A 1 403 ? 25.196 17.408 9.239 1.00 89.44 403 MET A CA 1
ATOM 3234 C C . MET A 1 403 ? 25.141 18.885 9.667 1.00 89.44 403 MET A C 1
ATOM 3236 O O . MET A 1 403 ? 24.972 19.779 8.833 1.00 89.44 403 MET A O 1
ATOM 3240 N N . PRO A 1 404 ? 25.318 19.179 10.965 1.00 91.06 404 PRO A N 1
ATOM 3241 C CA . PRO A 1 404 ? 25.431 20.541 11.455 1.00 91.06 404 PRO A CA 1
ATOM 3242 C C . PRO A 1 404 ? 26.781 21.148 11.044 1.00 91.06 404 PRO A C 1
ATOM 3244 O O . PRO A 1 404 ? 27.847 20.542 11.205 1.00 91.06 404 PRO A O 1
ATOM 3247 N N . MET A 1 405 ? 26.744 22.377 10.534 1.00 88.31 405 MET A N 1
ATOM 3248 C CA . MET A 1 405 ? 27.952 23.139 10.217 1.00 88.31 405 MET A CA 1
ATOM 3249 C C . MET A 1 405 ? 28.507 23.786 11.491 1.00 88.31 405 MET A C 1
ATOM 3251 O O . MET A 1 405 ? 27.726 24.379 12.242 1.00 88.31 405 MET A O 1
ATOM 3255 N N . PRO A 1 406 ? 29.826 23.700 11.766 1.00 87.69 406 PRO A N 1
ATOM 3256 C CA . PRO A 1 406 ? 30.441 24.436 12.870 1.00 87.69 406 PRO A CA 1
ATOM 3257 C C . PRO A 1 406 ? 30.058 25.917 12.819 1.00 87.69 406 PRO A C 1
ATOM 3259 O O . PRO A 1 406 ? 29.850 26.452 11.730 1.00 87.69 406 PRO A O 1
ATOM 3262 N N . THR A 1 407 ? 29.924 26.540 13.992 1.00 83.31 407 THR A N 1
ATOM 3263 C CA . THR A 1 407 ? 29.576 27.963 14.179 1.00 83.31 407 THR A CA 1
ATOM 3264 C C . THR A 1 407 ? 28.201 28.402 13.657 1.00 83.31 407 THR A C 1
ATOM 3266 O O . THR A 1 407 ? 27.831 29.563 13.824 1.00 83.31 407 THR A O 1
ATOM 3269 N N . HIS A 1 408 ? 27.390 27.484 13.122 1.00 90.69 408 HIS A N 1
ATOM 3270 C CA . HIS A 1 408 ? 25.999 27.740 12.746 1.00 90.69 408 HIS A CA 1
ATOM 3271 C C . HIS A 1 408 ? 25.033 27.290 13.845 1.00 90.69 408 HIS A C 1
ATOM 3273 O O . HIS A 1 408 ? 25.312 26.361 14.604 1.00 90.69 408 HIS A O 1
ATOM 3279 N N . ALA A 1 409 ? 23.867 27.932 13.926 1.00 93.12 409 ALA A N 1
ATOM 3280 C CA . ALA A 1 409 ? 22.818 27.528 14.855 1.00 93.12 409 ALA A CA 1
ATOM 3281 C C . ALA A 1 409 ? 22.214 26.165 14.468 1.00 93.12 409 ALA A C 1
ATOM 3283 O O . ALA A 1 409 ? 21.948 25.900 13.295 1.00 93.12 409 ALA A O 1
ATOM 3284 N N . LEU A 1 410 ? 21.937 25.325 15.468 1.00 95.50 410 LEU A N 1
ATOM 3285 C CA . LEU A 1 410 ? 21.279 24.023 15.287 1.00 95.50 410 LEU A CA 1
ATOM 3286 C C . LEU A 1 410 ? 19.826 24.154 14.805 1.00 95.50 410 LEU A C 1
ATOM 3288 O O . LEU A 1 410 ? 19.283 23.237 14.187 1.00 95.50 410 LEU A O 1
ATOM 3292 N N . TYR A 1 411 ? 19.185 25.280 15.112 1.00 94.31 411 TYR A N 1
ATOM 3293 C CA . TYR A 1 411 ? 17.809 25.595 14.747 1.00 94.31 411 TYR A CA 1
ATOM 3294 C C . TYR A 1 411 ? 17.554 27.101 14.861 1.00 94.31 411 TYR A C 1
ATOM 3296 O O . TYR A 1 411 ? 18.326 27.831 15.485 1.00 94.31 411 TYR A O 1
ATOM 3304 N N . GLN A 1 412 ? 16.451 27.571 14.276 1.00 92.50 412 GLN A N 1
ATOM 3305 C CA . GLN A 1 412 ? 16.005 28.957 14.432 1.00 92.50 412 GLN A CA 1
ATOM 3306 C C . GLN A 1 412 ? 15.186 29.115 15.718 1.00 92.50 412 GLN A C 1
ATOM 3308 O O . GLN A 1 412 ? 14.294 28.312 15.987 1.00 92.50 412 GLN A O 1
ATOM 3313 N N . LYS A 1 413 ? 15.469 30.150 16.515 1.00 93.69 413 LYS A N 1
ATOM 3314 C CA . LYS A 1 413 ? 14.780 30.403 17.792 1.00 93.69 413 LYS A CA 1
ATOM 3315 C C . LYS A 1 413 ? 13.350 30.895 17.564 1.00 93.69 413 LYS A C 1
ATOM 3317 O O . LYS A 1 413 ? 13.147 31.775 16.731 1.00 93.69 413 LYS A O 1
ATOM 3322 N N . ALA A 1 414 ? 12.387 30.382 18.327 1.00 87.69 414 ALA A N 1
ATOM 3323 C CA . ALA A 1 414 ? 11.034 30.930 18.426 1.00 87.69 414 ALA A CA 1
ATOM 3324 C C . ALA A 1 414 ? 10.944 31.960 19.558 1.00 87.69 414 ALA A C 1
ATOM 3326 O O . ALA A 1 414 ? 11.338 31.683 20.690 1.00 87.69 414 ALA A O 1
ATOM 3327 N N . SER A 1 415 ? 10.410 33.140 19.243 1.00 82.81 415 SER A N 1
ATOM 3328 C CA . SER A 1 415 ? 10.220 34.249 20.183 1.00 82.81 415 SER A CA 1
ATOM 3329 C C . SER A 1 415 ? 8.938 34.086 20.999 1.00 82.81 415 SER A C 1
ATOM 3331 O O . SER A 1 415 ? 8.864 34.544 22.135 1.00 82.81 415 SER A O 1
ATOM 3333 N N . VAL A 1 416 ? 7.928 33.414 20.433 1.00 76.31 416 VAL A N 1
ATOM 3334 C CA . VAL A 1 416 ? 6.671 33.070 21.114 1.00 76.31 416 VAL A CA 1
ATOM 3335 C C . VAL A 1 416 ? 6.252 31.628 20.795 1.00 76.31 416 VAL A C 1
ATOM 3337 O O . VAL A 1 416 ? 6.548 31.142 19.702 1.00 76.31 416 VAL A O 1
ATOM 3340 N N . PRO A 1 417 ? 5.516 30.932 21.689 1.00 71.81 417 PRO A N 1
ATOM 3341 C CA . PRO A 1 417 ? 5.114 29.536 21.476 1.00 71.81 417 PRO A CA 1
ATOM 3342 C C . PRO A 1 417 ? 4.344 29.282 20.173 1.00 71.81 417 PRO A C 1
ATOM 3344 O O . PRO A 1 417 ? 4.466 28.209 19.587 1.00 71.81 417 PRO A O 1
ATOM 3347 N N . ALA A 1 418 ? 3.581 30.271 19.695 1.00 70.94 418 ALA A N 1
ATOM 3348 C CA . ALA A 1 418 ? 2.843 30.175 18.437 1.00 70.94 418 ALA A CA 1
ATOM 3349 C C . ALA A 1 418 ? 3.766 29.993 17.216 1.00 70.94 418 ALA A C 1
ATOM 3351 O O . ALA A 1 418 ? 3.372 29.346 16.251 1.00 70.94 418 ALA A O 1
ATOM 3352 N N . GLU A 1 419 ? 5.003 30.501 17.266 1.00 78.56 419 GLU A N 1
ATOM 3353 C CA . GLU A 1 419 ? 5.943 30.417 16.143 1.00 78.56 419 GLU A CA 1
ATOM 3354 C C . GLU A 1 419 ? 6.561 29.030 15.945 1.00 78.56 419 GLU A C 1
ATOM 3356 O O . GLU A 1 419 ? 7.074 28.743 14.866 1.00 78.56 419 GLU A O 1
ATOM 3361 N N . ILE A 1 420 ? 6.503 28.164 16.963 1.00 80.56 420 ILE A N 1
ATOM 3362 C CA . ILE A 1 420 ? 7.050 26.799 16.904 1.00 80.56 420 ILE A CA 1
ATOM 3363 C C . ILE A 1 420 ? 6.413 26.017 15.746 1.00 80.56 420 ILE A C 1
ATOM 3365 O O . ILE A 1 420 ? 7.094 25.278 15.043 1.00 80.56 420 ILE A O 1
ATOM 3369 N N . CYS A 1 421 ? 5.105 26.202 15.542 1.00 72.44 421 CYS A N 1
ATOM 3370 C CA . CYS A 1 421 ? 4.322 25.458 14.559 1.00 72.44 421 CYS A CA 1
ATOM 3371 C C . CYS A 1 421 ? 4.011 26.234 13.272 1.00 72.44 421 CYS A C 1
ATOM 3373 O O . CYS A 1 421 ? 3.663 25.606 12.276 1.00 72.44 421 CYS A O 1
ATOM 3375 N N . THR A 1 422 ? 4.087 27.570 13.270 1.00 73.88 422 THR A N 1
ATOM 3376 C CA . THR A 1 422 ? 3.751 28.374 12.078 1.00 73.88 422 THR A CA 1
ATOM 3377 C C . THR A 1 422 ? 4.878 28.448 11.060 1.00 73.88 422 THR A C 1
ATOM 3379 O O . THR A 1 422 ? 4.628 28.810 9.915 1.00 73.88 422 THR A O 1
ATOM 3382 N N . ALA A 1 423 ? 6.100 28.112 11.466 1.00 74.31 423 ALA A N 1
ATOM 3383 C CA . ALA A 1 423 ? 7.245 28.106 10.571 1.00 74.31 423 ALA A CA 1
ATOM 3384 C C . ALA A 1 423 ? 7.255 26.881 9.630 1.00 74.31 423 ALA A C 1
ATOM 3386 O O . ALA A 1 423 ? 7.843 26.965 8.550 1.00 74.31 423 ALA A O 1
ATOM 3387 N N . CYS A 1 424 ? 6.561 25.783 9.995 1.00 78.12 424 CYS A N 1
ATOM 3388 C CA . CYS A 1 424 ? 6.585 24.536 9.227 1.00 78.12 424 CYS A CA 1
ATOM 3389 C C . CYS A 1 424 ? 6.228 24.776 7.752 1.00 78.12 424 CYS A C 1
ATOM 3391 O O . CYS A 1 424 ? 5.296 25.515 7.431 1.00 78.12 424 CYS A O 1
ATOM 3393 N N . SER A 1 425 ? 6.952 24.108 6.848 1.00 71.12 425 SER A N 1
ATOM 3394 C CA . SER A 1 425 ? 6.722 24.211 5.403 1.00 71.12 425 SER A CA 1
ATOM 3395 C C . SER A 1 425 ? 5.264 23.921 5.017 1.00 71.12 425 SER A C 1
ATOM 3397 O O . SER A 1 425 ? 4.592 23.120 5.658 1.00 71.12 425 SER A O 1
ATOM 3399 N N . VAL A 1 426 ? 4.796 24.479 3.896 1.00 57.91 426 VAL A N 1
ATOM 3400 C CA . VAL A 1 426 ? 3.415 24.291 3.395 1.00 57.91 426 VAL A CA 1
ATOM 3401 C C . VAL A 1 426 ? 3.048 22.808 3.172 1.00 57.91 426 VAL A C 1
ATOM 3403 O O . VAL A 1 426 ? 1.874 22.446 3.185 1.00 57.91 426 VAL A O 1
ATOM 3406 N N . SER A 1 427 ? 4.042 21.935 2.980 1.00 55.34 427 SER A N 1
ATOM 3407 C CA . SER A 1 427 ? 3.883 20.485 2.796 1.00 55.34 427 SER A CA 1
ATOM 3408 C C . SER A 1 427 ? 3.958 19.653 4.083 1.00 55.34 427 SER A C 1
ATOM 3410 O O . SER A 1 427 ? 3.818 18.433 4.011 1.00 55.34 427 SER A O 1
ATOM 3412 N N . THR A 1 428 ? 4.204 20.268 5.243 1.00 60.16 428 THR A N 1
ATOM 3413 C CA . THR A 1 428 ? 4.331 19.582 6.536 1.00 60.16 428 THR A CA 1
ATOM 3414 C C . THR A 1 428 ? 3.332 20.132 7.555 1.00 60.16 428 THR A C 1
ATOM 3416 O O . THR A 1 428 ? 2.923 21.288 7.513 1.00 60.16 428 THR A O 1
ATOM 3419 N N . HIS A 1 429 ? 2.895 19.280 8.477 1.00 70.12 429 HIS A N 1
ATOM 3420 C CA . HIS A 1 429 ? 1.972 19.625 9.551 1.00 70.12 429 HIS A CA 1
ATOM 3421 C C . HIS A 1 429 ? 2.714 19.669 10.887 1.00 70.12 429 HIS A C 1
ATOM 3423 O O . HIS A 1 429 ? 3.597 18.848 11.129 1.00 70.12 429 HIS A O 1
ATOM 3429 N N . CYS A 1 430 ? 2.339 20.588 11.781 1.00 74.56 430 CYS A N 1
ATOM 3430 C CA . CYS A 1 430 ? 2.885 20.576 13.135 1.00 74.56 430 CYS A CA 1
ATOM 3431 C C . CYS A 1 430 ? 2.217 19.469 13.963 1.00 74.56 430 CYS A C 1
ATOM 3433 O O . CYS A 1 430 ? 1.015 19.524 14.224 1.00 74.56 430 CYS A O 1
ATOM 3435 N N . VAL A 1 431 ? 2.993 18.478 14.395 1.00 70.81 431 VAL A N 1
ATOM 3436 C CA . VAL A 1 431 ? 2.563 17.381 15.266 1.00 70.81 431 VAL A CA 1
ATOM 3437 C C . VAL A 1 431 ? 3.375 17.446 16.558 1.00 70.81 431 VAL A C 1
ATOM 3439 O O . VAL A 1 431 ? 4.562 17.125 16.584 1.00 70.81 431 VAL A O 1
ATOM 3442 N N . ASP A 1 432 ? 2.730 17.876 17.645 1.00 76.12 432 ASP A N 1
ATOM 3443 C CA . ASP A 1 432 ? 3.335 17.996 18.983 1.00 76.12 432 ASP A CA 1
ATOM 3444 C C . ASP A 1 432 ? 4.665 18.786 18.993 1.00 76.12 432 ASP A C 1
ATOM 3446 O O . ASP A 1 432 ? 5.663 18.342 19.558 1.00 76.12 432 ASP A O 1
ATOM 3450 N N . SER A 1 433 ? 4.672 19.966 18.357 1.00 81.75 433 SER A N 1
ATOM 3451 C CA . SER A 1 433 ? 5.841 20.859 18.211 1.00 81.75 433 SER A CA 1
ATOM 3452 C C . SER A 1 433 ? 6.948 20.371 17.264 1.00 81.75 433 SER A C 1
ATOM 3454 O O . SER A 1 433 ? 8.046 20.922 17.302 1.00 81.75 433 SER A O 1
ATOM 3456 N N . LEU A 1 434 ? 6.680 19.373 16.414 1.00 85.88 434 LEU A N 1
ATOM 3457 C CA . LEU A 1 434 ? 7.563 18.978 15.311 1.00 85.88 434 LEU A CA 1
ATOM 3458 C C . LEU A 1 434 ? 6.875 19.145 13.956 1.00 85.88 434 LEU A C 1
ATOM 3460 O O . LEU A 1 434 ? 5.685 18.868 13.836 1.00 85.88 434 LEU A O 1
ATOM 3464 N N . CYS A 1 435 ? 7.620 19.517 12.920 1.00 86.00 435 CYS A N 1
ATOM 3465 C CA . CYS A 1 435 ? 7.128 19.511 11.547 1.00 86.00 435 CYS A CA 1
ATOM 3466 C C . CYS A 1 435 ? 7.192 18.085 10.980 1.00 86.00 435 CYS A C 1
ATOM 3468 O O . CYS A 1 435 ? 8.267 17.494 10.886 1.00 86.00 435 CYS A O 1
ATOM 3470 N N . SER A 1 436 ? 6.042 17.528 10.608 1.00 77.81 436 SER A N 1
ATOM 3471 C CA . SER A 1 436 ? 5.908 16.159 10.103 1.00 77.81 436 SER A CA 1
ATOM 3472 C C . SER A 1 436 ? 5.277 16.159 8.710 1.00 77.81 436 SER A C 1
ATOM 3474 O O . SER A 1 436 ? 4.312 16.877 8.452 1.00 77.81 436 SER A O 1
ATOM 3476 N N . SER A 1 437 ? 5.808 15.350 7.792 1.00 64.31 437 SER A N 1
ATOM 3477 C CA . SER A 1 437 ? 5.167 15.060 6.495 1.00 64.31 437 SER A CA 1
ATOM 3478 C C . SER A 1 437 ? 3.895 14.224 6.668 1.00 64.31 437 SER A C 1
ATOM 3480 O O . SER A 1 437 ? 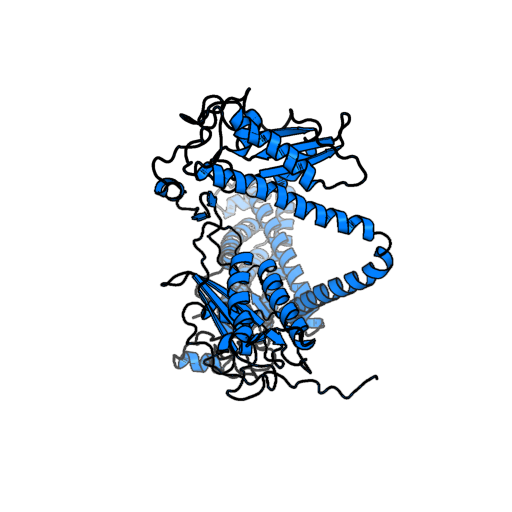3.024 14.194 5.794 1.00 64.31 437 SER A O 1
ATOM 3482 N N . ARG A 1 438 ? 3.759 13.563 7.823 1.00 51.81 438 ARG A N 1
ATOM 3483 C CA . ARG A 1 438 ? 2.538 12.879 8.221 1.00 51.81 438 ARG A CA 1
ATOM 3484 C C . ARG A 1 438 ? 1.515 13.939 8.593 1.00 51.81 438 ARG A C 1
ATOM 3486 O O . ARG A 1 438 ? 1.755 14.796 9.443 1.00 51.81 438 ARG A O 1
ATOM 3493 N N . LYS A 1 439 ? 0.334 13.859 7.979 1.00 42.41 439 LYS A N 1
ATOM 3494 C CA . LYS A 1 439 ? -0.854 14.510 8.543 1.00 42.41 439 LYS A CA 1
ATOM 3495 C C . LYS A 1 439 ? -0.959 14.090 10.015 1.00 42.41 439 LYS A C 1
ATOM 3497 O O . LYS A 1 439 ? -0.623 12.938 10.292 1.00 42.41 439 LYS A O 1
ATOM 3502 N N . PRO A 1 440 ? -1.388 14.962 10.949 1.00 41.91 440 PRO A N 1
ATOM 3503 C CA . PRO A 1 440 ? -1.786 14.535 12.286 1.00 41.91 440 PRO A CA 1
ATOM 3504 C C . PRO A 1 440 ? -2.885 13.495 12.097 1.00 41.91 440 PRO A C 1
ATOM 3506 O O . PRO A 1 440 ? -4.035 13.820 11.806 1.00 41.91 440 PRO A O 1
ATOM 3509 N N . ASP A 1 441 ? -2.480 12.234 12.071 1.00 41.62 441 ASP A N 1
ATOM 3510 C CA . ASP A 1 441 ? -3.317 11.217 11.486 1.00 41.62 441 ASP A CA 1
ATOM 3511 C C . ASP A 1 441 ? -4.242 10.711 12.577 1.00 41.62 441 ASP A C 1
ATOM 3513 O O . ASP A 1 441 ? -3.842 10.013 13.512 1.00 41.62 441 ASP A O 1
ATOM 3517 N N . GLY A 1 442 ? -5.519 11.034 12.416 1.00 49.59 442 GLY A N 1
ATOM 3518 C CA . GLY A 1 442 ? -6.615 10.251 12.963 1.00 49.59 442 GLY A CA 1
ATOM 3519 C C . GLY A 1 442 ? -6.675 8.829 12.383 1.00 49.59 442 GLY A C 1
ATOM 3520 O O . GLY A 1 442 ? -7.767 8.272 12.291 1.00 49.59 442 GLY A O 1
ATOM 3521 N N . SER A 1 443 ? -5.553 8.223 11.966 1.00 53.59 443 SER A N 1
ATOM 3522 C CA . SER A 1 443 ? -5.544 6.858 11.465 1.00 53.59 443 SER A CA 1
ATOM 3523 C C . SER A 1 443 ? -5.588 5.892 12.620 1.00 53.59 443 SER A C 1
ATOM 3525 O O . SER A 1 443 ? -4.683 5.732 13.439 1.00 53.59 443 SER A O 1
ATOM 3527 N N . ILE A 1 444 ? -6.695 5.179 12.630 1.00 67.25 444 ILE A N 1
ATOM 3528 C CA . ILE A 1 444 ? -6.881 3.977 13.406 1.00 67.25 444 ILE A CA 1
ATOM 3529 C C . ILE A 1 444 ? -5.821 2.963 12.954 1.00 67.25 444 ILE A C 1
ATOM 3531 O O . ILE A 1 444 ? -5.857 2.465 11.826 1.00 67.25 444 ILE A O 1
ATOM 3535 N N . THR A 1 445 ? -4.860 2.674 13.834 1.00 74.62 445 THR A N 1
ATOM 3536 C CA . THR A 1 445 ? -3.796 1.679 13.613 1.00 74.62 445 THR A CA 1
ATOM 3537 C C . THR A 1 445 ? -4.199 0.314 14.164 1.00 74.62 445 THR A C 1
ATOM 3539 O O . THR A 1 445 ? -4.940 0.241 15.143 1.00 74.62 445 THR A O 1
ATOM 3542 N N . ASP A 1 446 ? -3.642 -0.780 13.632 1.00 72.44 446 ASP A N 1
ATOM 3543 C CA . ASP A 1 446 ? -3.913 -2.134 14.154 1.00 72.44 446 ASP A CA 1
ATOM 3544 C C . ASP A 1 446 ? -3.523 -2.276 15.624 1.00 72.44 446 ASP A C 1
ATOM 3546 O O . ASP A 1 446 ? -4.202 -2.932 16.412 1.00 72.44 446 ASP A O 1
ATOM 3550 N N . LYS A 1 447 ? -2.458 -1.583 16.033 1.00 76.44 447 LYS A N 1
ATOM 3551 C CA . LYS A 1 447 ? -2.047 -1.517 17.433 1.00 76.44 447 LYS A CA 1
ATOM 3552 C C . LYS A 1 447 ? -3.150 -0.911 18.302 1.00 76.44 447 LYS A C 1
ATOM 3554 O O . LYS A 1 447 ? -3.419 -1.430 19.386 1.00 76.44 447 LYS A O 1
ATOM 3559 N N . TRP A 1 448 ? -3.784 0.170 17.844 1.00 85.38 448 TRP A N 1
ATOM 3560 C CA . TRP A 1 448 ? -4.894 0.810 18.550 1.00 85.38 448 TRP A CA 1
ATOM 3561 C C . TRP A 1 448 ? -6.144 -0.073 18.563 1.00 85.38 448 TRP A C 1
ATOM 3563 O O . TRP A 1 448 ? -6.703 -0.280 19.641 1.00 85.38 448 TRP A O 1
ATOM 3573 N N . ARG A 1 449 ? -6.503 -0.693 17.426 1.00 86.56 449 ARG A N 1
ATOM 3574 C CA . ARG A 1 449 ? -7.595 -1.686 17.333 1.00 86.56 449 ARG A CA 1
ATOM 3575 C C . ARG A 1 449 ? -7.425 -2.781 18.383 1.00 86.56 449 ARG A C 1
ATOM 3577 O O . ARG A 1 449 ? -8.311 -3.016 19.202 1.00 86.56 449 ARG A O 1
ATOM 3584 N N . ASN A 1 450 ? -6.232 -3.373 18.431 1.00 84.50 450 ASN A N 1
ATOM 3585 C CA . ASN A 1 450 ? -5.892 -4.438 19.370 1.00 84.50 450 ASN A CA 1
ATOM 3586 C C . ASN A 1 450 ? -5.950 -3.974 20.828 1.00 84.50 450 ASN A C 1
ATOM 3588 O O . ASN A 1 450 ? -6.413 -4.719 21.688 1.00 84.50 450 ASN A O 1
ATOM 3592 N N . ALA A 1 451 ? -5.517 -2.748 21.132 1.00 86.56 451 ALA A N 1
ATOM 3593 C CA . ALA A 1 451 ? -5.587 -2.207 22.488 1.00 86.56 451 ALA A CA 1
ATOM 3594 C C . ALA A 1 451 ? -7.035 -1.986 22.957 1.00 86.56 451 ALA A C 1
ATOM 3596 O O . ALA A 1 451 ? -7.364 -2.300 24.104 1.00 86.56 451 ALA A O 1
ATOM 3597 N N . VAL A 1 452 ? -7.897 -1.476 22.076 1.00 94.88 452 VAL A N 1
ATOM 3598 C CA . VAL A 1 452 ? -9.325 -1.281 22.350 1.00 94.88 452 VAL A CA 1
ATOM 3599 C C . VAL A 1 452 ? -10.032 -2.626 22.504 1.00 94.88 452 VAL A C 1
ATOM 3601 O O . VAL A 1 452 ? -10.732 -2.830 23.496 1.00 94.88 452 VAL A O 1
ATOM 3604 N N . LEU A 1 453 ? -9.810 -3.568 21.585 1.00 94.12 453 LEU A N 1
ATOM 3605 C CA . LEU A 1 453 ? -10.397 -4.907 21.647 1.00 94.12 453 LEU A CA 1
ATOM 3606 C C . LEU A 1 453 ? -9.976 -5.646 22.924 1.00 94.12 453 LEU A C 1
ATOM 3608 O O . LEU A 1 453 ? -10.817 -6.186 23.645 1.00 94.12 453 LEU A O 1
ATOM 3612 N N . LYS A 1 454 ? -8.679 -5.590 23.257 1.00 93.25 454 LYS A N 1
ATOM 3613 C CA . LYS A 1 454 ? -8.122 -6.168 24.485 1.00 93.25 454 LYS A CA 1
ATOM 3614 C C . LYS A 1 454 ? -8.770 -5.576 25.731 1.00 93.25 454 LYS A C 1
ATOM 3616 O O . LYS A 1 454 ? -9.170 -6.335 26.609 1.00 93.25 454 LYS A O 1
ATOM 3621 N N . PHE A 1 455 ? -8.933 -4.252 25.793 1.00 97.00 455 PHE A N 1
ATOM 3622 C CA . PHE A 1 455 ? -9.621 -3.602 26.909 1.00 97.00 455 PHE A CA 1
ATOM 3623 C C . PHE A 1 455 ? -11.022 -4.190 27.118 1.00 97.00 455 PHE A C 1
ATOM 3625 O O . PHE A 1 455 ? -11.355 -4.578 28.238 1.00 97.00 455 PHE A O 1
ATOM 3632 N N . HIS A 1 456 ? -11.830 -4.288 26.059 1.00 97.81 456 HIS A N 1
ATOM 3633 C CA . HIS A 1 456 ? -13.205 -4.777 26.172 1.00 97.81 456 HIS A CA 1
ATOM 3634 C C . HIS A 1 456 ? -13.251 -6.240 26.615 1.00 97.81 456 HIS A C 1
ATOM 3636 O O . HIS A 1 456 ? -13.956 -6.567 27.568 1.00 97.81 456 HIS A O 1
ATOM 3642 N N . ASN A 1 457 ? -12.466 -7.112 25.977 1.00 96.25 457 ASN A N 1
ATOM 3643 C CA . ASN A 1 457 ? -12.477 -8.542 26.284 1.00 96.25 457 ASN A CA 1
ATOM 3644 C C . ASN A 1 457 ? -11.905 -8.855 27.678 1.00 96.25 457 ASN A C 1
ATOM 3646 O O . ASN A 1 457 ? -12.418 -9.743 28.358 1.00 96.25 457 ASN A O 1
ATOM 3650 N N . GLU A 1 458 ? -10.907 -8.110 28.168 1.00 95.75 458 GLU A N 1
ATOM 3651 C CA . GLU A 1 458 ? -10.418 -8.254 29.550 1.00 95.75 458 GLU A CA 1
ATOM 3652 C C . GLU A 1 458 ? -11.487 -7.885 30.583 1.00 95.75 458 GLU A C 1
ATOM 3654 O O . GLU A 1 458 ? -11.669 -8.591 31.577 1.00 95.75 458 GLU A O 1
ATOM 3659 N N . HIS A 1 459 ? -12.218 -6.796 30.350 1.00 96.38 459 HIS A N 1
ATOM 3660 C CA . HIS A 1 459 ? -13.268 -6.342 31.255 1.00 96.38 459 HIS A CA 1
ATOM 3661 C C . HIS A 1 459 ? -14.506 -7.249 31.210 1.00 96.38 459 HIS A C 1
ATOM 3663 O O . HIS A 1 459 ? -15.017 -7.629 32.265 1.00 96.38 459 HIS A O 1
ATOM 3669 N N . ARG A 1 460 ? -14.926 -7.696 30.018 1.00 96.31 460 ARG A N 1
ATOM 3670 C CA . ARG A 1 460 ? -15.991 -8.701 29.843 1.00 96.31 460 ARG A CA 1
ATOM 3671 C C . ARG A 1 460 ? -15.639 -10.025 30.521 1.00 96.31 460 ARG A C 1
ATOM 3673 O O . ARG A 1 460 ? -16.491 -10.611 31.177 1.00 96.31 460 ARG A O 1
ATOM 3680 N N . ARG A 1 461 ? -14.373 -10.456 30.469 1.00 94.25 461 ARG A N 1
ATOM 3681 C CA . ARG A 1 461 ? -13.893 -11.659 31.174 1.00 94.25 461 ARG A CA 1
ATOM 3682 C C . ARG A 1 461 ? -13.946 -11.510 32.695 1.00 94.25 461 ARG A C 1
ATOM 3684 O O . ARG A 1 461 ? -14.283 -12.467 33.383 1.00 94.25 461 ARG A O 1
ATOM 3691 N N . LYS A 1 462 ? -13.622 -10.330 33.235 1.00 93.19 462 LYS A N 1
ATOM 3692 C CA . LYS A 1 462 ? -13.773 -10.045 34.675 1.00 93.19 462 LYS A CA 1
ATOM 3693 C C . LYS A 1 462 ? -15.242 -10.043 35.096 1.00 93.19 462 LYS A C 1
ATOM 3695 O O . LYS A 1 462 ? -15.569 -10.626 36.123 1.00 93.19 462 LYS A O 1
ATOM 3700 N N . LEU A 1 463 ? -16.115 -9.441 34.289 1.00 93.31 463 LEU A N 1
ATOM 3701 C CA . LEU A 1 463 ? -17.562 -9.453 34.507 1.00 93.31 463 LEU A CA 1
ATOM 3702 C C . LEU A 1 463 ? -18.134 -10.879 34.467 1.00 93.31 463 LEU A C 1
ATOM 3704 O O . LEU A 1 463 ? -18.877 -11.257 35.363 1.00 93.31 463 LEU A O 1
ATOM 3708 N N . ALA A 1 464 ? -17.716 -11.701 33.501 1.00 92.38 464 ALA A N 1
ATOM 3709 C CA . ALA A 1 464 ? -18.108 -13.110 33.417 1.00 92.38 464 ALA A CA 1
ATOM 3710 C C . ALA A 1 464 ? -17.725 -13.917 34.668 1.00 92.38 464 ALA A C 1
ATOM 3712 O O . ALA A 1 464 ? -18.431 -14.841 35.045 1.00 92.38 464 ALA A O 1
ATOM 3713 N N . LYS A 1 465 ? -16.648 -13.525 35.357 1.00 91.81 465 LYS A N 1
ATOM 3714 C CA . LYS A 1 465 ? -16.206 -14.121 36.627 1.00 91.81 465 LYS A CA 1
ATOM 3715 C C . LYS A 1 465 ? -16.856 -13.500 37.873 1.00 91.81 465 LYS A C 1
ATOM 3717 O O . LYS A 1 465 ? -16.433 -13.817 38.977 1.00 91.81 465 LYS A O 1
ATOM 3722 N N . GLY A 1 466 ? -17.797 -12.565 37.721 1.00 90.44 466 GLY A N 1
ATOM 3723 C CA . GLY A 1 466 ? -18.401 -11.839 38.845 1.00 90.44 466 GLY A CA 1
ATOM 3724 C C . GLY A 1 466 ? -17.434 -10.890 39.565 1.00 90.44 466 GLY A C 1
ATOM 3725 O O . GLY A 1 466 ? -17.657 -10.511 40.705 1.00 90.44 466 GLY A O 1
ATOM 3726 N N . MET A 1 467 ? -16.329 -10.490 38.927 1.00 91.00 467 MET A N 1
ATOM 3727 C CA . MET A 1 467 ? -15.301 -9.634 39.544 1.00 91.00 467 MET A CA 1
ATOM 3728 C C . MET A 1 467 ? -15.531 -8.136 39.290 1.00 91.00 467 MET A C 1
ATOM 3730 O O . MET A 1 467 ? -14.649 -7.320 39.559 1.00 91.00 467 MET A O 1
ATOM 3734 N N . GLN A 1 468 ? -16.672 -7.758 38.709 1.00 92.69 468 GLN A N 1
ATOM 3735 C CA . GLN A 1 468 ? -16.972 -6.374 38.352 1.00 92.69 468 GLN A CA 1
ATOM 3736 C C . GLN A 1 468 ? -17.671 -5.648 39.513 1.00 92.69 468 GLN A C 1
ATOM 3738 O O . GLN A 1 468 ? -18.779 -6.037 39.876 1.00 92.69 468 GLN A O 1
ATOM 3743 N N . PRO A 1 469 ? -17.101 -4.554 40.054 1.00 91.69 469 PRO A N 1
ATOM 3744 C CA . PRO A 1 469 ? -17.763 -3.770 41.090 1.00 91.69 469 PRO A CA 1
ATOM 3745 C C . PRO A 1 469 ? -18.980 -3.000 40.573 1.00 91.69 469 PRO A C 1
ATOM 3747 O O . PRO A 1 469 ? -18.973 -2.474 39.452 1.00 91.69 469 PRO A O 1
ATOM 3750 N N . THR A 1 470 ? -19.969 -2.860 41.447 1.00 91.94 470 THR A N 1
ATOM 3751 C CA . THR A 1 470 ? -21.179 -2.056 41.273 1.00 91.94 470 THR A CA 1
ATOM 3752 C C . THR A 1 470 ? -21.361 -1.086 42.454 1.00 91.94 470 THR A C 1
ATOM 3754 O O . THR A 1 470 ? -20.437 -0.917 43.258 1.00 91.94 470 THR A O 1
ATOM 3757 N N . ALA A 1 471 ? -22.478 -0.355 42.532 1.00 90.19 471 ALA A N 1
ATOM 3758 C CA . ALA A 1 471 ? -22.702 0.597 43.621 1.00 90.19 471 ALA A CA 1
ATOM 3759 C C . ALA A 1 471 ? -22.635 -0.072 45.006 1.00 90.19 471 ALA A C 1
ATOM 3761 O O . ALA A 1 471 ? -22.972 -1.242 45.177 1.00 90.19 471 ALA A O 1
ATOM 3762 N N . GLY A 1 472 ? -22.172 0.684 46.005 1.00 85.75 472 GLY A N 1
ATOM 3763 C CA . GLY A 1 472 ? -22.055 0.193 47.382 1.00 85.75 472 GLY A CA 1
ATOM 3764 C C . GLY A 1 472 ? -20.945 -0.840 47.601 1.00 85.75 472 GLY A C 1
ATOM 3765 O O . GLY A 1 472 ? -21.045 -1.629 48.531 1.00 85.75 472 GLY A O 1
ATOM 3766 N N . ALA A 1 473 ? -19.916 -0.865 46.742 1.00 79.62 473 ALA A N 1
ATOM 3767 C CA . ALA A 1 473 ? -18.804 -1.826 46.791 1.00 79.62 473 ALA A CA 1
ATOM 3768 C C . ALA A 1 473 ? -19.219 -3.307 46.659 1.00 79.62 473 ALA A C 1
ATOM 3770 O O . ALA A 1 473 ? -18.414 -4.201 46.916 1.00 79.62 473 ALA A O 1
ATOM 3771 N N . LYS A 1 474 ? -20.450 -3.569 46.206 1.00 88.50 474 LYS A N 1
ATOM 3772 C CA . LYS A 1 474 ? -20.913 -4.907 45.834 1.00 88.50 474 LYS A CA 1
ATOM 3773 C C . LYS A 1 474 ? -20.288 -5.338 44.505 1.00 88.50 474 LYS A C 1
ATOM 3775 O O . LYS A 1 474 ? -19.781 -4.510 43.740 1.00 88.50 474 LYS A O 1
ATOM 3780 N N . LEU A 1 475 ? -20.358 -6.632 44.212 1.00 91.38 475 LEU A N 1
ATOM 3781 C CA . LEU A 1 475 ? -19.980 -7.199 42.919 1.00 91.38 475 LEU A CA 1
ATOM 3782 C C . LEU A 1 475 ? -21.228 -7.530 42.098 1.00 91.38 475 LEU A C 1
ATOM 3784 O O . LEU A 1 475 ? -22.276 -7.863 42.647 1.00 91.38 475 LEU A O 1
ATOM 3788 N N . MET A 1 476 ? -21.109 -7.406 40.780 1.00 92.38 476 MET A N 1
ATOM 3789 C CA . MET A 1 476 ? -22.113 -7.895 39.841 1.00 92.38 476 MET A CA 1
ATOM 3790 C C . MET A 1 476 ? -22.064 -9.427 39.761 1.00 92.38 476 MET A C 1
ATOM 3792 O O . MET A 1 476 ? -20.975 -9.998 39.886 1.00 92.38 476 MET A O 1
ATOM 3796 N N . PRO A 1 477 ? -23.198 -10.096 39.501 1.00 91.38 477 PRO A N 1
ATOM 3797 C CA . PRO A 1 477 ? -23.231 -11.549 39.418 1.00 91.38 477 PRO A CA 1
ATOM 3798 C C . PRO A 1 477 ? -22.430 -12.081 38.206 1.00 91.38 477 PRO A C 1
ATOM 3800 O O . PRO A 1 477 ? -22.300 -11.381 37.197 1.00 91.38 477 PRO A O 1
ATOM 3803 N N . PRO A 1 478 ? -21.881 -13.313 38.260 1.00 91.06 478 PRO A N 1
ATOM 3804 C CA . PRO A 1 478 ? -21.157 -13.910 37.137 1.00 91.06 478 PRO A CA 1
ATOM 3805 C C . PRO A 1 478 ? -22.041 -14.058 35.896 1.00 91.06 478 PRO A C 1
ATOM 3807 O O . PRO A 1 478 ? -23.150 -14.587 35.978 1.00 91.06 478 PRO A O 1
ATOM 3810 N N . ALA A 1 479 ? -21.543 -13.623 34.738 1.00 89.56 479 ALA A N 1
ATOM 3811 C CA . ALA A 1 479 ? -22.284 -13.689 33.482 1.00 89.56 479 ALA A CA 1
ATOM 3812 C C . ALA A 1 479 ? -22.137 -15.042 32.771 1.00 89.56 479 ALA A C 1
ATOM 3814 O O . ALA A 1 479 ? -21.023 -15.503 32.517 1.00 89.56 479 ALA A O 1
ATOM 3815 N N . LYS A 1 480 ? -23.266 -15.625 32.365 1.00 87.31 480 LYS A N 1
ATOM 3816 C CA . LYS A 1 480 ? -23.358 -16.774 31.462 1.00 87.31 480 LYS A CA 1
ATOM 3817 C C . LYS A 1 480 ? -23.312 -16.307 30.000 1.00 87.31 480 LYS A C 1
ATOM 3819 O O . LYS A 1 480 ? -23.824 -15.236 29.675 1.00 87.31 480 LYS A O 1
ATOM 3824 N N . ASP A 1 481 ? -22.705 -17.117 29.132 1.00 88.25 481 ASP A N 1
ATOM 3825 C CA . ASP A 1 481 ? -22.680 -16.931 27.670 1.00 88.25 481 ASP A CA 1
ATOM 3826 C C . ASP A 1 481 ? -22.125 -15.562 27.214 1.00 88.25 481 ASP A C 1
ATOM 3828 O O . ASP A 1 481 ? -22.597 -14.950 26.256 1.00 88.25 481 ASP A O 1
ATOM 3832 N N . MET A 1 482 ? -21.104 -15.056 27.916 1.00 91.56 482 MET A N 1
ATOM 3833 C CA . MET A 1 482 ? -20.420 -13.808 27.565 1.00 91.56 482 MET A CA 1
ATOM 3834 C C . MET A 1 482 ? -19.531 -14.008 26.328 1.00 91.56 482 MET A C 1
ATOM 3836 O O . MET A 1 482 ? -18.407 -14.500 26.439 1.00 91.56 482 MET A O 1
ATOM 3840 N N . ASN A 1 483 ? -20.010 -13.585 25.156 1.00 91.25 483 ASN A N 1
ATOM 3841 C CA . ASN A 1 483 ? -19.259 -13.706 23.907 1.00 91.25 483 ASN A CA 1
ATOM 3842 C C . ASN A 1 483 ? -17.982 -12.847 23.912 1.00 91.25 483 ASN A C 1
ATOM 3844 O O . ASN A 1 483 ? -17.980 -11.694 24.371 1.00 91.25 483 ASN A O 1
ATOM 3848 N N . GLU A 1 484 ? -16.903 -13.402 23.357 1.00 92.19 484 GLU A N 1
ATOM 3849 C CA . GLU A 1 484 ? -15.686 -12.656 23.040 1.00 92.19 484 GLU A CA 1
ATOM 3850 C C . GLU A 1 484 ? -15.921 -11.779 21.806 1.00 92.19 484 GLU A C 1
ATOM 3852 O O . GLU A 1 484 ? -16.433 -12.243 20.786 1.00 92.19 484 GLU A O 1
ATOM 3857 N N . LEU A 1 485 ? -15.541 -10.505 21.894 1.00 94.94 485 LEU A N 1
ATOM 3858 C CA . LEU A 1 485 ? -15.686 -9.567 20.788 1.00 94.94 485 LEU A CA 1
ATOM 3859 C C . LEU A 1 485 ? -14.567 -9.768 19.769 1.00 94.94 485 LEU A C 1
ATOM 3861 O O . LEU A 1 485 ? -13.399 -9.917 20.141 1.00 94.94 485 LEU A O 1
ATOM 3865 N N . LYS A 1 486 ? -14.921 -9.682 18.486 1.00 92.88 486 LYS A N 1
ATOM 3866 C CA . LYS A 1 486 ? -13.991 -9.603 17.353 1.00 92.88 486 LYS A CA 1
ATOM 3867 C C . LYS A 1 486 ? -14.057 -8.220 16.711 1.00 92.88 486 LYS A C 1
ATOM 3869 O O . LYS A 1 486 ? -15.109 -7.584 16.722 1.00 92.88 486 LYS A O 1
ATOM 3874 N N . TRP A 1 487 ? -12.935 -7.757 16.164 1.00 90.69 487 TRP A N 1
ATOM 3875 C CA . TRP A 1 487 ? -12.908 -6.495 15.426 1.00 90.69 487 TRP A CA 1
ATOM 3876 C C . TRP A 1 487 ? -13.630 -6.647 14.082 1.00 90.69 487 TRP A C 1
ATOM 3878 O O . TRP A 1 487 ? -13.353 -7.601 13.357 1.00 90.69 487 TRP A O 1
ATOM 3888 N N . ASP A 1 488 ? -14.519 -5.715 13.747 1.00 88.12 488 ASP A N 1
ATOM 3889 C CA . ASP A 1 488 ? -15.228 -5.676 12.462 1.00 88.12 488 ASP A CA 1
ATOM 3890 C C . ASP A 1 488 ? -14.791 -4.433 11.670 1.00 88.12 488 ASP A C 1
ATOM 3892 O O . ASP A 1 488 ? -14.991 -3.294 12.093 1.00 88.12 488 ASP A O 1
ATOM 3896 N N . SER A 1 489 ? -14.131 -4.649 10.531 1.00 76.38 489 SER A N 1
ATOM 3897 C CA . SER A 1 489 ? -13.595 -3.563 9.704 1.00 76.38 489 SER A CA 1
ATOM 3898 C C . SER A 1 489 ? -14.679 -2.745 9.005 1.00 76.38 489 SER A C 1
ATOM 3900 O O . SER A 1 489 ? -14.463 -1.565 8.743 1.00 76.38 489 SER A O 1
ATOM 3902 N N . ASP A 1 490 ? -15.837 -3.340 8.718 1.00 76.62 490 ASP A N 1
ATOM 3903 C CA . ASP A 1 490 ? -16.935 -2.645 8.049 1.00 76.62 490 ASP A CA 1
ATOM 3904 C C . ASP A 1 490 ? -17.641 -1.712 9.046 1.00 76.62 490 ASP A C 1
ATOM 3906 O O . ASP A 1 490 ? -17.887 -0.542 8.743 1.00 76.62 490 ASP A O 1
ATOM 3910 N N . MET A 1 491 ? -17.843 -2.178 10.286 1.00 82.81 491 MET A N 1
ATOM 3911 C CA . MET A 1 491 ? -18.323 -1.344 11.396 1.00 82.81 491 MET A CA 1
ATOM 3912 C C . MET A 1 491 ? -17.334 -0.224 11.764 1.00 82.81 491 MET A C 1
ATOM 3914 O O . MET A 1 491 ? -17.745 0.819 12.268 1.00 82.81 491 MET A O 1
ATOM 3918 N N . GLU A 1 492 ? -16.029 -0.400 11.527 1.00 82.94 492 GLU A N 1
ATOM 3919 C CA . GLU A 1 492 ? -15.035 0.661 11.742 1.00 82.94 492 GLU A CA 1
ATOM 3920 C C . GLU A 1 492 ? -15.204 1.802 10.738 1.00 82.94 492 GLU A C 1
ATOM 3922 O O . GLU A 1 492 ? -15.160 2.971 11.125 1.00 82.94 492 GLU A O 1
ATOM 3927 N N . GLU A 1 493 ? -15.401 1.484 9.458 1.00 75.88 493 GLU A N 1
ATOM 3928 C CA . GLU A 1 493 ? -15.668 2.494 8.430 1.00 75.88 493 GLU A CA 1
ATOM 3929 C C . GLU A 1 493 ? -16.976 3.243 8.716 1.00 75.88 493 GLU A C 1
ATOM 3931 O O . GLU A 1 493 ? -17.051 4.462 8.541 1.00 75.88 493 GLU A O 1
ATOM 3936 N N . GLU A 1 494 ? -17.982 2.544 9.246 1.00 76.81 494 GLU A N 1
ATOM 3937 C CA . GLU A 1 494 ? -19.219 3.160 9.722 1.00 76.81 494 GLU A CA 1
ATOM 3938 C C . GLU A 1 494 ? -18.971 4.086 10.925 1.00 76.81 494 GLU A C 1
ATOM 3940 O O . GLU A 1 494 ? -19.398 5.245 10.922 1.00 76.81 494 GLU A O 1
ATOM 3945 N N . ALA A 1 495 ? -18.187 3.634 11.907 1.00 82.75 495 ALA A N 1
ATOM 3946 C CA . ALA A 1 495 ? -17.813 4.443 13.061 1.00 82.75 495 ALA A CA 1
ATOM 3947 C C . ALA A 1 495 ? -17.026 5.702 12.654 1.00 82.75 495 ALA A C 1
ATOM 3949 O O . ALA A 1 495 ? -17.261 6.776 13.204 1.00 82.75 495 ALA A O 1
ATOM 3950 N N . LYS A 1 496 ? -16.132 5.614 11.659 1.00 79.69 496 LYS A N 1
ATOM 3951 C CA . LYS A 1 496 ? -15.433 6.785 11.096 1.00 79.69 496 LYS A CA 1
ATOM 3952 C C . LYS A 1 496 ? -16.405 7.757 10.436 1.00 79.69 496 LYS A C 1
ATOM 3954 O O . LYS A 1 496 ? -16.270 8.964 10.613 1.00 79.69 496 LYS A O 1
ATOM 3959 N N . ALA A 1 497 ? -17.377 7.247 9.682 1.00 73.06 497 ALA A N 1
ATOM 3960 C CA . ALA A 1 497 ? -18.329 8.077 8.952 1.00 73.06 497 ALA A CA 1
ATOM 3961 C C . ALA A 1 497 ? -19.280 8.856 9.877 1.00 73.06 497 ALA A C 1
ATOM 3963 O O . ALA A 1 497 ? -19.669 9.974 9.542 1.00 73.06 497 ALA A O 1
ATOM 3964 N N . PHE A 1 498 ? -19.642 8.287 11.031 1.00 76.44 498 PHE A N 1
ATOM 3965 C CA . PHE A 1 498 ? -20.612 8.876 11.966 1.00 76.44 498 PHE A CA 1
ATOM 3966 C C . PHE A 1 498 ? -19.989 9.507 13.211 1.00 76.44 498 PHE A C 1
ATOM 3968 O O . PHE A 1 498 ? -20.694 9.939 14.120 1.00 76.44 498 PHE A O 1
ATOM 3975 N N . ILE A 1 499 ? -18.664 9.611 13.265 1.00 81.69 499 ILE A N 1
ATOM 3976 C CA . ILE A 1 499 ? -17.970 10.085 14.460 1.00 81.69 499 ILE A CA 1
ATOM 3977 C C . ILE A 1 499 ? -18.339 11.517 14.879 1.00 81.69 499 ILE A C 1
ATOM 3979 O O . ILE A 1 499 ? -18.387 11.814 16.072 1.00 81.69 499 ILE A O 1
ATOM 3983 N N . CYS A 1 500 ? -18.631 12.391 13.913 1.00 78.69 500 CYS A N 1
ATOM 3984 C CA . CYS A 1 500 ? -19.017 13.782 14.164 1.00 78.69 500 CYS A CA 1
ATOM 3985 C C . CYS A 1 500 ? -20.527 14.003 14.238 1.00 78.69 500 CYS A C 1
ATOM 3987 O O . CYS A 1 500 ? -20.957 15.091 14.613 1.00 78.69 500 CYS A O 1
ATOM 3989 N N . ASP A 1 501 ? -21.317 12.979 13.923 1.00 73.50 501 ASP A N 1
ATOM 3990 C CA . ASP A 1 501 ? -22.765 12.988 14.082 1.00 73.50 501 ASP A CA 1
ATOM 3991 C C . ASP A 1 501 ? -23.252 11.597 14.527 1.00 73.50 501 ASP A C 1
ATOM 3993 O O . ASP A 1 501 ? -23.715 10.784 13.718 1.00 73.50 501 ASP A O 1
ATOM 3997 N N . PRO A 1 502 ? -23.141 11.293 15.833 1.00 57.62 502 PRO A N 1
ATOM 3998 C CA . PRO A 1 502 ? -23.504 9.993 16.386 1.00 57.62 502 PRO A CA 1
ATOM 3999 C C . PRO A 1 502 ? -25.024 9.802 16.507 1.00 57.62 502 PRO A C 1
ATOM 4001 O O . PRO A 1 502 ? -25.456 8.804 17.081 1.00 57.62 502 PRO A O 1
ATOM 4004 N N . THR A 1 503 ? -25.839 10.750 16.025 1.00 55.81 503 THR A N 1
ATOM 4005 C CA . THR A 1 503 ? -27.305 10.620 16.000 1.00 55.81 503 THR A CA 1
ATOM 4006 C C . THR A 1 503 ? -27.822 9.911 14.744 1.00 55.81 503 THR A C 1
ATOM 4008 O O . THR A 1 503 ? -28.987 9.526 14.702 1.00 55.81 503 THR A O 1
ATOM 4011 N N . LEU A 1 504 ? -26.943 9.690 13.759 1.00 45.09 504 LEU A N 1
ATOM 4012 C CA . LEU A 1 504 ? -27.234 9.076 12.461 1.00 45.09 504 LEU A CA 1
ATOM 4013 C C . LEU A 1 504 ? -26.906 7.573 12.263 1.00 45.09 504 LEU A C 1
ATOM 4015 O O . LEU A 1 504 ? -27.336 7.060 11.225 1.00 45.09 504 LEU A O 1
ATOM 4019 N N . PRO A 1 505 ? -26.180 6.836 13.138 1.00 44.06 505 PRO A N 1
ATOM 4020 C CA . PRO A 1 505 ? -26.015 5.393 12.956 1.00 44.06 505 PRO A CA 1
ATOM 4021 C C . PRO A 1 505 ? -27.369 4.671 12.913 1.00 44.06 505 PRO A C 1
ATOM 4023 O O . PRO A 1 505 ? -28.306 5.044 13.621 1.00 44.06 505 PRO A O 1
ATOM 4026 N N . SER A 1 506 ? -27.451 3.649 12.059 1.00 45.19 506 SER A N 1
ATOM 4027 C CA . SER A 1 506 ? -28.648 2.841 11.800 1.00 45.19 506 SER A CA 1
ATOM 4028 C C . SER A 1 506 ? -29.276 2.258 13.077 1.00 45.19 506 SER A C 1
ATOM 4030 O O . SER A 1 506 ? -28.616 2.059 14.095 1.00 45.19 506 SER A O 1
ATOM 4032 N N . VAL A 1 507 ? -30.577 1.963 13.003 1.00 50.06 507 VAL A N 1
ATOM 4033 C CA . VAL A 1 507 ? -31.459 1.492 14.095 1.00 50.06 507 VAL A CA 1
ATOM 4034 C C . VAL A 1 507 ? -31.011 0.146 14.711 1.00 50.06 507 VAL A C 1
ATOM 4036 O O . VAL A 1 507 ? -31.622 -0.315 15.671 1.00 50.06 507 VAL A O 1
ATOM 4039 N N . ASP A 1 508 ? -29.916 -0.447 14.222 1.00 62.69 508 ASP A N 1
ATOM 4040 C CA . ASP A 1 508 ? -29.512 -1.832 14.476 1.00 62.69 508 ASP A CA 1
ATOM 4041 C C . ASP A 1 508 ? -28.211 -1.992 15.299 1.00 62.69 508 ASP A C 1
ATOM 4043 O O . ASP A 1 508 ? -27.885 -3.112 15.694 1.00 62.69 508 ASP A O 1
ATOM 4047 N N . PHE A 1 509 ? -27.478 -0.911 15.621 1.00 80.25 509 PHE A N 1
ATOM 4048 C CA . PHE A 1 509 ? -26.219 -0.989 16.388 1.00 80.25 509 PHE A CA 1
ATOM 4049 C C . PHE A 1 509 ? -26.287 -0.382 17.794 1.00 80.25 509 PHE A C 1
ATOM 4051 O O . PHE A 1 509 ? -26.829 0.702 18.023 1.00 80.25 509 PHE A O 1
ATOM 4058 N N . GLY A 1 510 ? -25.637 -1.047 18.752 1.00 82.44 510 GLY A N 1
ATOM 4059 C CA . GLY A 1 510 ? -25.296 -0.446 20.038 1.00 82.44 510 GLY A CA 1
ATOM 4060 C C . GLY A 1 510 ? -24.174 0.574 19.849 1.00 82.44 510 GLY A C 1
ATOM 4061 O O . GLY A 1 510 ? -23.198 0.295 19.159 1.00 82.44 510 GLY A O 1
ATOM 4062 N N . VAL A 1 511 ? -24.285 1.759 20.458 1.00 88.31 511 VAL A N 1
ATOM 4063 C CA . VAL A 1 511 ? -23.308 2.845 20.263 1.00 88.31 511 VAL A CA 1
ATOM 4064 C C . VAL A 1 511 ? -22.900 3.486 21.586 1.00 88.31 511 VAL A C 1
ATOM 4066 O O . VAL A 1 511 ? -23.749 3.882 22.393 1.00 88.31 511 VAL A O 1
ATOM 4069 N N . THR A 1 512 ? -21.591 3.662 21.775 1.00 91.19 512 THR A N 1
ATOM 4070 C CA . THR A 1 512 ? -21.009 4.488 22.843 1.00 91.19 512 THR A CA 1
ATOM 4071 C C . THR A 1 512 ? -20.199 5.629 22.247 1.00 91.19 512 THR A C 1
ATOM 4073 O O . THR A 1 512 ? -19.398 5.419 21.340 1.00 91.19 512 THR A O 1
ATOM 4076 N N . TYR A 1 513 ? -20.385 6.837 22.773 1.00 89.56 513 TYR A N 1
ATOM 4077 C CA . TYR A 1 513 ? -19.798 8.059 22.228 1.00 89.56 513 TYR A CA 1
ATOM 4078 C C . TYR A 1 513 ? -19.263 8.960 23.340 1.00 89.56 513 TYR A C 1
ATOM 4080 O O . TYR A 1 513 ? -19.825 9.031 24.436 1.00 89.56 513 TYR A O 1
ATOM 4088 N N . GLY A 1 514 ? -18.165 9.659 23.067 1.00 88.00 514 GLY A N 1
ATOM 4089 C CA . GLY A 1 514 ? -17.525 10.533 24.038 1.00 88.00 514 GLY A CA 1
ATOM 4090 C C . GLY A 1 514 ? -16.515 11.479 23.409 1.00 88.00 514 GLY A C 1
ATOM 4091 O O . GLY A 1 514 ? -16.044 11.274 22.294 1.00 88.00 514 GLY A O 1
ATOM 4092 N N . ARG A 1 515 ? -16.173 12.536 24.149 1.00 89.38 515 ARG A N 1
ATOM 4093 C CA . ARG A 1 515 ? -15.073 13.434 23.787 1.00 89.38 515 ARG A CA 1
ATOM 4094 C C . ARG A 1 515 ? -13.742 12.772 24.118 1.00 89.38 515 ARG A C 1
ATOM 4096 O O . ARG A 1 515 ? -13.590 12.206 25.202 1.00 89.38 515 ARG A O 1
ATOM 4103 N N . ILE A 1 516 ? -12.793 12.885 23.203 1.00 86.69 516 ILE A N 1
ATOM 4104 C CA . ILE A 1 516 ? -11.399 12.506 23.400 1.00 86.69 516 ILE A CA 1
ATOM 4105 C C . ILE A 1 516 ? -10.547 13.711 23.026 1.00 86.69 516 ILE A C 1
ATOM 4107 O O . ILE A 1 516 ? -10.765 14.347 22.003 1.00 86.69 516 ILE A O 1
ATOM 4111 N N . ASP A 1 517 ? -9.609 14.066 23.889 1.00 78.38 517 ASP A N 1
ATOM 4112 C CA . ASP A 1 517 ? -8.708 15.175 23.608 1.00 78.38 517 ASP A CA 1
ATOM 4113 C C . ASP A 1 517 ? -7.653 14.711 22.594 1.00 78.38 517 ASP A C 1
ATOM 4115 O O . ASP A 1 517 ? -6.823 13.858 22.923 1.00 78.38 517 ASP A O 1
ATOM 4119 N N . LEU A 1 518 ? -7.747 15.246 21.373 1.00 71.25 518 LEU A N 1
ATOM 4120 C CA . LEU A 1 518 ? -6.838 14.993 20.251 1.00 71.25 518 LEU A CA 1
ATOM 4121 C C . LEU A 1 518 ? -5.765 16.081 20.101 1.00 71.25 518 LEU A C 1
ATOM 4123 O O . LEU A 1 518 ? -4.807 15.869 19.364 1.00 71.25 518 LEU A O 1
ATOM 4127 N N . ASP A 1 519 ? -5.896 17.191 20.834 1.00 54.56 519 ASP A N 1
ATOM 4128 C CA . ASP A 1 519 ? -5.048 18.385 20.713 1.00 54.56 519 ASP A CA 1
ATOM 4129 C C . ASP A 1 519 ? -4.059 18.518 21.892 1.00 54.56 519 ASP A C 1
ATOM 4131 O O . ASP A 1 519 ? -3.297 19.479 21.999 1.00 54.56 519 ASP A O 1
ATOM 4135 N N . GLY A 1 520 ? -4.069 17.551 22.814 1.00 45.16 520 GLY A N 1
ATOM 4136 C CA . GLY A 1 520 ? -3.354 17.634 24.080 1.00 45.16 520 GLY A CA 1
ATOM 4137 C C . GLY A 1 520 ? -1.892 17.166 24.068 1.00 45.16 520 GLY A C 1
ATOM 4138 O O . GLY A 1 520 ? -1.507 16.194 23.424 1.00 45.16 520 GLY A O 1
ATOM 4139 N N . SER A 1 521 ? -1.116 17.794 24.955 1.00 40.09 521 SER A N 1
ATOM 4140 C CA . SER A 1 521 ? 0.309 17.619 25.308 1.00 40.09 521 SER A CA 1
ATOM 4141 C C . SER A 1 521 ? 0.786 16.219 25.749 1.00 40.09 521 SER A C 1
ATOM 4143 O O . SER A 1 521 ? 1.900 16.081 26.258 1.00 40.09 521 SER A O 1
ATOM 4145 N N . SER A 1 522 ? -0.029 15.172 25.583 1.00 38.91 522 SER A N 1
ATOM 4146 C CA . SER A 1 522 ? 0.345 13.788 25.895 1.00 38.91 522 SER A CA 1
ATOM 4147 C C . SER A 1 522 ? 0.188 12.932 24.643 1.00 38.91 522 SER A C 1
ATOM 4149 O O . SER A 1 522 ? -0.911 12.748 24.120 1.00 38.91 522 SER A O 1
ATOM 4151 N N . SER A 1 523 ? 1.317 12.420 24.170 1.00 49.94 523 SER A N 1
ATOM 4152 C CA . SER A 1 523 ? 1.491 11.694 22.912 1.00 49.94 523 SER A CA 1
ATOM 4153 C C . SER A 1 523 ? 0.883 10.284 22.893 1.00 49.94 523 SER A C 1
ATOM 4155 O O . SER A 1 523 ? 1.191 9.498 21.999 1.00 49.94 523 SER A O 1
ATOM 4157 N N . ASP A 1 524 ? 0.031 9.927 23.861 1.00 67.88 524 ASP A N 1
ATOM 4158 C CA . ASP A 1 524 ? -0.535 8.585 23.961 1.00 67.88 524 ASP A CA 1
ATOM 4159 C C . ASP A 1 524 ? -2.055 8.577 23.746 1.00 67.88 524 ASP A C 1
ATOM 4161 O O . ASP A 1 524 ? -2.862 8.575 24.684 1.00 67.88 524 ASP A O 1
ATOM 4165 N N . ILE A 1 525 ? -2.448 8.517 22.471 1.00 77.88 525 ILE A N 1
ATOM 4166 C CA . ILE A 1 525 ? -3.831 8.256 22.058 1.00 77.88 525 ILE A CA 1
ATOM 4167 C C . ILE A 1 525 ? -4.389 6.981 22.713 1.00 77.88 525 ILE A C 1
ATOM 4169 O O . ILE A 1 525 ? -5.585 6.920 23.000 1.00 77.88 525 ILE A O 1
ATOM 4173 N N . PHE A 1 526 ? -3.549 5.989 23.042 1.00 81.50 526 PHE A N 1
ATOM 4174 C CA . PHE A 1 526 ? -3.973 4.774 23.737 1.00 81.50 526 PHE A CA 1
ATOM 4175 C C . PHE A 1 526 ? -4.361 5.065 25.187 1.00 81.50 526 PHE A C 1
ATOM 4177 O O . PHE A 1 526 ? -5.397 4.580 25.641 1.00 81.50 526 PHE A O 1
ATOM 4184 N N . ALA A 1 527 ? -3.580 5.872 25.913 1.00 81.12 527 ALA A N 1
ATOM 4185 C CA . ALA A 1 527 ? -3.903 6.282 27.281 1.00 81.12 527 ALA A CA 1
ATOM 4186 C C . ALA A 1 527 ? -5.192 7.113 27.333 1.00 81.12 527 ALA A C 1
ATOM 4188 O O . ALA A 1 527 ? -6.047 6.878 28.188 1.00 81.12 527 ALA A O 1
ATOM 4189 N N . ARG A 1 528 ? -5.368 8.036 26.382 1.00 84.19 528 ARG A N 1
ATOM 4190 C CA . ARG A 1 528 ? -6.572 8.877 26.264 1.00 84.19 528 ARG A CA 1
ATOM 4191 C C . ARG A 1 528 ? -7.806 8.046 25.927 1.00 84.19 528 ARG A C 1
ATOM 4193 O O . ARG A 1 528 ? -8.828 8.160 26.600 1.00 84.19 528 ARG A O 1
ATOM 4200 N N . THR A 1 529 ? -7.680 7.137 24.961 1.00 90.81 529 THR A N 1
ATOM 4201 C CA . THR A 1 529 ? -8.735 6.173 24.618 1.00 90.81 529 THR A CA 1
ATOM 4202 C C . THR A 1 529 ? -9.093 5.330 25.839 1.00 90.81 529 THR A C 1
ATOM 4204 O O . THR A 1 529 ? -10.257 5.250 26.219 1.00 90.81 529 THR A O 1
ATOM 4207 N N . ARG A 1 530 ? -8.092 4.777 26.535 1.00 90.88 530 ARG A N 1
ATOM 4208 C CA . ARG A 1 530 ? -8.292 3.989 27.757 1.00 90.88 530 ARG A CA 1
ATOM 4209 C C . ARG A 1 530 ? -8.985 4.790 28.859 1.00 90.88 530 ARG A C 1
ATOM 4211 O O . ARG A 1 530 ? -9.813 4.228 29.567 1.00 90.88 530 ARG A O 1
ATOM 4218 N N . ALA A 1 531 ? -8.686 6.079 29.014 1.00 90.44 531 ALA A N 1
ATOM 4219 C CA . ALA A 1 531 ? -9.362 6.938 29.985 1.00 90.44 531 ALA A CA 1
ATOM 4220 C C . ALA A 1 531 ? -10.862 7.088 29.672 1.00 90.44 531 ALA A C 1
ATOM 4222 O O . ALA A 1 531 ? -11.689 6.961 30.577 1.00 90.44 531 ALA A O 1
ATOM 4223 N N . VAL A 1 532 ? -11.222 7.279 28.397 1.00 94.19 532 VAL A N 1
ATOM 4224 C CA . VAL A 1 532 ? -12.627 7.335 27.956 1.00 94.19 532 VAL A CA 1
ATOM 4225 C C . VAL A 1 532 ? -13.327 5.990 28.175 1.00 94.19 532 VAL A C 1
ATOM 4227 O O . VAL A 1 532 ? -14.387 5.953 28.800 1.00 94.19 532 VAL A O 1
ATOM 4230 N N . LEU A 1 533 ? -12.708 4.880 27.761 1.00 96.25 533 LEU A N 1
ATOM 4231 C CA . LEU A 1 533 ? -13.259 3.533 27.953 1.00 96.25 533 LEU A CA 1
ATOM 4232 C C . LEU A 1 533 ? -13.454 3.195 29.441 1.00 96.25 533 LEU A C 1
ATOM 4234 O O . LEU A 1 533 ? -14.499 2.681 29.834 1.00 96.25 533 LEU A O 1
ATOM 4238 N N . ASN A 1 534 ? -12.490 3.551 30.296 1.00 95.44 534 ASN A N 1
ATOM 4239 C CA . ASN A 1 534 ? -12.614 3.410 31.747 1.00 95.44 534 ASN A CA 1
ATOM 4240 C C . ASN A 1 534 ? -13.775 4.237 32.301 1.00 95.44 534 ASN A C 1
ATOM 4242 O O . ASN A 1 534 ? -14.488 3.774 33.190 1.00 95.44 534 ASN A O 1
ATOM 4246 N N . LYS A 1 535 ? -13.975 5.464 31.811 1.00 95.38 535 LYS A N 1
ATOM 4247 C CA . LYS A 1 535 ? -15.092 6.314 32.235 1.00 95.38 535 LYS A CA 1
ATOM 4248 C C . LYS A 1 535 ? -16.439 5.681 31.879 1.00 95.38 535 LYS A C 1
ATOM 4250 O O . LYS A 1 535 ? -17.343 5.708 32.713 1.00 95.38 535 LYS A O 1
ATOM 4255 N N . TRP A 1 536 ? -16.568 5.105 30.683 1.00 96.25 536 TRP A N 1
ATOM 4256 C CA . TRP A 1 536 ? -17.769 4.379 30.263 1.00 96.25 536 TRP A CA 1
ATOM 4257 C C . TRP A 1 536 ? -18.007 3.130 31.113 1.00 96.25 536 TRP A C 1
ATOM 4259 O O . TRP A 1 536 ? -19.086 2.979 31.683 1.00 96.25 536 TRP A O 1
ATOM 4269 N N . TRP A 1 537 ? -16.983 2.289 31.282 1.00 96.44 537 TRP A N 1
ATOM 4270 C CA . TRP A 1 537 ? -17.092 1.038 32.033 1.00 96.44 537 TRP A CA 1
ATOM 4271 C C . TRP A 1 537 ? -17.404 1.264 33.522 1.00 96.44 537 TRP A C 1
ATOM 4273 O O . TRP A 1 537 ? -18.230 0.573 34.114 1.00 96.44 537 TRP A O 1
ATOM 4283 N N . ASN A 1 538 ? -16.806 2.287 34.143 1.00 94.31 538 ASN A N 1
ATOM 4284 C CA . ASN A 1 538 ? -17.028 2.598 35.558 1.00 94.31 538 ASN A CA 1
ATOM 4285 C C . ASN A 1 538 ? -18.426 3.167 35.869 1.00 94.31 538 ASN A C 1
ATOM 4287 O O . ASN A 1 538 ? -18.724 3.372 37.048 1.00 94.31 538 ASN A O 1
ATOM 4291 N N . LYS A 1 539 ? -19.310 3.386 34.880 1.00 93.19 539 LYS A N 1
ATOM 4292 C CA . LYS A 1 539 ? -20.713 3.743 35.161 1.00 93.19 539 LYS A CA 1
ATOM 4293 C C . LYS A 1 539 ? -21.433 2.678 35.997 1.00 93.19 539 LYS A C 1
ATOM 4295 O O . LYS A 1 539 ? -22.263 3.049 36.820 1.00 93.19 539 LYS A O 1
ATOM 4300 N N . ALA A 1 540 ? -21.038 1.405 35.898 1.00 92.25 540 ALA A N 1
ATOM 4301 C CA . ALA A 1 540 ? -21.565 0.326 36.741 1.00 92.25 540 ALA A CA 1
ATOM 4302 C C . ALA A 1 540 ? -21.418 0.582 38.251 1.00 92.25 540 ALA A C 1
ATOM 4304 O O . ALA A 1 540 ? -22.233 0.112 39.035 1.00 92.25 540 ALA A O 1
ATOM 4305 N N . LYS A 1 541 ? -20.412 1.360 38.678 1.00 92.06 541 LYS A N 1
ATOM 4306 C CA . LYS A 1 541 ? -20.177 1.682 40.098 1.00 92.06 541 LYS A CA 1
ATOM 4307 C C . LYS A 1 541 ? -21.171 2.696 40.673 1.00 92.06 541 LYS A C 1
ATOM 4309 O O . LYS A 1 541 ? -21.134 2.964 41.868 1.00 92.06 541 LYS A O 1
ATOM 4314 N N . LYS A 1 542 ? -22.018 3.299 39.832 1.00 89.81 542 LYS A N 1
ATOM 4315 C CA . LYS A 1 542 ? -22.983 4.337 40.229 1.00 89.81 542 LYS A CA 1
ATOM 4316 C C . LYS A 1 542 ? -24.411 3.818 40.392 1.00 89.81 542 LYS A C 1
ATOM 4318 O O . LYS A 1 542 ? -25.266 4.550 40.872 1.00 89.81 542 LYS A O 1
ATOM 4323 N N . THR A 1 543 ? -24.681 2.590 39.973 1.00 88.31 543 THR A N 1
ATOM 4324 C CA . THR A 1 543 ? -26.011 1.969 40.009 1.00 88.31 543 THR A CA 1
ATOM 4325 C C . THR A 1 543 ? -25.856 0.596 40.628 1.00 88.31 543 THR A C 1
ATOM 4327 O O . THR A 1 543 ? -24.874 -0.057 40.309 1.00 88.31 543 THR A O 1
ATOM 4330 N N . ASP A 1 544 ? -26.747 0.183 41.531 1.00 89.00 544 ASP A N 1
ATOM 4331 C CA . ASP A 1 544 ? -26.690 -1.161 42.119 1.00 89.00 544 ASP A CA 1
ATOM 4332 C C . ASP A 1 544 ? -27.186 -2.184 41.088 1.00 89.00 544 ASP A C 1
ATOM 4334 O O . ASP A 1 544 ? -28.350 -2.165 40.700 1.00 89.00 544 ASP A O 1
ATOM 4338 N N . LEU A 1 545 ? -26.270 -3.028 40.614 1.00 89.19 545 LEU A N 1
ATOM 4339 C CA . LEU A 1 545 ? -26.491 -4.093 39.633 1.00 89.19 545 LEU A CA 1
ATOM 4340 C C . LEU A 1 545 ? -26.144 -5.470 40.230 1.00 89.19 545 LEU A C 1
ATOM 4342 O O . LEU A 1 545 ? -25.757 -6.382 39.500 1.00 89.19 545 LEU A O 1
ATOM 4346 N N . SER A 1 546 ? -26.185 -5.593 41.563 1.00 84.94 546 SER A N 1
ATOM 4347 C CA . SER A 1 546 ? -25.769 -6.804 42.286 1.00 84.94 546 SER A CA 1
ATOM 4348 C C . SER A 1 546 ? -26.813 -7.922 42.284 1.00 84.94 546 SER A C 1
ATOM 4350 O O . SER A 1 546 ? -26.438 -9.084 42.393 1.00 84.94 546 SER A O 1
ATOM 4352 N N . SER A 1 547 ? -28.101 -7.591 42.147 1.00 80.75 547 SER A N 1
ATOM 4353 C CA . SER A 1 547 ? -29.194 -8.568 42.077 1.00 80.75 547 SER A CA 1
ATOM 4354 C C . SER A 1 547 ? -29.518 -8.952 40.635 1.00 80.75 547 SER A C 1
ATOM 4356 O O . SER A 1 547 ? -29.348 -10.103 40.248 1.00 80.75 547 SER A O 1
ATOM 4358 N N . ASP A 1 548 ? -29.945 -7.978 39.830 1.00 80.00 548 ASP A N 1
ATOM 4359 C CA . ASP A 1 548 ? -30.273 -8.169 38.420 1.00 80.00 548 ASP A CA 1
ATOM 4360 C C . ASP A 1 548 ? -29.611 -7.064 37.580 1.00 80.00 548 ASP A C 1
ATOM 4362 O O . ASP A 1 548 ? -29.891 -5.876 37.793 1.00 80.00 548 ASP A O 1
ATOM 4366 N N . PRO A 1 549 ? -28.695 -7.398 36.652 1.00 86.69 549 PRO A N 1
ATOM 4367 C CA . PRO A 1 549 ? -27.986 -6.423 35.832 1.00 86.69 549 PRO A CA 1
ATOM 4368 C C . PRO A 1 549 ? -28.883 -5.882 34.706 1.00 86.69 549 PRO A C 1
ATOM 4370 O O . PRO A 1 549 ? -28.600 -6.068 33.520 1.00 86.69 549 PRO A O 1
ATOM 4373 N N . ILE A 1 550 ? -29.971 -5.207 35.075 1.00 87.62 550 ILE A N 1
ATOM 4374 C CA . ILE A 1 550 ? -30.964 -4.636 34.160 1.00 87.62 550 ILE A CA 1
ATOM 4375 C C . ILE A 1 550 ? -30.405 -3.390 33.468 1.00 87.62 550 ILE A C 1
ATOM 4377 O O . ILE A 1 550 ? -29.837 -2.497 34.101 1.00 87.62 550 ILE A O 1
ATOM 4381 N N . TYR A 1 551 ? -30.605 -3.303 32.153 1.00 90.00 551 TYR A N 1
ATOM 4382 C CA . TYR A 1 551 ? -30.207 -2.146 31.369 1.00 90.00 551 TYR A CA 1
ATOM 4383 C C . TYR A 1 551 ? -31.108 -0.930 31.610 1.00 90.00 551 TYR A C 1
ATOM 4385 O O . TYR A 1 551 ? -32.293 -0.923 31.270 1.00 90.00 551 TYR A O 1
ATOM 4393 N N . ASP A 1 552 ? -30.494 0.140 32.111 1.00 87.69 552 ASP A N 1
ATOM 4394 C CA . ASP A 1 552 ? -31.086 1.467 32.253 1.00 87.69 552 ASP A CA 1
ATOM 4395 C C . ASP A 1 552 ? -30.313 2.461 31.370 1.00 87.69 552 ASP A C 1
ATOM 4397 O O . ASP A 1 552 ? -29.118 2.722 31.570 1.00 87.69 552 ASP A O 1
ATOM 4401 N N . ARG A 1 553 ? -31.001 3.014 30.365 1.00 83.75 553 ARG A N 1
ATOM 4402 C CA . ARG A 1 553 ? -30.405 3.940 29.394 1.00 83.75 553 ARG A CA 1
ATOM 4403 C C . ARG A 1 553 ? -29.955 5.250 30.042 1.00 83.75 553 ARG A C 1
ATOM 4405 O O . ARG A 1 553 ? -29.006 5.853 29.558 1.00 83.75 553 ARG A O 1
ATOM 4412 N N . GLU A 1 554 ? -30.592 5.722 31.100 1.00 84.62 554 GLU A N 1
ATOM 4413 C CA . GLU A 1 554 ? -30.219 6.997 31.717 1.00 84.62 554 GLU A CA 1
ATOM 4414 C C . GLU A 1 554 ? -29.013 6.828 32.640 1.00 84.62 554 GLU A C 1
ATOM 4416 O O . GLU A 1 554 ? -28.111 7.669 32.671 1.00 84.62 554 GLU A O 1
ATOM 4421 N N . LYS A 1 555 ? -28.949 5.697 33.347 1.00 86.62 555 LYS A N 1
ATOM 4422 C CA . LYS A 1 555 ? -27.923 5.459 34.367 1.00 86.62 555 LYS A CA 1
ATOM 4423 C C . LYS A 1 555 ? -26.652 4.824 33.812 1.00 86.62 555 LYS A C 1
ATOM 4425 O O . LYS A 1 555 ? -25.545 5.235 34.170 1.00 86.62 555 LYS A O 1
ATOM 4430 N N . ILE A 1 556 ? -26.789 3.836 32.926 1.00 90.62 556 ILE A N 1
ATOM 4431 C CA . ILE A 1 556 ? -25.685 2.948 32.530 1.00 90.62 556 ILE A CA 1
ATOM 4432 C C . ILE A 1 556 ? -25.573 2.734 31.018 1.00 90.62 556 ILE A C 1
ATOM 4434 O O . ILE A 1 556 ? -25.030 1.714 30.604 1.00 90.62 556 ILE A O 1
ATOM 4438 N N . ARG A 1 557 ? -26.027 3.681 30.181 1.00 88.44 557 ARG A N 1
ATOM 4439 C CA . ARG A 1 557 ? -26.027 3.553 28.707 1.00 88.44 557 ARG A CA 1
ATOM 4440 C C . ARG A 1 557 ? -24.774 2.893 28.135 1.00 88.44 557 ARG A C 1
ATOM 4442 O O . ARG A 1 557 ? -24.882 1.881 27.454 1.00 88.44 557 ARG A O 1
ATOM 4449 N N . GLU A 1 558 ? -23.608 3.471 28.396 1.00 93.38 558 GLU A N 1
ATOM 4450 C CA . GLU A 1 558 ? -22.342 3.060 27.796 1.00 93.38 558 GLU A CA 1
ATOM 4451 C C . GLU A 1 558 ? -21.853 1.742 28.389 1.00 93.38 558 GLU A C 1
ATOM 4453 O O . GLU A 1 558 ? -21.477 0.848 27.640 1.00 93.38 558 GLU A O 1
ATOM 4458 N N . PHE A 1 559 ? -21.938 1.583 29.714 1.00 95.00 559 PHE A N 1
ATOM 4459 C CA . PHE A 1 559 ? -21.608 0.315 30.364 1.00 95.00 559 PHE A CA 1
ATOM 4460 C C . PHE A 1 559 ? -22.478 -0.829 29.831 1.00 95.00 559 PHE A C 1
ATOM 4462 O O . PHE A 1 559 ? -21.952 -1.874 29.472 1.00 95.00 559 PHE A O 1
ATOM 4469 N N . GLY A 1 560 ? -23.792 -0.624 29.725 1.00 92.06 560 GLY A N 1
ATOM 4470 C CA . GLY A 1 560 ? -24.720 -1.651 29.267 1.00 92.06 560 GLY A CA 1
ATOM 4471 C C . GLY A 1 560 ? -24.469 -2.087 27.827 1.00 92.06 560 GLY A C 1
ATOM 4472 O O . GLY A 1 560 ? -24.465 -3.279 27.544 1.00 92.06 560 GLY A O 1
ATOM 4473 N N . VAL A 1 561 ? -24.162 -1.148 26.928 1.00 92.31 561 VAL A N 1
ATOM 4474 C CA . VAL A 1 561 ? -23.778 -1.489 25.549 1.00 92.31 561 VAL A CA 1
ATOM 4475 C C . VAL A 1 561 ? -22.469 -2.296 25.527 1.00 92.31 561 VAL A C 1
ATOM 4477 O O . VAL A 1 561 ? -22.394 -3.313 24.845 1.00 92.31 561 VAL A O 1
ATOM 4480 N N . MET A 1 562 ? -21.459 -1.908 26.316 1.00 96.31 562 MET A N 1
ATOM 4481 C CA . MET A 1 562 ? -20.176 -2.628 26.399 1.00 96.31 562 MET A CA 1
ATOM 4482 C C . MET A 1 562 ? -20.303 -4.031 27.028 1.00 96.31 562 MET A C 1
ATOM 4484 O O . MET A 1 562 ? -19.578 -4.959 26.653 1.00 96.31 562 MET A O 1
ATOM 4488 N N . ALA A 1 563 ? -21.198 -4.183 28.007 1.00 95.50 563 ALA A N 1
ATOM 4489 C CA . ALA A 1 563 ? -21.348 -5.373 28.845 1.00 95.50 563 ALA A CA 1
ATOM 4490 C C . ALA A 1 563 ? -22.370 -6.397 28.322 1.00 95.50 563 ALA A C 1
ATOM 4492 O O . ALA A 1 563 ? -22.433 -7.501 28.857 1.00 95.50 563 ALA A O 1
ATOM 4493 N N . LEU A 1 564 ? -23.149 -6.068 27.286 1.00 94.62 564 LEU A N 1
ATOM 4494 C CA . LEU A 1 564 ? -24.169 -6.956 26.722 1.00 94.62 564 LEU A CA 1
ATOM 4495 C C . LEU A 1 564 ? -23.548 -8.276 26.231 1.00 94.62 564 LEU A C 1
ATOM 4497 O O . LEU A 1 564 ? -22.709 -8.277 25.323 1.00 94.62 564 LEU A O 1
ATOM 4501 N N . ALA A 1 565 ? -23.962 -9.407 26.811 1.00 91.75 565 ALA A N 1
ATOM 4502 C CA . ALA A 1 565 ? -23.357 -10.715 26.529 1.00 91.75 565 ALA A CA 1
ATOM 4503 C C . ALA A 1 565 ? -23.488 -11.136 25.060 1.00 91.75 565 ALA A C 1
ATOM 4505 O O . ALA A 1 565 ? -22.558 -11.717 24.509 1.00 91.75 565 ALA A O 1
ATOM 4506 N N . LYS A 1 566 ? -24.594 -10.762 24.405 1.00 91.31 566 LYS A N 1
ATOM 4507 C CA . LYS A 1 566 ? -24.896 -11.136 23.016 1.00 91.31 566 LYS A CA 1
ATOM 4508 C C . LYS A 1 566 ? -23.972 -10.515 21.963 1.00 91.31 566 LYS A C 1
ATOM 4510 O O . LYS A 1 566 ? -23.902 -11.066 20.872 1.00 91.31 566 LYS A O 1
ATOM 4515 N N . ASN A 1 567 ? -23.268 -9.419 22.262 1.00 93.44 567 ASN A N 1
ATOM 4516 C CA . ASN A 1 567 ? -22.366 -8.786 21.292 1.00 93.44 567 ASN A CA 1
ATOM 4517 C C . ASN A 1 567 ? -21.256 -9.747 20.848 1.00 93.44 567 ASN A C 1
ATOM 4519 O O . ASN A 1 567 ? -20.601 -10.351 21.696 1.00 93.44 567 ASN A O 1
ATOM 4523 N N . THR A 1 568 ? -20.996 -9.831 19.543 1.00 92.19 568 THR A N 1
ATOM 4524 C CA . THR A 1 568 ? -19.889 -10.622 18.972 1.00 92.19 568 THR A CA 1
ATOM 4525 C C . THR A 1 568 ? -18.881 -9.771 18.208 1.00 92.19 568 THR A C 1
ATOM 4527 O O . THR A 1 568 ? -17.744 -10.200 17.992 1.00 92.19 568 THR A O 1
ATOM 4530 N N . ARG A 1 569 ? -19.260 -8.545 17.830 1.00 94.50 569 ARG A N 1
ATOM 4531 C CA . ARG A 1 569 ? -18.449 -7.656 16.993 1.00 94.50 569 ARG A CA 1
ATOM 4532 C C . ARG A 1 569 ? -18.345 -6.263 17.598 1.00 94.50 569 ARG A C 1
ATOM 4534 O O . ARG A 1 569 ? -19.297 -5.743 18.177 1.00 94.50 569 ARG A O 1
ATOM 4541 N N . LEU A 1 570 ? -17.161 -5.680 17.465 1.00 95.56 570 LEU A N 1
ATOM 4542 C CA . LEU A 1 570 ? -16.804 -4.357 17.961 1.00 95.56 570 LEU A CA 1
ATOM 4543 C C . LEU A 1 570 ? -16.021 -3.615 16.888 1.00 95.56 570 LEU A C 1
ATOM 4545 O O . LEU A 1 570 ? -15.095 -4.167 16.297 1.00 95.56 570 LEU A O 1
ATOM 4549 N N . ALA A 1 571 ? -16.311 -2.333 16.732 1.00 92.75 571 ALA A N 1
ATOM 4550 C CA . ALA A 1 571 ? -15.414 -1.417 16.054 1.00 92.75 571 ALA A CA 1
ATOM 4551 C C . ALA A 1 571 ? -15.457 -0.049 16.716 1.00 92.75 571 ALA A C 1
ATOM 4553 O O . ALA A 1 571 ? -16.494 0.366 17.227 1.00 92.75 571 ALA A O 1
ATOM 4554 N N . CYS A 1 572 ? -14.340 0.666 16.706 1.00 93.81 572 CYS A N 1
ATOM 4555 C CA . CYS A 1 572 ? -14.283 2.023 17.228 1.00 93.81 572 CYS A CA 1
ATOM 4556 C C . CYS A 1 572 ? -13.528 2.935 16.275 1.00 93.81 572 CYS A C 1
ATOM 4558 O O . CYS A 1 572 ? -12.639 2.475 15.569 1.00 93.81 572 CYS A O 1
ATOM 4560 N N . ALA A 1 573 ? -13.830 4.228 16.333 1.00 89.62 573 ALA A N 1
ATOM 4561 C CA . ALA A 1 573 ? -13.128 5.284 15.628 1.00 89.62 573 ALA A CA 1
ATOM 4562 C C . ALA A 1 573 ? -12.913 6.504 16.518 1.00 89.62 573 ALA A C 1
ATOM 4564 O O . ALA A 1 573 ? -13.773 6.843 17.331 1.00 89.62 573 ALA A O 1
ATOM 4565 N N . TYR A 1 574 ? -11.772 7.175 16.348 1.00 88.44 574 TYR A N 1
ATOM 4566 C CA . TYR A 1 574 ? -11.522 8.503 16.904 1.00 88.44 574 TYR A CA 1
ATOM 4567 C C . TYR A 1 574 ? -11.215 9.502 15.783 1.00 88.44 574 TYR A C 1
ATOM 4569 O O . TYR A 1 574 ? -10.749 9.110 14.715 1.00 88.44 574 TYR A O 1
ATOM 4577 N N . GLY A 1 575 ? -11.491 10.786 16.005 1.00 81.62 575 GLY A N 1
ATOM 4578 C CA . GLY A 1 575 ? -11.343 11.803 14.965 1.00 81.62 575 GLY A CA 1
ATOM 4579 C C . GLY A 1 575 ? -11.779 13.193 15.412 1.00 81.62 575 GLY A C 1
ATOM 4580 O O . GLY A 1 575 ? -12.486 13.346 16.411 1.00 81.62 575 GLY A O 1
ATOM 4581 N N . SER A 1 576 ? -11.313 14.208 14.687 1.00 80.06 576 SER A N 1
ATOM 4582 C CA . SER A 1 576 ? -11.586 15.616 14.983 1.00 80.06 576 SER A CA 1
ATOM 4583 C C . SER A 1 576 ? -12.893 16.068 14.340 1.00 80.06 576 SER A C 1
ATOM 4585 O O . SER A 1 576 ? -13.093 15.893 13.139 1.00 80.06 576 SER A O 1
ATOM 4587 N N . CYS A 1 577 ? -13.761 16.682 15.140 1.00 77.44 577 CYS A N 1
ATOM 4588 C CA . CYS A 1 577 ? -15.039 17.244 14.714 1.00 77.44 577 CYS A CA 1
ATOM 4589 C C . CYS A 1 577 ? -15.081 18.752 14.982 1.00 77.44 577 CYS A C 1
ATOM 4591 O O . CYS A 1 577 ? -14.201 19.292 15.652 1.00 77.44 577 CYS A O 1
ATOM 4593 N N . ALA A 1 578 ? -16.114 19.438 14.481 1.00 72.88 578 ALA A N 1
ATOM 4594 C CA . ALA A 1 578 ? -16.253 20.890 14.633 1.00 72.88 578 ALA A CA 1
ATOM 4595 C C . ALA A 1 578 ? -16.249 21.360 16.104 1.00 72.88 578 ALA A C 1
ATOM 4597 O O . ALA A 1 578 ? -15.832 22.477 16.387 1.00 72.88 578 ALA A O 1
ATOM 4598 N N . ASP A 1 579 ? -16.673 20.507 17.044 1.00 75.44 579 ASP A N 1
ATOM 4599 C CA . ASP A 1 579 ? -16.705 20.782 18.485 1.00 75.44 579 ASP A CA 1
ATOM 4600 C C . ASP A 1 579 ? -15.628 20.010 19.285 1.00 75.44 579 ASP A C 1
ATOM 4602 O O . ASP A 1 579 ? -15.781 19.769 20.489 1.00 75.44 579 ASP A O 1
ATOM 4606 N N . GLY A 1 580 ? -14.540 19.611 18.616 1.00 77.00 580 GLY A N 1
ATOM 4607 C CA . GLY A 1 580 ? -13.370 18.956 19.204 1.00 77.00 580 GLY A CA 1
ATOM 4608 C C . GLY A 1 580 ? -13.270 17.457 18.909 1.00 77.00 580 GLY A C 1
ATOM 4609 O O . GLY A 1 580 ? -14.060 16.883 18.157 1.00 77.00 580 GLY A O 1
ATOM 4610 N N . GLY A 1 581 ? -12.269 16.808 19.504 1.00 83.56 581 GLY A N 1
ATOM 4611 C CA . GLY A 1 581 ? -11.989 15.391 19.282 1.00 83.56 581 GLY A CA 1
ATOM 4612 C C . GLY A 1 581 ? -13.033 14.443 19.876 1.00 83.56 581 GLY A C 1
ATOM 4613 O O . GLY A 1 581 ? -13.519 14.624 21.001 1.00 83.56 581 GLY A O 1
ATOM 4614 N N . LYS A 1 582 ? -13.379 13.400 19.117 1.00 87.75 582 LYS A N 1
ATOM 4615 C CA . LYS A 1 582 ? -14.415 12.410 19.444 1.00 87.75 582 LYS A CA 1
ATOM 4616 C C . LYS A 1 582 ? -13.896 10.981 19.390 1.00 87.75 582 LYS A C 1
ATOM 4618 O O . LYS A 1 582 ? -12.965 10.689 18.649 1.00 87.75 582 LYS A O 1
ATOM 4623 N N . LEU A 1 583 ? -14.524 10.109 20.177 1.00 91.94 583 LEU A N 1
ATOM 4624 C CA . LEU A 1 583 ? -14.380 8.655 20.150 1.00 91.94 583 LEU A CA 1
ATOM 4625 C C . LEU A 1 583 ? -15.778 8.030 20.061 1.00 91.94 583 LEU A C 1
ATOM 4627 O O . LEU A 1 583 ? -16.638 8.307 20.901 1.00 91.94 583 LEU A O 1
ATOM 4631 N N . LEU A 1 584 ? -15.978 7.167 19.071 1.00 91.88 584 LEU A N 1
ATOM 4632 C CA . LEU A 1 584 ? -17.200 6.410 18.825 1.00 91.88 584 LEU A CA 1
ATOM 4633 C C . LEU A 1 584 ? -16.867 4.916 18.812 1.00 91.88 584 LEU A C 1
ATOM 4635 O O . LEU A 1 584 ? -15.909 4.521 18.157 1.00 91.88 584 LEU A O 1
ATOM 4639 N N . CYS A 1 585 ? -17.646 4.089 19.505 1.00 94.00 585 CYS A N 1
ATOM 4640 C CA . CYS A 1 585 ? -17.591 2.630 19.384 1.00 94.00 585 CYS A CA 1
ATOM 4641 C C . CYS A 1 585 ? -18.973 2.072 19.047 1.00 94.00 585 CYS A C 1
ATOM 4643 O O . CYS A 1 585 ? -19.971 2.498 19.635 1.00 94.00 585 CYS A O 1
ATOM 4645 N N . MET A 1 586 ? -19.002 1.111 18.130 1.00 92.00 586 MET A N 1
ATOM 4646 C CA . MET A 1 586 ? -20.181 0.420 17.622 1.00 92.00 586 MET A CA 1
ATOM 4647 C C . MET A 1 586 ? -20.129 -1.066 17.983 1.00 92.00 586 MET A C 1
ATOM 4649 O O . MET A 1 586 ? -19.060 -1.681 17.982 1.00 92.00 586 MET A O 1
ATOM 4653 N N . TYR A 1 587 ? -21.301 -1.625 18.272 1.00 92.94 587 TYR A N 1
ATOM 4654 C CA . TYR A 1 587 ? -21.516 -3.001 18.709 1.00 92.94 587 TYR A CA 1
ATOM 4655 C C . TYR A 1 587 ? -22.674 -3.595 17.918 1.00 92.94 587 TYR A C 1
ATOM 4657 O O . TYR A 1 587 ? -23.655 -2.905 17.646 1.00 92.94 587 TYR A O 1
ATOM 4665 N N . ASP A 1 588 ? -22.573 -4.871 17.565 1.00 88.62 588 ASP A N 1
ATOM 4666 C CA . ASP A 1 588 ? -23.524 -5.546 16.681 1.00 88.62 588 ASP A CA 1
ATOM 4667 C C . ASP A 1 588 ? -24.890 -5.852 17.301 1.00 88.62 588 ASP A C 1
ATOM 4669 O O . ASP A 1 588 ? -25.751 -6.369 16.593 1.00 88.62 588 ASP A O 1
ATOM 4673 N N . GLN A 1 589 ? -25.107 -5.566 18.588 1.00 87.06 589 GLN A N 1
ATOM 4674 C CA . GLN A 1 589 ? -26.402 -5.708 19.254 1.00 87.06 589 GLN A CA 1
ATOM 4675 C C . GLN A 1 589 ? -26.757 -4.463 20.077 1.00 87.06 589 GLN A C 1
ATOM 4677 O O . GLN A 1 589 ? -25.892 -3.723 20.555 1.00 87.06 589 GLN A O 1
ATOM 4682 N N . ILE A 1 590 ? -28.060 -4.268 20.298 1.00 84.25 590 ILE A N 1
ATOM 4683 C CA . ILE A 1 590 ? -28.611 -3.182 21.114 1.00 84.25 590 ILE A CA 1
ATOM 4684 C C . ILE A 1 590 ? -29.179 -3.761 22.415 1.00 84.25 590 ILE A C 1
ATOM 4686 O O . ILE A 1 590 ? -30.032 -4.652 22.364 1.00 84.25 590 ILE A O 1
ATOM 4690 N N . PRO A 1 591 ? -28.771 -3.258 23.594 1.00 83.06 591 PRO A N 1
ATOM 4691 C CA . PRO A 1 591 ? -29.411 -3.641 24.843 1.00 83.06 591 PRO A CA 1
ATOM 4692 C C . PRO A 1 591 ? -30.842 -3.083 24.898 1.00 83.06 591 PRO A C 1
ATOM 4694 O O . PRO A 1 591 ? -31.076 -1.887 24.698 1.00 83.06 591 PRO A O 1
ATOM 4697 N N . MET A 1 592 ? -31.808 -3.957 25.174 1.00 78.25 592 MET A N 1
ATOM 4698 C CA . MET A 1 592 ? -33.212 -3.577 25.331 1.00 78.25 592 MET A CA 1
ATOM 4699 C C . MET A 1 592 ? -33.435 -2.907 26.690 1.00 78.25 592 MET A C 1
ATOM 4701 O O . MET A 1 592 ? -32.889 -3.347 27.702 1.00 78.25 592 MET A O 1
ATOM 4705 N N . LEU A 1 593 ? -34.233 -1.834 26.720 1.00 78.25 593 LEU A N 1
ATOM 4706 C CA . LEU A 1 593 ? -34.577 -1.140 27.964 1.00 78.25 593 LEU A CA 1
ATOM 4707 C C . LEU A 1 593 ? -35.231 -2.129 28.939 1.00 78.25 593 LEU A C 1
ATOM 4709 O O . LEU A 1 593 ? -36.054 -2.948 28.524 1.00 78.25 593 LEU A O 1
ATOM 4713 N N . SER A 1 594 ? -34.855 -2.062 30.215 1.00 75.38 594 SER A N 1
ATOM 4714 C CA . SER A 1 594 ? -35.422 -2.905 31.274 1.00 75.38 594 SER A CA 1
ATOM 4715 C C . SER A 1 594 ? -35.201 -4.415 31.090 1.00 75.38 594 SER A C 1
ATOM 4717 O O . SER A 1 594 ? -35.849 -5.208 31.763 1.00 75.38 594 SER A O 1
ATOM 4719 N N . HIS A 1 595 ? -34.275 -4.825 30.216 1.00 82.31 595 HIS A N 1
ATOM 4720 C CA . HIS A 1 595 ? -33.844 -6.218 30.072 1.00 82.31 595 HIS A CA 1
ATOM 4721 C C . HIS A 1 595 ? -32.460 -6.427 30.690 1.00 82.31 595 HIS A C 1
ATOM 4723 O O . HIS A 1 595 ? -31.632 -5.513 30.704 1.00 82.31 595 HIS A O 1
ATOM 4729 N N . ALA A 1 596 ? -32.192 -7.643 31.166 1.00 85.12 596 ALA A N 1
ATOM 4730 C CA . ALA A 1 596 ? -30.886 -8.014 31.694 1.00 85.12 596 ALA A CA 1
ATOM 4731 C C . ALA A 1 596 ? -29.796 -7.951 30.608 1.00 85.12 596 ALA A C 1
ATOM 4733 O O . ALA A 1 596 ? -29.992 -8.375 29.466 1.00 85.12 596 ALA A O 1
ATOM 4734 N N . LEU A 1 597 ? -28.616 -7.451 30.980 1.00 88.56 597 LEU A N 1
ATOM 4735 C CA . LEU A 1 597 ? -27.437 -7.394 30.107 1.00 88.56 597 LEU A CA 1
ATOM 4736 C C . LEU A 1 597 ? -26.880 -8.785 29.770 1.00 88.56 597 LEU A C 1
ATOM 4738 O O . LEU A 1 597 ? -26.201 -8.964 28.755 1.00 88.56 597 LEU A O 1
ATOM 4742 N N . TYR A 1 598 ? -27.143 -9.759 30.636 1.00 86.00 598 TYR A N 1
ATOM 4743 C CA . TYR A 1 598 ? -26.740 -11.152 30.513 1.00 86.00 598 TYR A CA 1
ATOM 4744 C C . TYR A 1 598 ? -27.548 -12.011 31.489 1.00 86.00 598 TYR A C 1
ATOM 4746 O O . TYR A 1 598 ? -28.122 -11.500 32.450 1.00 86.00 598 TYR A O 1
ATOM 4754 N N . LEU A 1 599 ? -27.569 -13.323 31.257 1.00 80.69 599 LEU A N 1
ATOM 4755 C CA . LEU A 1 599 ? -28.071 -14.284 32.239 1.00 80.69 599 LEU A CA 1
ATOM 4756 C C . LEU A 1 599 ? -26.985 -14.515 33.289 1.00 80.69 599 LEU A C 1
ATOM 4758 O O . LEU A 1 599 ? -25.826 -14.693 32.918 1.00 80.69 599 LEU A O 1
ATOM 4762 N N . HIS A 1 600 ? -27.322 -14.513 34.576 1.00 70.19 600 HIS A N 1
ATOM 4763 C CA . HIS A 1 600 ? -26.348 -14.823 35.619 1.00 70.19 600 HIS A CA 1
ATOM 4764 C C . HIS A 1 600 ? -26.320 -16.317 35.949 1.00 70.19 600 HIS A C 1
ATOM 4766 O O . HIS A 1 600 ? -27.314 -17.029 35.796 1.00 70.19 600 HIS A O 1
ATOM 4772 N N . VAL A 1 601 ? -25.159 -16.800 36.388 1.00 63.50 601 VAL A N 1
ATOM 4773 C CA . VAL A 1 601 ? -25.005 -18.168 36.891 1.00 63.50 601 VAL A CA 1
ATOM 4774 C C . VAL A 1 601 ? -25.533 -18.204 38.327 1.00 63.50 601 VAL A C 1
ATOM 4776 O O . VAL A 1 601 ? -24.943 -17.583 39.207 1.00 63.50 601 VAL A O 1
ATOM 4779 N N . PHE A 1 602 ? -26.641 -18.907 38.574 1.00 51.34 602 PHE A N 1
ATOM 4780 C CA . PHE A 1 602 ? -27.018 -19.281 39.940 1.00 51.34 602 PHE A CA 1
ATOM 4781 C C . PHE A 1 602 ? -26.002 -20.301 40.467 1.00 51.34 602 PHE A C 1
ATOM 4783 O O . PHE A 1 602 ? -25.654 -21.244 39.752 1.00 51.34 602 PHE A O 1
ATOM 4790 N N . GLU A 1 603 ? -25.515 -20.113 41.698 1.00 40.50 603 GLU A N 1
ATOM 4791 C CA . GLU A 1 603 ? -24.712 -21.116 42.405 1.00 40.50 603 GLU A CA 1
ATOM 4792 C C . GLU A 1 603 ? -25.518 -22.413 42.514 1.00 40.50 603 GLU A C 1
ATOM 4794 O O . GLU A 1 603 ? -26.423 -22.553 43.332 1.00 40.50 603 GLU A O 1
ATOM 4799 N N . GLY A 1 604 ? -25.227 -23.344 41.612 1.00 38.09 604 GLY A N 1
ATOM 4800 C CA . GLY A 1 604 ? -25.973 -24.585 41.498 1.00 38.09 604 GLY A CA 1
ATOM 4801 C C . GLY A 1 604 ? -25.654 -25.338 40.218 1.00 38.09 604 GLY A C 1
ATOM 4802 O O . GLY A 1 604 ? -26.576 -25.701 39.503 1.00 38.09 604 GLY A O 1
ATOM 4803 N N . CYS A 1 605 ? -24.370 -25.530 39.902 1.00 31.09 605 CYS A N 1
ATOM 4804 C CA . CYS A 1 605 ? -23.884 -26.675 39.121 1.00 31.09 605 CYS A CA 1
ATOM 4805 C C . CYS A 1 605 ? -22.354 -26.749 39.218 1.00 31.09 605 CYS A C 1
ATOM 4807 O O . CYS A 1 605 ? -21.612 -26.135 38.453 1.00 31.09 605 CYS A O 1
ATOM 4809 N N . SER A 1 606 ? -21.900 -27.512 40.206 1.00 32.94 606 SER A N 1
ATOM 4810 C CA . SER A 1 606 ? -20.618 -28.205 40.196 1.00 32.94 606 SER A CA 1
ATOM 4811 C C . SER A 1 606 ? -20.545 -29.181 39.018 1.00 32.94 606 SER A C 1
ATOM 4813 O O . SER A 1 606 ? -21.484 -29.945 38.830 1.00 32.94 606 SER A O 1
ATOM 4815 N N . ALA A 1 607 ? -19.398 -29.173 38.332 1.00 31.56 607 ALA A N 1
ATOM 4816 C CA . ALA A 1 607 ? -18.838 -30.225 37.477 1.00 31.56 607 ALA A CA 1
ATOM 4817 C C . ALA A 1 607 ? -19.724 -30.810 36.359 1.00 31.56 607 ALA A C 1
ATOM 4819 O O . ALA A 1 607 ? -20.671 -31.544 36.623 1.00 31.56 607 ALA A O 1
ATOM 4820 N N . LEU A 1 608 ? -19.291 -30.592 35.112 1.00 31.95 608 LEU A N 1
ATOM 4821 C CA . LEU A 1 608 ? -19.086 -31.639 34.100 1.00 31.95 608 LEU A CA 1
ATOM 4822 C C . LEU A 1 608 ? -18.097 -31.141 33.042 1.00 31.95 608 LEU A C 1
ATOM 4824 O O . LEU A 1 608 ? -18.301 -30.012 32.537 1.00 31.95 608 LEU A O 1
#

Radius of gyration: 35.36 Å; chains: 1; bounding box: 73×66×106 Å

pLDDT: mean 82.12, std 15.14, range [31.09, 97.81]

Organism: NCBI:txid53326

Sequence (608 aa):
MLCHRPSGLQLLSYFLTVLLFPVACFSSVSLAFPICTTCLIASYVFVYAQNIFLTFFDVSPDELVIRRKQGIKPVKFDPRRHSHVIERGFCNICQIHVKEKTKHCRRCNICVEVFDHHCIWLNNCIGKKNYRLFIVLLVSIVFLSSGATVLGFLQLLFWISDTEHMQEMSAQIFSLVIPLWVWLLASFASFASHLAIGAVTAHLLRFHIKLWKKGITTYRFIIDQRQKKTASRETISAQNEGSIERVLNEGHAVEKLGDEWRNAVLKFHNEHRRKLAKGMQPTAGEKLMPPAKDMNELEWDSDMEKEAKAFICDPTLPSVDFGVTYDSIDLSGSNFNISTRTRAVLKKWWNQAKKTDLSSDPIYDREKIREFGNMALAKNTRLACAYGSCADGGKLLCMYDQMPMPTHALYQKASVPAEICTACSVSTHCVDSLCSSRKPDGSITDKWRNAVLKFHNEHRRKLAKGMQPTAGAKLMPPAKDMNELKWDSDMEEEAKAFICDPTLPSVDFGVTYGRIDLDGSSSDIFARTRAVLNKWWNKAKKTDLSSDPIYDREKIREFGVMALAKNTRLACAYGSCADGGKLLCMYDQIPMLSHALYLHVFEGCSAL

InterPro domains:
  IPR001594 Palmitoyltransferase, DHHC domain [PF01529] (87-222)
  IPR014044 CAP domain [PF00188] (267-400)
  IPR014044 CAP domain [PF00188] (454-587)
  IPR014044 CAP domain [SM00198] (260-404)
  IPR014044 CAP domain [SM00198] (447-594)
  IPR035940 CAP superfamily [G3DSA:3.40.33.10] (253-439)
  IPR035940 CAP superfamily [G3DSA:3.40.33.10] (440-607)
  IPR035940 CAP superfamily [SSF55797] (244-412)
  IPR035940 CAP superfamily [SSF55797] (410-596)
  IPR039859 Palmitoyltransferase PFA4/ZDHHC16/ZDHHC20/ERF2-like [PTHR22883] (21-240)

Foldseek 3Di:
DFQPDQFPLQVVLVVCLVVLLVLLLLLLPQPVCPPLSVVLNVLSVVLVVLLLCLLPDDQADPVLVVCVVVVNAFDDDDCVVDVDCADPQAGNGSRDGHDPCWDQDPRRRGIGEVWFAQDSNSNGTDGDPCVVSVLVSLVSLLVSLVSSLVSLVVSLVCCVPPVPVRQVSVCVPPVDRDDSVVSNVSSVVSNVVSVVSNVVSVVVSVVVVVCVVVVHGNVRVVVVVVVVVVVVVVVVVVVCCVVCVVPCVPPVVVVVLVVVLFCLVLCLLQVVLLCQLVQNQAAAPRHTAFHFAQQARADEDVVVQVVQAVCQQPVPDDDPFKQKDKDAFAPDDDPDDPSVRVSVVLCVLLCLRHVHDPRPFQFDDCVRRSSNLNSNQRPWHYKYKDWDAYPVGIMIMMMTRGHDDHRDGSGDGDPDSVNLFPNADPCFGQDSSHTYNDDLDLDDDPVLVCLVLVVLQVVLVCQLVQNDAAEPRHTAFHFDLQARADEDPVVQVVQVVCFQPVVPPDPFKQKDKDAFASPDNDPDPSVSVVVSLCVLQCLRHVHDNRPFQFDDCVRRSSNLRSNQRPWHYKYKGWDAYPVGIMIMMITRGDRDHRDGSGDGDDPDDDDD